Protein AF-0000000084512123 (afdb_homodimer)

Structure (mmCIF, N/CA/C/O backbone):
data_AF-0000000084512123-model_v1
#
loop_
_entity.id
_entity.type
_entity.pdbx_description
1 polymer 'adenine phosphoribosyltransferase'
#
loop_
_atom_site.group_PDB
_atom_site.id
_atom_site.type_symbol
_atom_site.label_atom_id
_atom_site.label_alt_id
_atom_site.label_comp_id
_atom_site.label_asym_id
_atom_site.label_entity_id
_atom_site.label_seq_id
_atom_site.pdbx_PDB_ins_code
_atom_site.Cartn_x
_atom_site.Cartn_y
_atom_site.Cartn_z
_atom_site.occupancy
_atom_site.B_iso_or_equiv
_atom_site.auth_seq_id
_atom_site.auth_comp_id
_atom_site.auth_asym_id
_atom_site.auth_atom_id
_atom_site.pdbx_PDB_model_num
ATOM 1 N N . MET A 1 1 ? -1.68 -8.32 -25.109 1 38.75 1 MET A N 1
ATOM 2 C CA . MET A 1 1 ? -0.465 -8.828 -24.484 1 38.75 1 MET A CA 1
ATOM 3 C C . MET A 1 1 ? -0.367 -10.336 -24.625 1 38.75 1 MET A C 1
ATOM 5 O O . MET A 1 1 ? -1.273 -11.07 -24.219 1 38.75 1 MET A O 1
ATOM 9 N N . SER A 1 2 ? 0.228 -10.828 -25.609 1 45.31 2 SER A N 1
ATOM 10 C CA . SER A 1 2 ? 0.354 -12.211 -26.062 1 45.31 2 SER A CA 1
ATOM 11 C C . SER A 1 2 ? 0.923 -13.102 -24.953 1 45.31 2 SER A C 1
ATOM 13 O O . SER A 1 2 ? 1.747 -12.648 -24.156 1 45.31 2 SER A O 1
ATOM 15 N N . TYR A 1 3 ? 0.191 -14.117 -24.391 1 54.16 3 TYR A N 1
ATOM 16 C CA . TYR A 1 3 ? 0.717 -15.289 -23.719 1 54.16 3 TYR A CA 1
ATOM 17 C C . TYR A 1 3 ? 2.174 -15.531 -24.094 1 54.16 3 TYR A C 1
ATOM 19 O O . TYR A 1 3 ? 2.893 -16.25 -23.375 1 54.16 3 TYR A O 1
ATOM 27 N N . ARG A 1 4 ? 2.641 -14.602 -24.984 1 65.62 4 ARG A N 1
ATOM 28 C CA . ARG A 1 4 ? 3.939 -14.906 -25.578 1 65.62 4 ARG A CA 1
ATOM 29 C C . ARG A 1 4 ? 5.074 -14.391 -24.688 1 65.62 4 ARG A C 1
ATOM 31 O O . ARG A 1 4 ? 6.215 -14.852 -24.812 1 65.62 4 ARG A O 1
ATOM 38 N N . ASP A 1 5 ? 4.648 -13.586 -23.594 1 87 5 ASP A N 1
ATOM 39 C CA . ASP A 1 5 ? 5.754 -12.992 -22.859 1 87 5 ASP A CA 1
ATOM 40 C C . ASP A 1 5 ? 6.09 -13.82 -21.609 1 87 5 ASP A C 1
ATOM 42 O O . ASP A 1 5 ? 7.164 -13.664 -21.031 1 87 5 ASP A O 1
ATOM 46 N N . LEU A 1 6 ? 5.191 -14.75 -21.312 1 91.56 6 LEU A N 1
ATOM 47 C CA . LEU A 1 6 ? 5.41 -15.594 -20.141 1 91.56 6 LEU A CA 1
ATOM 48 C C . LEU A 1 6 ? 5.93 -16.969 -20.547 1 91.56 6 LEU A C 1
ATOM 50 O O . LEU A 1 6 ? 5.484 -17.531 -21.562 1 91.56 6 LEU A O 1
ATOM 54 N N . ILE A 1 7 ? 6.883 -17.406 -19.797 1 91.44 7 ILE A N 1
ATOM 55 C CA . ILE A 1 7 ? 7.426 -18.75 -19.984 1 91.44 7 ILE A CA 1
ATOM 56 C C . ILE A 1 7 ? 6.91 -19.672 -18.875 1 91.44 7 ILE A C 1
ATOM 58 O O . ILE A 1 7 ? 6.883 -19.297 -17.703 1 91.44 7 ILE A O 1
ATOM 62 N N . GLU A 1 8 ? 6.508 -20.859 -19.281 1 90.94 8 GLU A N 1
ATOM 63 C CA . GLU A 1 8 ? 6.066 -21.844 -18.297 1 90.94 8 GLU A CA 1
ATOM 64 C C . GLU A 1 8 ? 7.25 -22.531 -17.641 1 90.94 8 GLU A C 1
ATOM 66 O O . GLU A 1 8 ? 8.031 -23.203 -18.312 1 90.94 8 GLU A O 1
ATOM 71 N N . MET A 1 9 ? 7.387 -22.391 -16.312 1 86.94 9 MET A N 1
ATOM 72 C CA . MET A 1 9 ? 8.477 -23 -15.547 1 86.94 9 MET A CA 1
ATOM 73 C C . MET A 1 9 ? 8.078 -24.391 -15.047 1 86.94 9 MET A C 1
ATOM 75 O O . MET A 1 9 ? 8.945 -25.203 -14.742 1 86.94 9 MET A O 1
ATOM 79 N N . GLY A 1 10 ? 6.898 -24.625 -14.906 1 86.69 10 GLY A N 1
ATOM 80 C CA . GLY A 1 10 ? 6.207 -25.828 -14.469 1 86.69 10 GLY A CA 1
ATOM 81 C C . GLY A 1 10 ? 4.699 -25.734 -14.602 1 86.69 10 GLY A C 1
ATOM 82 O O . GLY A 1 10 ? 4.172 -24.719 -15.039 1 86.69 10 GLY A O 1
ATOM 83 N N . PRO A 1 11 ? 4.07 -26.797 -14.266 1 91.31 11 PRO A N 1
ATOM 84 C CA . PRO A 1 11 ? 2.613 -26.719 -14.391 1 91.31 11 PRO A CA 1
ATOM 85 C C . PRO A 1 11 ? 2.01 -25.562 -13.609 1 91.31 11 PRO A C 1
ATOM 87 O O . PRO A 1 11 ? 2.168 -25.484 -12.383 1 91.31 11 PRO A O 1
ATOM 90 N N . HIS A 1 12 ? 1.359 -24.625 -14.312 1 94.94 12 HIS A N 1
ATOM 91 C CA . HIS A 1 12 ? 0.66 -23.484 -13.742 1 94.94 12 HIS A CA 1
ATOM 92 C C . HIS A 1 12 ? 1.631 -22.531 -13.055 1 94.94 12 HIS A C 1
ATOM 94 O O . HIS A 1 12 ? 1.237 -21.781 -12.156 1 94.94 12 HIS A O 1
ATOM 100 N N . HIS A 1 13 ? 2.9 -22.672 -13.375 1 92.81 13 HIS A N 1
ATOM 101 C CA . HIS A 1 13 ? 3.932 -21.75 -12.922 1 92.81 13 HIS A CA 1
ATOM 102 C C . HIS A 1 13 ? 4.547 -21 -14.102 1 92.81 13 HIS A C 1
ATOM 104 O O . HIS A 1 13 ? 5.23 -21.594 -14.938 1 92.81 13 HIS A O 1
ATOM 110 N N . TYR A 1 14 ? 4.324 -19.672 -14.102 1 94.06 14 TYR A N 1
ATOM 111 C CA . TYR A 1 14 ? 4.785 -18.859 -15.219 1 94.06 14 TYR A CA 1
ATOM 112 C C . TYR A 1 14 ? 5.719 -17.75 -14.734 1 94.06 14 TYR A C 1
ATOM 114 O O . TYR A 1 14 ? 5.559 -17.234 -13.625 1 94.06 14 TYR A O 1
ATOM 122 N N . MET A 1 15 ? 6.613 -17.469 -15.594 1 92.38 15 MET A N 1
ATOM 123 C CA . MET A 1 15 ? 7.547 -16.375 -15.344 1 92.38 15 MET A CA 1
ATOM 124 C C . MET A 1 15 ? 7.691 -15.484 -16.578 1 92.38 15 MET A C 1
ATOM 126 O O . MET A 1 15 ? 7.668 -15.977 -17.703 1 92.38 15 MET A O 1
ATOM 130 N N . LEU A 1 16 ? 7.82 -14.227 -16.281 1 94.12 16 LEU A N 1
ATOM 131 C CA . LEU A 1 16 ? 8.133 -13.344 -17.406 1 94.12 16 LEU A CA 1
ATOM 132 C C . LEU A 1 16 ? 9.477 -13.719 -18.031 1 94.12 16 LEU A C 1
ATOM 134 O O . LEU A 1 16 ? 10.453 -13.961 -17.312 1 94.12 16 LEU A O 1
ATOM 138 N N . SER A 1 17 ? 9.445 -13.812 -19.344 1 91 17 SER A N 1
ATOM 139 C CA . SER A 1 17 ? 10.68 -14.164 -20.047 1 91 17 SER A CA 1
ATOM 140 C C . SER A 1 17 ? 11.828 -13.25 -19.625 1 91 17 SER A C 1
ATOM 142 O O . SER A 1 17 ? 11.672 -12.023 -19.609 1 91 17 SER A O 1
ATOM 144 N N . PRO A 1 18 ? 12.93 -13.836 -19.375 1 88.25 18 PRO A N 1
ATOM 145 C CA . PRO A 1 18 ? 14.086 -13.023 -19 1 88.25 18 PRO A CA 1
ATOM 146 C C . PRO A 1 18 ? 14.547 -12.102 -20.125 1 88.25 18 PRO A C 1
ATOM 148 O O . PRO A 1 18 ? 15.297 -11.156 -19.891 1 88.25 18 PRO A O 1
ATOM 151 N N . ARG A 1 19 ? 14.094 -12.383 -21.359 1 88.75 19 ARG A N 1
ATOM 152 C CA . ARG A 1 19 ? 14.469 -11.578 -22.516 1 88.75 19 ARG A CA 1
ATOM 153 C C . ARG A 1 19 ? 13.57 -10.352 -22.641 1 88.75 19 ARG A C 1
ATOM 155 O O . ARG A 1 19 ? 13.883 -9.422 -23.391 1 88.75 19 ARG A O 1
ATOM 162 N N . HIS A 1 20 ? 12.5 -10.453 -21.953 1 92.38 20 HIS A N 1
ATOM 163 C CA . HIS A 1 20 ? 11.594 -9.312 -21.984 1 92.38 20 HIS A CA 1
ATOM 164 C C . HIS A 1 20 ? 12.234 -8.078 -21.359 1 92.38 20 HIS A C 1
ATOM 166 O O . HIS A 1 20 ? 12.836 -8.172 -20.281 1 92.38 20 HIS A O 1
ATOM 172 N N . PRO A 1 21 ? 12.07 -6.914 -21.969 1 94.19 21 PRO A N 1
ATOM 173 C CA . PRO A 1 21 ? 12.695 -5.703 -21.438 1 94.19 21 PRO A CA 1
ATOM 174 C C . PRO A 1 21 ? 12.273 -5.402 -20 1 94.19 21 PRO A C 1
ATOM 176 O O . PRO A 1 21 ? 13.086 -4.934 -19.203 1 94.19 21 PRO A O 1
ATOM 179 N N . LEU A 1 22 ? 11.078 -5.676 -19.672 1 95.88 22 LEU A N 1
ATOM 180 C CA . LEU A 1 22 ? 10.602 -5.441 -18.312 1 95.88 22 LEU A CA 1
ATOM 181 C C . LEU A 1 22 ? 11.328 -6.344 -17.328 1 95.88 22 LEU A C 1
ATOM 183 O O . LEU A 1 22 ? 11.727 -5.898 -16.25 1 95.88 22 LEU A O 1
ATOM 187 N N . SER A 1 23 ? 11.492 -7.605 -17.672 1 92.69 23 SER A N 1
ATOM 188 C CA . SER A 1 23 ? 12.219 -8.531 -16.797 1 92.69 23 SER A CA 1
ATOM 189 C C . SER A 1 23 ? 13.648 -8.055 -16.562 1 92.69 23 SER A C 1
ATOM 191 O O . SER A 1 23 ? 14.133 -8.07 -15.43 1 92.69 23 SER A O 1
ATOM 193 N N . LYS A 1 24 ? 14.242 -7.543 -17.609 1 90.12 24 LYS A N 1
ATOM 194 C CA . LYS A 1 24 ? 15.594 -7.012 -17.5 1 90.12 24 LYS A CA 1
ATOM 195 C C . LYS A 1 24 ? 15.633 -5.785 -16.578 1 90.12 24 LYS A C 1
ATOM 197 O O . LYS A 1 24 ? 16.531 -5.652 -15.742 1 90.12 24 LYS A O 1
ATOM 202 N N . GLY A 1 25 ? 14.656 -4.918 -16.812 1 93.19 25 GLY A N 1
ATOM 203 C CA . GLY A 1 25 ? 14.57 -3.732 -15.977 1 93.19 25 GLY A CA 1
ATOM 204 C C . GLY A 1 25 ? 14.375 -4.051 -14.508 1 93.19 25 GLY A C 1
ATOM 205 O O . GLY A 1 25 ? 15.008 -3.443 -13.641 1 93.19 25 GLY A O 1
ATOM 206 N N . LEU A 1 26 ? 13.539 -5.035 -14.211 1 94.06 26 LEU A N 1
ATOM 207 C CA . LEU A 1 26 ? 13.258 -5.445 -12.844 1 94.06 26 LEU A CA 1
ATOM 208 C C . LEU A 1 26 ? 14.484 -6.078 -12.195 1 94.06 26 LEU A C 1
ATOM 210 O O . LEU A 1 26 ? 14.82 -5.77 -11.055 1 94.06 26 LEU A O 1
ATOM 214 N N . THR A 1 27 ? 15.125 -6.902 -12.898 1 89.31 27 THR A N 1
ATOM 215 C CA . THR A 1 27 ? 16.312 -7.574 -12.391 1 89.31 27 THR A CA 1
ATOM 216 C C . THR A 1 27 ? 17.438 -6.566 -12.109 1 89.31 27 THR A C 1
ATOM 218 O O . THR A 1 27 ? 18.094 -6.641 -11.078 1 89.31 27 THR A O 1
ATOM 221 N N . ASN A 1 28 ? 17.562 -5.602 -13.031 1 88.62 28 ASN A N 1
ATOM 222 C CA . ASN A 1 28 ? 18.609 -4.586 -12.883 1 88.62 28 ASN A CA 1
ATOM 223 C C . ASN A 1 28 ? 18.328 -3.678 -11.688 1 88.62 28 ASN A C 1
ATOM 225 O O . ASN A 1 28 ? 19.266 -3.213 -11.031 1 88.62 28 ASN A O 1
ATOM 229 N N . ALA A 1 29 ? 17.078 -3.484 -11.422 1 90.62 29 ALA A N 1
ATOM 230 C CA . ALA A 1 29 ? 16.703 -2.555 -10.359 1 90.62 29 ALA A CA 1
ATOM 231 C C . ALA A 1 29 ? 16.641 -3.262 -9.008 1 90.62 29 ALA A C 1
ATOM 233 O O . ALA A 1 29 ? 16.562 -2.609 -7.965 1 90.62 29 ALA A O 1
ATOM 234 N N . ALA A 1 30 ? 16.75 -4.586 -8.992 1 86.75 30 ALA A N 1
ATOM 235 C CA . ALA A 1 30 ? 16.484 -5.363 -7.785 1 86.75 30 ALA A CA 1
ATOM 236 C C . ALA A 1 30 ? 17.484 -5.039 -6.684 1 86.75 30 ALA A C 1
ATOM 238 O O . ALA A 1 30 ? 18.688 -5.008 -6.926 1 86.75 30 ALA A O 1
ATOM 239 N N . GLN A 1 31 ? 16.906 -4.711 -5.543 1 79.81 31 GLN A N 1
ATOM 240 C CA . GLN A 1 31 ? 17.703 -4.477 -4.34 1 79.81 31 GLN A CA 1
ATOM 241 C C . GLN A 1 31 ? 17.281 -5.422 -3.217 1 79.81 31 GLN A C 1
ATOM 243 O O . GLN A 1 31 ? 16.141 -5.883 -3.176 1 79.81 31 GLN A O 1
ATOM 248 N N . PHE A 1 32 ? 18.281 -5.664 -2.316 1 73.5 32 PHE A N 1
ATOM 249 C CA . PHE A 1 32 ? 18.047 -6.594 -1.219 1 73.5 32 PHE A CA 1
ATOM 250 C C . PHE A 1 32 ? 18.469 -5.977 0.112 1 73.5 32 PHE A C 1
ATOM 252 O O . PHE A 1 32 ? 19.406 -5.176 0.166 1 73.5 32 PHE A O 1
ATOM 259 N N . THR A 1 33 ? 17.562 -6.207 1.041 1 64.25 33 THR A N 1
ATOM 260 C CA . THR A 1 33 ? 17.875 -5.699 2.375 1 64.25 33 THR A CA 1
ATOM 261 C C . THR A 1 33 ? 18.375 -6.824 3.275 1 64.25 33 THR A C 1
ATOM 263 O O . THR A 1 33 ? 18.016 -7.988 3.082 1 64.25 33 THR A O 1
ATOM 266 N N . CYS A 1 34 ? 19.531 -6.48 3.953 1 52.03 34 CYS A N 1
ATOM 267 C CA . CYS A 1 34 ? 20.062 -7.434 4.922 1 52.03 34 CYS A CA 1
ATOM 268 C C . CYS A 1 34 ? 19.438 -7.219 6.297 1 52.03 34 CYS A C 1
ATOM 270 O O . CYS A 1 34 ? 19.234 -6.078 6.723 1 52.03 34 CYS A O 1
ATOM 272 N N . LEU A 1 35 ? 18.703 -8.219 6.883 1 48.41 35 LEU A N 1
ATOM 273 C CA . LEU A 1 35 ? 18.25 -8.07 8.258 1 48.41 35 LEU A CA 1
ATOM 274 C C . LEU A 1 35 ? 19.422 -7.918 9.219 1 48.41 35 LEU A C 1
ATOM 276 O O . LEU A 1 35 ? 20.453 -8.57 9.047 1 48.41 35 LEU A O 1
ATOM 280 N N . THR A 1 36 ? 19.625 -6.68 9.656 1 44.28 36 THR A N 1
ATOM 281 C CA . THR A 1 36 ? 20.781 -6.316 10.477 1 44.28 36 THR A CA 1
ATOM 282 C C . THR A 1 36 ? 21.156 -7.461 11.414 1 44.28 36 THR A C 1
ATOM 284 O O . THR A 1 36 ? 22.312 -7.574 11.828 1 44.28 36 THR A O 1
ATOM 287 N N . ALA A 1 37 ? 20.188 -8.031 12.18 1 40.78 37 ALA A N 1
ATOM 288 C CA . ALA A 1 37 ? 20.719 -8.812 13.297 1 40.78 37 ALA A CA 1
ATOM 289 C C . ALA A 1 37 ? 21.594 -9.953 12.789 1 40.78 37 ALA A C 1
ATOM 291 O O . ALA A 1 37 ? 22.297 -10.594 13.578 1 40.78 37 ALA A O 1
ATOM 292 N N . ALA A 1 38 ? 21.281 -10.656 11.742 1 39.69 38 ALA A N 1
ATOM 293 C CA . ALA A 1 38 ? 22 -11.906 11.523 1 39.69 38 ALA A CA 1
ATOM 294 C C . ALA A 1 38 ? 23.328 -11.641 10.812 1 39.69 38 ALA A C 1
ATOM 296 O O . ALA A 1 38 ? 23.469 -10.656 10.086 1 39.69 38 ALA A O 1
ATOM 297 N N . GLN A 1 39 ? 24.391 -12.258 11.219 1 39.44 39 GLN A N 1
ATOM 298 C CA . GLN A 1 39 ? 25.719 -12.32 10.625 1 39.44 39 GLN A CA 1
ATOM 299 C C . GLN A 1 39 ? 25.641 -12.336 9.102 1 39.44 39 GLN A C 1
ATOM 301 O O . GLN A 1 39 ? 24.766 -12.984 8.531 1 39.44 39 GLN A O 1
ATOM 306 N N . PRO A 1 40 ? 26.438 -11.523 8.383 1 39.94 40 PRO A N 1
ATOM 307 C CA . PRO A 1 40 ? 26.5 -11.32 6.93 1 39.94 40 PRO A CA 1
ATOM 308 C C . PRO A 1 40 ? 26.266 -12.609 6.145 1 39.94 40 PRO A C 1
ATOM 310 O O . PRO A 1 40 ? 25.672 -12.578 5.066 1 39.94 40 PRO A O 1
ATOM 313 N N . LYS A 1 41 ? 26.891 -13.656 6.551 1 41.59 41 LYS A N 1
ATOM 314 C CA . LYS A 1 41 ? 26.984 -14.883 5.77 1 41.59 41 LYS A CA 1
ATOM 315 C C . LYS A 1 41 ? 25.625 -15.555 5.633 1 41.59 41 LYS A C 1
ATOM 317 O O . LYS A 1 41 ? 25.438 -16.422 4.781 1 41.59 41 LYS A O 1
ATOM 322 N N . GLN A 1 42 ? 24.703 -15.422 6.574 1 43.09 42 GLN A N 1
ATOM 323 C CA . GLN A 1 42 ? 23.5 -16.25 6.629 1 43.09 42 GLN A CA 1
ATOM 324 C C . GLN A 1 42 ? 22.25 -15.398 6.414 1 43.09 42 GLN A C 1
ATOM 326 O O . GLN A 1 42 ? 21.125 -15.891 6.547 1 43.09 42 GLN A O 1
ATOM 331 N N . ILE A 1 43 ? 22.344 -14.062 6.273 1 43.25 43 ILE A N 1
ATOM 332 C CA . ILE A 1 43 ? 21.156 -13.211 6.355 1 43.25 43 ILE A CA 1
ATOM 333 C C . ILE A 1 43 ? 20.391 -13.266 5.031 1 43.25 43 ILE A C 1
ATOM 335 O O . ILE A 1 43 ? 20.922 -12.883 3.988 1 43.25 43 ILE A O 1
ATOM 339 N N . PRO A 1 44 ? 19.406 -14.062 5 1 48.59 44 PRO A N 1
ATOM 340 C CA . PRO A 1 44 ? 18.594 -14.055 3.777 1 48.59 44 PRO A CA 1
ATOM 341 C C . PRO A 1 44 ? 18.281 -12.648 3.289 1 48.59 44 PRO A C 1
ATOM 343 O O . PRO A 1 44 ? 17.906 -11.781 4.086 1 48.59 44 PRO A O 1
ATOM 346 N N . ARG A 1 45 ? 18.922 -12.125 2.246 1 57.75 45 ARG A N 1
ATOM 347 C CA . ARG A 1 45 ? 18.594 -10.883 1.559 1 57.75 45 ARG A CA 1
ATOM 348 C C . ARG A 1 45 ? 17.156 -10.898 1.056 1 57.75 45 ARG A C 1
ATOM 350 O O . ARG A 1 45 ? 16.75 -11.828 0.349 1 57.75 45 ARG A O 1
ATOM 357 N N . LEU A 1 46 ? 16.375 -10.102 1.816 1 72.56 46 LEU A N 1
ATOM 358 C CA . LEU A 1 46 ? 14.969 -10.016 1.432 1 72.56 46 LEU A CA 1
ATOM 359 C C . LEU A 1 46 ? 14.781 -9.008 0.3 1 72.56 46 LEU A C 1
ATOM 361 O O . LEU A 1 46 ? 15.391 -7.938 0.305 1 72.56 46 LEU A O 1
ATOM 365 N N . TYR A 1 47 ? 14.211 -9.477 -0.736 1 82.38 47 TYR A N 1
ATOM 366 C CA . TYR A 1 47 ? 13.883 -8.602 -1.858 1 82.38 47 TYR A CA 1
ATOM 367 C C . TYR A 1 47 ? 13.125 -7.367 -1.387 1 82.38 47 TYR A C 1
ATOM 369 O O . TYR A 1 47 ? 12.211 -7.469 -0.562 1 82.38 47 TYR A O 1
ATOM 377 N N . ASP A 1 48 ? 13.617 -6.258 -1.869 1 86.81 48 ASP A N 1
ATOM 378 C CA . ASP A 1 48 ? 12.992 -4.977 -1.552 1 86.81 48 ASP A CA 1
ATOM 379 C C . ASP A 1 48 ? 12.188 -4.449 -2.74 1 86.81 48 ASP A C 1
ATOM 381 O O . ASP A 1 48 ? 12.75 -3.818 -3.641 1 86.81 48 ASP A O 1
ATOM 385 N N . VAL A 1 49 ? 10.93 -4.543 -2.682 1 93.06 49 VAL A N 1
ATOM 386 C CA . VAL A 1 49 ? 10.047 -4.199 -3.791 1 93.06 49 VAL A CA 1
ATOM 387 C C . VAL A 1 49 ? 10.047 -2.688 -4.008 1 93.06 49 VAL A C 1
ATOM 389 O O . VAL A 1 49 ? 9.641 -2.205 -5.062 1 93.06 49 VAL A O 1
ATOM 392 N N . SER A 1 50 ? 10.547 -1.899 -3.029 1 92.81 50 SER A N 1
ATOM 393 C CA . SER A 1 50 ? 10.594 -0.452 -3.209 1 92.81 50 SER A CA 1
ATOM 394 C C . SER A 1 50 ? 11.578 -0.061 -4.301 1 92.81 50 SER A C 1
ATOM 396 O O . SER A 1 50 ? 11.547 1.062 -4.809 1 92.81 50 SER A O 1
ATOM 398 N N . SER A 1 51 ? 12.445 -0.982 -4.68 1 92.25 51 SER A N 1
ATOM 399 C CA . SER A 1 51 ? 13.344 -0.752 -5.809 1 92.25 51 SER A CA 1
ATOM 400 C C . SER A 1 51 ? 12.562 -0.486 -7.09 1 92.25 51 SER A C 1
ATOM 402 O O . SER A 1 51 ? 13.07 0.153 -8.016 1 92.25 51 SER A O 1
ATOM 404 N N . ILE A 1 52 ? 11.367 -0.976 -7.152 1 97.06 52 ILE A N 1
ATOM 405 C CA . ILE A 1 52 ? 10.492 -0.728 -8.289 1 97.06 52 ILE A CA 1
ATOM 406 C C . ILE A 1 52 ? 9.766 0.604 -8.102 1 97.06 52 ILE A C 1
ATOM 408 O O . ILE A 1 52 ? 9.781 1.456 -8.992 1 97.06 52 ILE A O 1
ATOM 412 N N . THR A 1 53 ? 9.203 0.84 -6.902 1 97.94 53 THR A N 1
ATOM 413 C CA . THR A 1 53 ? 8.281 1.951 -6.688 1 97.94 53 THR A CA 1
ATOM 414 C C . THR A 1 53 ? 9.039 3.271 -6.582 1 97.94 53 THR A C 1
ATOM 416 O O . THR A 1 53 ? 8.461 4.344 -6.785 1 97.94 53 THR A O 1
ATOM 419 N N . MET A 1 54 ? 10.312 3.203 -6.305 1 97.19 54 MET A N 1
ATOM 420 C CA . MET A 1 54 ? 11.141 4.402 -6.215 1 97.19 54 MET A CA 1
ATOM 421 C C . MET A 1 54 ? 11.648 4.816 -7.594 1 97.19 54 MET A C 1
ATOM 423 O O . MET A 1 54 ? 12.266 5.871 -7.738 1 97.19 54 MET A O 1
ATOM 427 N N . ASN A 1 55 ? 11.375 3.98 -8.625 1 97.75 55 ASN A N 1
ATOM 428 C CA . ASN A 1 55 ? 11.656 4.254 -10.031 1 97.75 55 ASN A CA 1
ATOM 429 C C . ASN A 1 55 ? 10.375 4.418 -10.836 1 97.75 55 ASN A C 1
ATOM 431 O O . ASN A 1 55 ? 9.812 3.438 -11.328 1 97.75 55 ASN A O 1
ATOM 435 N N . PRO A 1 56 ? 9.977 5.711 -11.039 1 98.56 56 PRO A N 1
ATOM 436 C CA . PRO A 1 56 ? 8.664 5.957 -11.648 1 98.56 56 PRO A CA 1
ATOM 437 C C . PRO A 1 56 ? 8.516 5.293 -13.016 1 98.56 56 PRO A C 1
ATOM 439 O O . PRO A 1 56 ? 7.457 4.746 -13.328 1 98.56 56 PRO A O 1
ATOM 442 N N . LYS A 1 57 ? 9.531 5.312 -13.797 1 98.31 57 LYS A N 1
ATOM 443 C CA . LYS A 1 57 ? 9.461 4.703 -15.125 1 98.31 57 LYS A CA 1
ATOM 444 C C . LYS A 1 57 ? 9.234 3.195 -15.016 1 98.31 57 LYS A C 1
ATOM 446 O O . LYS A 1 57 ? 8.367 2.645 -15.695 1 98.31 57 LYS A O 1
ATOM 451 N N . LEU A 1 58 ? 10 2.516 -14.203 1 98.31 58 LEU A N 1
ATOM 452 C CA . LEU A 1 58 ? 9.852 1.079 -13.992 1 98.31 58 LEU A CA 1
ATOM 453 C C . LEU A 1 58 ? 8.5 0.751 -13.375 1 98.31 58 LEU A C 1
ATOM 455 O O . LEU A 1 58 ? 7.852 -0.223 -13.766 1 98.31 58 LEU A O 1
ATOM 459 N N . PHE A 1 59 ? 8.125 1.559 -12.406 1 98.62 59 PHE A N 1
ATOM 460 C CA . PHE A 1 59 ? 6.836 1.416 -11.734 1 98.62 59 PHE A CA 1
ATOM 461 C C . PHE A 1 59 ? 5.691 1.486 -12.734 1 98.62 59 PHE A C 1
ATOM 463 O O . PHE A 1 59 ? 4.824 0.61 -12.758 1 98.62 59 PHE A O 1
ATOM 470 N N . HIS A 1 60 ? 5.719 2.416 -13.656 1 98.62 60 HIS A N 1
ATOM 471 C CA . HIS A 1 60 ? 4.703 2.584 -14.688 1 98.62 60 HIS A CA 1
ATOM 472 C C . HIS A 1 60 ? 4.699 1.402 -15.648 1 98.62 60 HIS A C 1
ATOM 474 O O . HIS A 1 60 ? 3.639 0.873 -15.984 1 98.62 60 HIS A O 1
ATOM 480 N N . THR A 1 61 ? 5.887 1.024 -16.047 1 98.38 61 THR A N 1
ATOM 481 C CA . THR A 1 61 ? 5.996 -0.083 -16.984 1 98.38 61 THR A CA 1
ATOM 482 C C . THR A 1 61 ? 5.414 -1.361 -16.391 1 98.38 61 THR A C 1
ATOM 484 O O . THR A 1 61 ? 4.652 -2.07 -17.047 1 98.38 61 THR A O 1
ATOM 487 N N . LEU A 1 62 ? 5.711 -1.595 -15.156 1 98.19 62 LEU A N 1
ATOM 488 C CA . LEU A 1 62 ? 5.215 -2.789 -14.484 1 98.19 62 LEU A CA 1
ATOM 489 C C . LEU A 1 62 ? 3.695 -2.752 -14.359 1 98.19 62 LEU A C 1
ATOM 491 O O . LEU A 1 62 ? 3.018 -3.723 -14.695 1 98.19 62 LEU A O 1
ATOM 495 N N . MET A 1 63 ? 3.182 -1.654 -13.859 1 98.56 63 MET A N 1
ATOM 496 C CA . MET A 1 63 ? 1.744 -1.528 -13.633 1 98.56 63 MET A CA 1
ATOM 497 C C . MET A 1 63 ? 0.971 -1.722 -14.93 1 98.56 63 MET A C 1
ATOM 499 O O . MET A 1 63 ? -0.031 -2.438 -14.961 1 98.56 63 MET A O 1
ATOM 503 N N . HIS A 1 64 ? 1.445 -1.131 -15.961 1 98.19 64 HIS A N 1
ATOM 504 C CA . HIS A 1 64 ? 0.74 -1.233 -17.234 1 98.19 64 HIS A CA 1
ATOM 505 C C . HIS A 1 64 ? 0.874 -2.631 -17.828 1 98.19 64 HIS A C 1
ATOM 507 O O . HIS A 1 64 ? -0.057 -3.133 -18.453 1 98.19 64 HIS A O 1
ATOM 513 N N . PHE A 1 65 ? 2.006 -3.256 -17.625 1 97.44 65 PHE A N 1
ATOM 514 C CA . PHE A 1 65 ? 2.164 -4.633 -18.078 1 97.44 65 PHE A CA 1
ATOM 515 C C . PHE A 1 65 ? 1.139 -5.543 -17.422 1 97.44 65 PHE A C 1
ATOM 517 O O . PHE A 1 65 ? 0.433 -6.289 -18.109 1 97.44 65 PHE A O 1
ATOM 524 N N . LEU A 1 66 ? 1.044 -5.418 -16.141 1 97.94 66 LEU A N 1
ATOM 525 C CA . LEU A 1 66 ? 0.113 -6.254 -15.383 1 97.94 66 LEU A CA 1
ATOM 526 C C . LEU A 1 66 ? -1.331 -5.902 -15.727 1 97.94 66 LEU A C 1
ATOM 528 O O . LEU A 1 66 ? -2.16 -6.789 -15.938 1 97.94 66 LEU A O 1
ATOM 532 N N . ALA A 1 67 ? -1.625 -4.648 -15.758 1 98.25 67 ALA A N 1
ATOM 533 C CA . ALA A 1 67 ? -2.986 -4.223 -16.078 1 98.25 67 ALA A CA 1
ATOM 534 C C . ALA A 1 67 ? -3.432 -4.754 -17.438 1 98.25 67 ALA A C 1
ATOM 536 O O . ALA A 1 67 ? -4.547 -5.258 -17.578 1 98.25 67 ALA A O 1
ATOM 537 N N . ASN A 1 68 ? -2.57 -4.602 -18.422 1 97.06 68 ASN A N 1
ATOM 538 C CA . ASN A 1 68 ? -2.896 -5.078 -19.766 1 97.06 68 ASN A CA 1
ATOM 539 C C . ASN A 1 68 ? -3.178 -6.578 -19.781 1 97.06 68 ASN A C 1
ATOM 541 O O . ASN A 1 68 ? -4.086 -7.039 -20.469 1 97.06 68 ASN A O 1
ATOM 545 N N . ARG A 1 69 ? -2.439 -7.301 -19.016 1 95.88 69 ARG A N 1
ATOM 546 C CA . ARG A 1 69 ? -2.652 -8.742 -18.922 1 95.88 69 ARG A CA 1
ATOM 547 C C . ARG A 1 69 ? -4.055 -9.055 -18.422 1 95.88 69 ARG A C 1
ATOM 549 O O . ARG A 1 69 ? -4.77 -9.867 -19.016 1 95.88 69 ARG A O 1
ATOM 556 N N . TYR A 1 70 ? -4.449 -8.414 -17.422 1 97.75 70 TYR A N 1
ATOM 557 C CA . TYR A 1 70 ? -5.711 -8.766 -16.781 1 97.75 70 TYR A CA 1
ATOM 558 C C . TYR A 1 70 ? -6.891 -8.172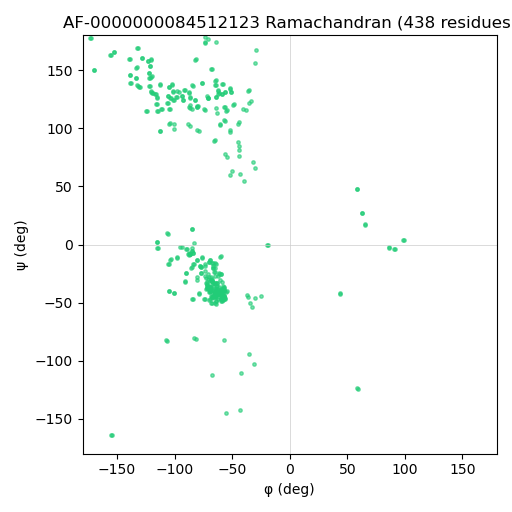 -17.547 1 97.75 70 TYR A C 1
ATOM 560 O O . TYR A 1 70 ? -7.977 -8.75 -17.562 1 97.75 70 TYR A O 1
ATOM 568 N N . LEU A 1 71 ? -6.676 -7.059 -18.172 1 97.12 71 LEU A N 1
ATOM 569 C CA . LEU A 1 71 ? -7.703 -6.504 -19.047 1 97.12 71 LEU A CA 1
ATOM 570 C C . LEU A 1 71 ? -7.965 -7.43 -20.234 1 97.12 71 LEU A C 1
ATOM 572 O O . LEU A 1 71 ? -9.109 -7.57 -20.672 1 97.12 71 LEU A O 1
ATOM 576 N N . SER A 1 72 ? -6.949 -8.055 -20.719 1 96.44 72 SER A N 1
ATOM 577 C CA . SER A 1 72 ? -7.051 -8.906 -21.891 1 96.44 72 SER A CA 1
ATOM 578 C C . SER A 1 72 ? -7.855 -10.172 -21.594 1 96.44 72 SER A C 1
ATOM 580 O O . SER A 1 72 ? -8.281 -10.867 -22.516 1 96.44 72 SER A O 1
ATOM 582 N N . MET A 1 73 ? -8.086 -10.422 -20.312 1 96.12 73 MET A N 1
ATOM 583 C CA . MET A 1 73 ? -8.844 -11.609 -19.922 1 96.12 73 MET A CA 1
ATOM 584 C C . MET A 1 73 ? -10.344 -11.375 -20.078 1 96.12 73 MET A C 1
ATOM 586 O O . MET A 1 73 ? -11.133 -12.32 -20 1 96.12 73 MET A O 1
ATOM 590 N N . GLY A 1 74 ? -10.781 -10.117 -20.266 1 96 74 GLY A N 1
ATOM 591 C CA . GLY A 1 74 ? -12.188 -9.789 -20.422 1 96 74 GLY A CA 1
ATOM 592 C C . GLY A 1 74 ? -13.031 -10.219 -19.234 1 96 74 GLY A C 1
ATOM 593 O O . GLY A 1 74 ? -12.703 -9.906 -18.078 1 96 74 GLY A O 1
ATOM 594 N N . LYS A 1 75 ? -14.023 -11 -19.5 1 96.38 75 LYS A N 1
ATOM 595 C CA . LYS A 1 75 ? -14.977 -11.398 -18.469 1 96.38 75 LYS A CA 1
ATOM 596 C C . LYS A 1 75 ? -14.367 -12.422 -17.516 1 96.38 75 LYS A C 1
ATOM 598 O O . LYS A 1 75 ? -14.891 -12.648 -16.422 1 96.38 75 LYS A O 1
ATOM 603 N N . LYS A 1 76 ? -13.328 -13.008 -17.922 1 97 76 LYS A N 1
ATOM 604 C CA . LYS A 1 76 ? -12.68 -14.023 -17.094 1 97 76 LYS A CA 1
ATOM 605 C C . LYS A 1 76 ? -11.625 -13.391 -16.188 1 97 76 LYS A C 1
ATOM 607 O O . LYS A 1 76 ? -11.039 -14.07 -15.336 1 97 76 LYS A O 1
ATOM 612 N N . GLY A 1 77 ? -11.43 -12.07 -16.375 1 98.25 77 GLY A N 1
ATOM 613 C CA . GLY A 1 77 ? -10.453 -11.352 -15.578 1 98.25 77 GLY A CA 1
ATOM 614 C C . GLY A 1 77 ? -10.914 -11.125 -14.148 1 98.25 77 GLY A C 1
ATOM 615 O O . GLY A 1 77 ? -12.039 -11.469 -13.789 1 98.25 77 GLY A O 1
ATOM 616 N N . PRO A 1 78 ? -10.039 -10.617 -13.352 1 98.88 78 PRO A N 1
ATOM 617 C CA . PRO A 1 78 ? -10.383 -10.383 -11.945 1 98.88 78 PRO A CA 1
ATOM 618 C C . PRO A 1 78 ? -11.43 -9.289 -11.766 1 98.88 78 PRO A C 1
ATOM 620 O O . PRO A 1 78 ? -11.516 -8.367 -12.578 1 98.88 78 PRO A O 1
ATOM 623 N N . THR A 1 79 ? -12.172 -9.43 -10.727 1 98.88 79 THR A N 1
ATOM 624 C CA . THR A 1 79 ? -13.117 -8.398 -10.305 1 98.88 79 THR A CA 1
ATOM 625 C C . THR A 1 79 ? -12.602 -7.652 -9.078 1 98.88 79 THR A C 1
ATOM 627 O O . THR A 1 79 ? -13.125 -6.598 -8.719 1 98.88 79 THR A O 1
ATOM 630 N N . HIS A 1 80 ? -11.602 -8.25 -8.375 1 98.88 80 HIS A N 1
ATOM 631 C CA . HIS A 1 80 ? -10.961 -7.68 -7.195 1 98.88 80 HIS A CA 1
ATOM 632 C C . HIS A 1 80 ? -9.453 -7.906 -7.23 1 98.88 80 HIS A C 1
ATOM 634 O O . HIS A 1 80 ? -8.984 -8.93 -7.727 1 98.88 80 HIS A O 1
ATOM 640 N N . VAL A 1 81 ? -8.766 -6.965 -6.727 1 98.94 81 VAL A N 1
ATOM 641 C CA . VAL A 1 81 ? -7.332 -7.141 -6.5 1 98.94 81 VAL A CA 1
ATOM 642 C C . VAL A 1 81 ? -7.051 -7.207 -5 1 98.94 81 VAL A C 1
ATOM 644 O O . VAL A 1 81 ? -7.355 -6.266 -4.266 1 98.94 81 VAL A O 1
ATOM 647 N N . LEU A 1 82 ? -6.543 -8.344 -4.555 1 98.81 82 LEU A N 1
ATOM 648 C CA . LEU A 1 82 ? -6.121 -8.516 -3.168 1 98.81 82 LEU A CA 1
ATOM 649 C C . LEU A 1 82 ? -4.617 -8.312 -3.023 1 98.81 82 LEU A C 1
ATOM 651 O O . LEU A 1 82 ? -3.84 -8.781 -3.857 1 98.81 82 LEU A O 1
ATOM 655 N N . GLY A 1 83 ? -4.266 -7.512 -2.035 1 98.62 83 GLY A N 1
ATOM 656 C CA . GLY A 1 83 ? -2.859 -7.289 -1.748 1 98.62 83 GLY A CA 1
ATOM 657 C C . GLY A 1 83 ? -2.445 -7.781 -0.375 1 98.62 83 GLY A C 1
ATOM 658 O O . GLY A 1 83 ? -3.057 -7.422 0.632 1 98.62 83 GLY A O 1
ATOM 659 N N . ILE A 1 84 ? -1.379 -8.555 -0.279 1 96.12 84 ILE A N 1
ATOM 660 C CA . ILE A 1 84 ? -0.893 -9.062 1 1 96.12 84 ILE A CA 1
ATOM 661 C C . ILE A 1 84 ? -0.07 -7.984 1.703 1 96.12 84 ILE A C 1
ATOM 663 O O . ILE A 1 84 ? 0.936 -7.516 1.167 1 96.12 84 ILE A O 1
ATOM 667 N N . GLU A 1 85 ? -0.506 -7.551 2.854 1 93.69 85 GLU A N 1
ATOM 668 C CA . GLU A 1 85 ? 0.207 -6.551 3.641 1 93.69 85 GLU A CA 1
ATOM 669 C C . GLU A 1 85 ? 1.569 -7.07 4.09 1 93.69 85 GLU A C 1
ATOM 671 O O . GLU A 1 85 ? 1.706 -8.242 4.449 1 93.69 85 GLU A O 1
ATOM 676 N N . THR A 1 86 ? 2.492 -6.203 4.062 1 90.31 86 THR A N 1
ATOM 677 C CA . THR A 1 86 ? 2.453 -4.777 3.77 1 90.31 86 THR A CA 1
ATOM 678 C C . THR A 1 86 ? 2.912 -4.508 2.338 1 90.31 86 THR A C 1
ATOM 680 O O . THR A 1 86 ? 2.217 -3.834 1.575 1 90.31 86 THR A O 1
ATOM 683 N N . ARG A 1 87 ? 3.986 -5.188 1.854 1 95 87 ARG A N 1
ATOM 684 C CA . ARG A 1 87 ? 4.707 -4.793 0.648 1 95 87 ARG A CA 1
ATOM 685 C C . ARG A 1 87 ? 3.939 -5.199 -0.606 1 95 87 ARG A C 1
ATOM 687 O O . ARG A 1 87 ? 4.074 -4.562 -1.655 1 95 87 ARG A O 1
ATOM 694 N N . GLY A 1 88 ? 3.111 -6.191 -0.49 1 97.19 88 GLY A N 1
ATOM 695 C CA . GLY A 1 88 ? 2.242 -6.535 -1.604 1 97.19 88 GLY A CA 1
ATOM 696 C C . GLY A 1 88 ? 1.295 -5.418 -1.992 1 97.19 88 GLY A C 1
ATOM 697 O O . GLY A 1 88 ? 0.88 -5.32 -3.148 1 97.19 88 GLY A O 1
ATOM 698 N N . CYS A 1 89 ? 1.033 -4.582 -1.03 1 98.06 89 CYS A N 1
ATOM 699 C CA . CYS A 1 89 ? 0.048 -3.525 -1.237 1 98.06 89 CYS A CA 1
ATOM 700 C C . CYS A 1 89 ? 0.64 -2.379 -2.049 1 98.06 89 CYS A C 1
ATOM 702 O O . CYS A 1 89 ? -0.096 -1.589 -2.643 1 98.06 89 CYS A O 1
ATOM 704 N N . PHE A 1 90 ? 2.004 -2.326 -2.105 1 98.25 90 PHE A N 1
ATOM 705 C CA . PHE A 1 90 ? 2.658 -1.285 -2.889 1 98.25 90 PHE A CA 1
ATOM 706 C C . PHE A 1 90 ? 2.363 -1.46 -4.375 1 98.25 90 PHE A C 1
ATOM 708 O O . PHE A 1 90 ? 2.418 -0.496 -5.141 1 98.25 90 PHE A O 1
ATOM 715 N N . ILE A 1 91 ? 2.049 -2.705 -4.691 1 98.75 91 ILE A N 1
ATOM 716 C CA . ILE A 1 91 ? 1.794 -3.068 -6.082 1 98.75 91 ILE A CA 1
ATOM 717 C C . ILE A 1 91 ? 0.293 -3.242 -6.305 1 98.75 91 ILE A C 1
ATOM 719 O O . ILE A 1 91 ? -0.258 -2.742 -7.285 1 98.75 91 ILE A O 1
ATOM 723 N N . ALA A 1 92 ? -0.358 -3.822 -5.391 1 98.88 92 ALA A N 1
ATOM 724 C CA . ALA A 1 92 ? -1.753 -4.223 -5.547 1 98.88 92 ALA A CA 1
ATOM 725 C C . ALA A 1 92 ? -2.672 -3.006 -5.602 1 98.88 92 ALA A C 1
ATOM 727 O O . ALA A 1 92 ? -3.605 -2.961 -6.41 1 98.88 92 ALA A O 1
ATOM 728 N N . ALA A 1 93 ? -2.408 -2.025 -4.785 1 98.81 93 ALA A N 1
ATOM 729 C CA . ALA A 1 93 ? -3.297 -0.867 -4.715 1 98.81 93 ALA A CA 1
ATOM 730 C C . ALA A 1 93 ? -3.24 -0.053 -6.004 1 98.81 93 ALA A C 1
ATOM 732 O O . ALA A 1 93 ? -4.273 0.225 -6.617 1 98.81 93 ALA A O 1
ATOM 733 N N . PRO A 1 94 ? -2.061 0.297 -6.492 1 98.88 94 PRO A N 1
ATOM 734 C CA . PRO A 1 94 ? -2.021 1.009 -7.77 1 98.88 94 PRO A CA 1
ATOM 735 C C . PRO A 1 94 ? -2.562 0.173 -8.93 1 98.88 94 PRO A C 1
ATOM 737 O O . PRO A 1 94 ? -3.146 0.718 -9.867 1 98.88 94 PRO A O 1
ATOM 740 N N . LEU A 1 95 ? -2.344 -1.151 -8.852 1 98.88 95 LEU A N 1
ATOM 741 C CA . LEU A 1 95 ? -2.875 -2.016 -9.898 1 98.88 95 LEU A CA 1
ATOM 742 C C . LEU A 1 95 ? -4.398 -2.002 -9.898 1 98.88 95 LEU A C 1
ATOM 744 O O . LEU A 1 95 ? -5.027 -1.903 -10.953 1 98.88 95 LEU A O 1
ATOM 748 N N . ALA A 1 96 ? -4.965 -2.098 -8.734 1 98.94 96 ALA A N 1
ATOM 749 C CA . ALA A 1 96 ? -6.418 -2.025 -8.609 1 98.94 96 ALA A CA 1
ATOM 750 C C . ALA A 1 96 ? -6.949 -0.693 -9.133 1 98.94 96 ALA A C 1
ATOM 752 O O . ALA A 1 96 ? -7.961 -0.654 -9.836 1 98.94 96 ALA A O 1
ATOM 753 N N . PHE A 1 97 ? -6.23 0.357 -8.773 1 98.75 97 PHE A N 1
ATOM 754 C CA . PHE A 1 97 ? -6.578 1.69 -9.25 1 98.75 97 PHE A CA 1
ATOM 755 C C . PHE A 1 97 ? -6.559 1.742 -10.773 1 98.75 97 PHE A C 1
ATOM 757 O O . PHE A 1 97 ? -7.504 2.23 -11.398 1 98.75 97 PHE A O 1
ATOM 764 N N . LEU A 1 98 ? -5.539 1.212 -11.312 1 98.56 98 LEU A N 1
ATOM 765 C CA . LEU A 1 98 ? -5.355 1.236 -12.758 1 98.56 98 LEU A CA 1
ATOM 766 C C . LEU A 1 98 ? -6.414 0.395 -13.453 1 98.56 98 LEU A C 1
ATOM 768 O O . LEU A 1 98 ? -6.879 0.749 -14.539 1 98.56 98 LEU A O 1
ATOM 772 N N . LEU A 1 99 ? -6.863 -0.691 -12.844 1 98.69 99 LEU A N 1
ATOM 773 C CA . LEU A 1 99 ? -7.836 -1.616 -13.414 1 98.69 99 LEU A CA 1
ATOM 774 C C . LEU A 1 99 ? -9.258 -1.164 -13.117 1 98.69 99 LEU A C 1
ATOM 776 O O . LEU A 1 99 ? -10.227 -1.743 -13.625 1 98.69 99 LEU A O 1
ATOM 780 N N . ASP A 1 100 ? -9.359 -0.161 -12.297 1 98.44 100 ASP A N 1
ATOM 781 C CA . ASP A 1 100 ? -10.664 0.294 -11.836 1 98.44 100 ASP A CA 1
ATOM 782 C C . ASP A 1 100 ? -11.422 -0.831 -11.133 1 98.44 100 ASP A C 1
ATOM 784 O O . ASP A 1 100 ? -12.578 -1.109 -11.461 1 98.44 100 ASP A O 1
ATOM 788 N N . LEU A 1 101 ? -10.766 -1.505 -10.25 1 98.88 101 LEU A N 1
ATOM 789 C CA . LEU A 1 101 ? -11.305 -2.596 -9.445 1 98.88 101 LEU A CA 1
ATOM 790 C C . LEU A 1 101 ? -11.148 -2.303 -7.957 1 98.88 101 LEU A C 1
ATOM 792 O O . LEU A 1 101 ? -10.281 -1.524 -7.562 1 98.88 101 LEU A O 1
ATOM 796 N N . PRO A 1 102 ? -11.977 -2.953 -7.094 1 98.81 102 PRO A N 1
ATOM 797 C CA . PRO A 1 102 ? -11.758 -2.85 -5.648 1 98.81 102 PRO A CA 1
ATOM 798 C C . PRO A 1 102 ? -10.398 -3.404 -5.215 1 98.81 102 PRO A C 1
ATOM 800 O O . PRO A 1 102 ? -9.992 -4.477 -5.672 1 98.81 102 PRO A O 1
ATOM 803 N N . PHE A 1 103 ? -9.75 -2.604 -4.469 1 98.88 103 PHE A N 1
ATOM 804 C CA . PHE A 1 103 ? -8.562 -3.086 -3.771 1 98.88 103 PHE A CA 1
ATOM 805 C C . PHE A 1 103 ? -8.914 -3.555 -2.365 1 98.88 103 PHE A C 1
ATOM 807 O O . PHE A 1 103 ? -9.453 -2.787 -1.566 1 98.88 103 PHE A O 1
ATOM 814 N N . VAL A 1 104 ? -8.5 -4.797 -2.035 1 97.56 104 VAL A N 1
ATOM 815 C CA . VAL A 1 104 ? -8.773 -5.406 -0.739 1 97.56 104 VAL A CA 1
ATOM 816 C C . VAL A 1 104 ? -7.469 -5.848 -0.085 1 97.56 104 VAL A C 1
ATOM 818 O O . VAL A 1 104 ? -6.824 -6.793 -0.546 1 97.56 104 VAL A O 1
ATOM 821 N N . PRO A 1 105 ? -7.117 -5.223 1.035 1 96.12 105 PRO A N 1
ATOM 822 C CA . PRO A 1 105 ? -5.906 -5.668 1.725 1 96.12 105 PRO A CA 1
ATOM 823 C C . PRO A 1 105 ? -6.105 -6.969 2.496 1 96.12 105 PRO A C 1
ATOM 825 O O . PRO A 1 105 ? -7.176 -7.188 3.074 1 96.12 105 PRO A O 1
ATOM 828 N N . MET A 1 106 ? -5.078 -7.824 2.396 1 95.19 106 MET A N 1
ATOM 829 C CA . MET A 1 106 ? -5.016 -9.031 3.209 1 95.19 106 MET A CA 1
ATOM 830 C C . MET A 1 106 ? -4.02 -8.875 4.352 1 95.19 106 MET A C 1
ATOM 832 O O . MET A 1 106 ? -2.859 -8.523 4.121 1 95.19 106 MET A O 1
ATOM 836 N N . ARG A 1 107 ? -4.527 -9.133 5.551 1 88.5 107 ARG A N 1
ATOM 837 C CA . ARG A 1 107 ? -3.693 -8.836 6.711 1 88.5 107 ARG A CA 1
ATOM 838 C C . ARG A 1 107 ? -3.479 -10.086 7.562 1 88.5 107 ARG A C 1
ATOM 840 O O . ARG A 1 107 ? -4.387 -10.906 7.707 1 88.5 107 ARG A O 1
ATOM 847 N N . ARG A 1 108 ? -2.223 -10.094 8.078 1 79.81 108 ARG A N 1
ATOM 848 C CA . ARG A 1 108 ? -1.962 -11.148 9.047 1 79.81 108 ARG A CA 1
ATOM 849 C C . ARG A 1 108 ? -2.629 -10.844 10.383 1 79.81 108 ARG A C 1
ATOM 851 O O . ARG A 1 108 ? -2.623 -9.703 10.836 1 79.81 108 ARG A O 1
ATOM 858 N N . GLU A 1 109 ? -3.543 -11.609 10.852 1 58.34 109 GLU A N 1
ATOM 859 C CA . GLU A 1 109 ? -4.211 -11.406 12.133 1 58.34 109 GLU A CA 1
ATOM 860 C C . GLU A 1 109 ? -3.225 -11.531 13.289 1 58.34 109 GLU A C 1
ATOM 862 O O . GLU A 1 109 ? -2.277 -12.312 13.227 1 58.34 109 GLU A O 1
ATOM 867 N N . ASP A 1 110 ? -2.996 -10.469 14.086 1 46.5 110 ASP A N 1
ATOM 868 C CA . ASP A 1 110 ? -2.273 -10.633 15.344 1 46.5 110 ASP A CA 1
ATOM 869 C C . ASP A 1 110 ? -2.947 -11.672 16.234 1 46.5 110 ASP A C 1
ATOM 871 O O . ASP A 1 110 ? -4.117 -11.523 16.594 1 46.5 110 ASP A O 1
ATOM 875 N N . ILE A 1 111 ? -2.873 -12.984 16.109 1 37.12 111 ILE A N 1
ATOM 876 C CA . ILE A 1 111 ? -3.334 -13.875 17.172 1 37.12 111 ILE A CA 1
ATOM 877 C C . ILE A 1 111 ? -2.699 -13.469 18.5 1 37.12 111 ILE A C 1
ATOM 879 O O . ILE A 1 111 ? -1.499 -13.664 18.703 1 37.12 111 ILE A O 1
ATOM 883 N N . SER A 1 112 ? -2.824 -12.391 19.047 1 36.41 112 SER A N 1
ATOM 884 C CA . SER A 1 112 ? -2.396 -12.359 20.438 1 36.41 112 SER A CA 1
ATOM 885 C C . SER A 1 112 ? -2.709 -13.672 21.156 1 36.41 112 SER A C 1
ATOM 887 O O . SER A 1 112 ? -1.825 -14.281 21.75 1 36.41 112 SER A O 1
ATOM 889 N N . GLU A 1 113 ? -4.062 -13.766 21.953 1 31.64 113 GLU A N 1
ATOM 890 C CA . GLU A 1 113 ? -4.371 -14.719 23.016 1 31.64 113 GLU A CA 1
ATOM 891 C C . GLU A 1 113 ? -4.602 -16.125 22.453 1 31.64 113 GLU A C 1
ATOM 893 O O . GLU A 1 113 ? -5.051 -17.016 23.172 1 31.64 113 GLU A O 1
ATOM 898 N N . ILE A 1 114 ? -4.926 -16.391 21.344 1 30.14 114 ILE A N 1
ATOM 899 C CA . ILE A 1 114 ? -5.148 -17.828 21.312 1 30.14 114 ILE A CA 1
ATOM 900 C C . ILE A 1 114 ? -3.828 -18.562 21.547 1 30.14 114 ILE A C 1
ATOM 902 O O . ILE A 1 114 ? -2.867 -18.359 20.797 1 30.14 114 ILE A O 1
ATOM 906 N N . GLU A 1 115 ? -3.633 -18.766 22.781 1 30.83 115 GLU A N 1
ATOM 907 C CA . GLU A 1 115 ? -2.781 -19.891 23.141 1 30.83 115 GLU A CA 1
ATOM 908 C C . GLU A 1 115 ? -2.904 -21.031 22.125 1 30.83 115 GLU A C 1
ATOM 910 O O . GLU A 1 115 ? -3.973 -21.625 21.969 1 30.83 115 GLU A O 1
ATOM 915 N N . PHE A 1 116 ? -2.395 -20.828 20.969 1 29.89 116 PHE A N 1
ATOM 916 C CA . PHE A 1 116 ? -2.383 -22.047 20.172 1 29.89 116 PHE A CA 1
ATOM 917 C C . PHE A 1 116 ? -1.912 -23.234 21 1 29.89 116 PHE A C 1
ATOM 919 O O . PHE A 1 116 ? -0.892 -23.156 21.688 1 29.89 116 PHE A O 1
ATOM 926 N N . VAL A 1 117 ? -2.846 -23.734 21.641 1 28.38 117 VAL A N 1
ATOM 927 C CA . VAL A 1 117 ? -2.5 -25.062 22.094 1 28.38 117 VAL A CA 1
ATOM 928 C C . VAL A 1 117 ? -1.826 -25.844 20.969 1 28.38 117 VAL A C 1
ATOM 930 O O . VAL A 1 117 ? -2.418 -26.047 19.906 1 28.38 117 VAL A O 1
ATOM 933 N N . SER A 1 118 ? -0.506 -25.594 20.797 1 30.98 118 SER A N 1
ATOM 934 C CA . SER A 1 118 ? 0.331 -26.516 20.031 1 30.98 118 SER A CA 1
ATOM 935 C C . SER A 1 118 ? -0.032 -27.969 20.312 1 30.98 118 SER A C 1
ATOM 937 O O . SER A 1 118 ? 0.193 -28.453 21.422 1 30.98 118 SER A O 1
ATOM 939 N N . ASP A 1 119 ? -1.176 -28.359 20.172 1 29.09 119 ASP A N 1
ATOM 940 C CA . ASP A 1 119 ? -0.999 -29.812 20.281 1 29.09 119 ASP A CA 1
ATOM 941 C C . ASP A 1 119 ? 0.219 -30.281 19.5 1 29.09 119 ASP A C 1
ATOM 943 O O . ASP A 1 119 ? 0.905 -29.469 18.859 1 29.09 119 ASP A O 1
ATOM 947 N N . GLY A 1 120 ? 0.146 -31.5 18.828 1 29.39 120 GLY A N 1
ATOM 948 C CA . GLY A 1 120 ? 1.247 -32.344 18.375 1 29.39 120 GLY A CA 1
ATOM 949 C C . GLY A 1 120 ? 2.227 -31.594 17.484 1 29.39 120 GLY A C 1
ATOM 950 O O . GLY A 1 120 ? 2.104 -30.391 17.281 1 29.39 120 GLY A O 1
ATOM 951 N N . GLU A 1 121 ? 2.871 -32.375 16.359 1 31.59 121 GLU A N 1
ATOM 952 C CA . GLU A 1 121 ? 4.195 -32.438 15.742 1 31.59 121 GLU A CA 1
ATOM 953 C C . GLU A 1 121 ? 4.539 -31.156 15.008 1 31.59 121 GLU A C 1
ATOM 955 O O . GLU A 1 121 ? 5.355 -30.375 15.484 1 31.59 121 GLU A O 1
ATOM 960 N N . ASP A 1 122 ? 4.66 -31.109 13.484 1 33.22 122 ASP A N 1
ATOM 961 C CA . ASP A 1 122 ? 5.668 -30.625 12.555 1 33.22 122 ASP A CA 1
ATOM 962 C C . ASP A 1 122 ? 5.512 -29.109 12.328 1 33.22 122 ASP A C 1
ATOM 964 O O . ASP A 1 122 ? 6.5 -28.391 12.227 1 33.22 122 ASP A O 1
ATOM 968 N N . LYS A 1 123 ? 4.504 -28.594 11.391 1 35.38 123 LYS A N 1
ATOM 969 C CA . LYS A 1 123 ? 4.66 -27.328 10.688 1 35.38 123 LYS A CA 1
ATOM 970 C C . LYS A 1 123 ? 4.145 -26.156 11.531 1 35.38 123 LYS A C 1
ATOM 972 O O . LYS A 1 123 ? 3.045 -26.234 12.086 1 35.38 123 LYS A O 1
ATOM 977 N N . PRO A 1 124 ? 4.941 -25.359 12.172 1 39.97 124 PRO A N 1
ATOM 978 C CA . PRO A 1 124 ? 4.418 -24.172 12.844 1 39.97 124 PRO A CA 1
ATOM 979 C C . PRO A 1 124 ? 3.309 -23.484 12.055 1 39.97 124 PRO A C 1
ATOM 981 O O . PRO A 1 124 ? 3.402 -23.375 10.828 1 39.97 124 PRO A O 1
ATOM 984 N N . PRO A 1 125 ? 2.088 -23.391 12.492 1 41.31 125 PRO A N 1
ATOM 985 C CA . PRO A 1 125 ? 0.947 -22.812 11.773 1 41.31 125 PRO A CA 1
ATOM 986 C C . PRO A 1 125 ? 1.231 -21.406 11.242 1 41.31 125 PRO A C 1
ATOM 988 O O . PRO A 1 125 ? 1.853 -20.594 11.93 1 41.31 125 PRO A O 1
ATOM 991 N N . SER A 1 126 ? 1.572 -21.203 10 1 51.28 126 SER A N 1
ATOM 992 C CA . SER A 1 126 ? 1.597 -19.891 9.367 1 51.28 126 SER A CA 1
ATOM 993 C C . SER A 1 126 ? 0.494 -19 9.914 1 51.28 126 SER A C 1
ATOM 995 O O . SER A 1 126 ? -0.607 -19.469 10.211 1 51.28 126 SER A O 1
ATOM 997 N N . ARG A 1 127 ? 0.741 -17.906 10.422 1 60.53 127 ARG A N 1
ATOM 998 C CA . ARG A 1 127 ? -0.212 -16.938 10.938 1 60.53 127 ARG A CA 1
ATOM 999 C C . ARG A 1 127 ? -1.328 -16.672 9.93 1 60.53 127 ARG A C 1
ATOM 1001 O O . ARG A 1 127 ? -1.065 -16.453 8.75 1 60.53 127 ARG A O 1
ATOM 1008 N N . PRO A 1 128 ? -2.48 -16.938 10.328 1 76.81 128 PRO A N 1
ATOM 1009 C CA . PRO A 1 128 ? -3.613 -16.812 9.406 1 76.81 128 PRO A CA 1
ATOM 1010 C C . PRO A 1 128 ? -3.725 -15.422 8.797 1 76.81 128 PRO A C 1
ATOM 1012 O O . PRO A 1 128 ? -3.389 -14.422 9.445 1 76.81 128 PRO A O 1
ATOM 1015 N N . ILE A 1 129 ? -3.869 -15.375 7.504 1 87.25 129 ILE A N 1
ATOM 1016 C CA . ILE A 1 129 ? -4.168 -14.172 6.73 1 87.25 129 ILE A CA 1
ATOM 1017 C C . ILE A 1 129 ? -5.676 -14.023 6.566 1 87.25 129 ILE A C 1
ATOM 1019 O O . ILE A 1 129 ? -6.383 -15.008 6.344 1 87.25 129 ILE A O 1
ATOM 1023 N N . GLY A 1 130 ? -6.105 -12.781 6.84 1 89.62 130 GLY A N 1
ATOM 1024 C CA . GLY A 1 130 ? -7.531 -12.516 6.715 1 89.62 130 GLY A CA 1
ATOM 1025 C C . GLY A 1 130 ? -7.84 -11.305 5.852 1 89.62 130 GLY A C 1
ATOM 1026 O O . GLY A 1 130 ? -6.938 -10.547 5.492 1 89.62 130 GLY A O 1
ATOM 1027 N N . VAL A 1 131 ? -9.109 -11.273 5.371 1 89.62 131 VAL A N 1
ATOM 1028 C CA . VAL A 1 131 ? -9.656 -10.102 4.699 1 89.62 131 VAL A CA 1
ATOM 1029 C C . VAL A 1 131 ? -10.883 -9.594 5.457 1 89.62 131 VAL A C 1
ATOM 1031 O O . VAL A 1 131 ? -11.453 -10.312 6.277 1 89.62 131 VAL A O 1
ATOM 1034 N N . LYS A 1 132 ? -11.148 -8.352 5.191 1 86.19 132 LYS A N 1
ATOM 1035 C CA . LYS A 1 132 ? -12.359 -7.793 5.785 1 86.19 132 LYS A CA 1
ATOM 1036 C C . LYS A 1 132 ? -13.594 -8.586 5.375 1 86.19 132 LYS A C 1
ATOM 1038 O O . LYS A 1 132 ? -13.75 -8.938 4.203 1 86.19 132 LYS A O 1
ATOM 1043 N N . GLU A 1 133 ? -14.438 -8.797 6.34 1 83.38 133 GLU A N 1
ATOM 1044 C CA . GLU A 1 133 ? -15.672 -9.523 6.07 1 83.38 133 GLU A CA 1
ATOM 1045 C C . GLU A 1 133 ? -16.516 -8.82 5.008 1 83.38 133 GLU A C 1
ATOM 1047 O O . GLU A 1 133 ? -16.688 -7.598 5.055 1 83.38 133 GLU A O 1
ATOM 1052 N N . GLY A 1 134 ? -16.938 -9.555 4.004 1 89 134 GLY A N 1
ATOM 1053 C CA . GLY A 1 134 ? -17.812 -9.016 2.982 1 89 134 GLY A CA 1
ATOM 1054 C C . GLY A 1 134 ? -17.078 -8.336 1.848 1 89 134 GLY A C 1
ATOM 1055 O O . GLY A 1 134 ? -17.703 -7.91 0.867 1 89 134 GLY A O 1
ATOM 1056 N N . SER A 1 135 ? -15.828 -8.273 1.964 1 93.38 135 SER A N 1
ATOM 1057 C CA . SER A 1 135 ? -15.047 -7.609 0.922 1 93.38 135 SER A CA 1
ATOM 1058 C C . SER A 1 135 ? -14.992 -8.453 -0.347 1 93.38 135 SER A C 1
ATOM 1060 O O . SER A 1 135 ? -14.836 -7.922 -1.447 1 93.38 135 SER A O 1
ATOM 1062 N N . ILE A 1 136 ? -15.086 -9.805 -0.224 1 96.19 136 ILE A N 1
ATOM 1063 C CA . ILE A 1 136 ? -15.188 -10.727 -1.35 1 96.19 136 ILE A CA 1
ATOM 1064 C C . ILE A 1 136 ? -16.203 -11.828 -1.028 1 96.19 136 ILE A C 1
ATOM 1066 O O . ILE A 1 136 ? -16.547 -12.031 0.136 1 96.19 136 ILE A O 1
ATOM 1070 N N . ASP A 1 137 ? -16.672 -12.438 -2.121 1 96.56 137 ASP A N 1
ATOM 1071 C CA . ASP A 1 137 ? -17.672 -13.484 -1.971 1 96.56 137 ASP A CA 1
ATOM 1072 C C . ASP A 1 137 ? -17.641 -14.453 -3.15 1 96.56 137 ASP A C 1
ATOM 1074 O O . ASP A 1 137 ? -16.656 -14.5 -3.891 1 96.56 137 ASP A O 1
ATOM 1078 N N . LYS A 1 138 ? -18.688 -15.234 -3.287 1 97.5 138 LYS A N 1
ATOM 1079 C CA . LYS A 1 138 ? -18.75 -16.297 -4.281 1 97.5 138 LYS A CA 1
ATOM 1080 C C . LYS A 1 138 ? -18.734 -15.734 -5.699 1 97.5 138 LYS A C 1
ATOM 1082 O O . LYS A 1 138 ? -18.438 -16.453 -6.656 1 97.5 138 LYS A O 1
ATOM 1087 N N . ASN A 1 139 ? -19.078 -14.453 -5.816 1 98.19 139 ASN A N 1
ATOM 1088 C CA . ASN A 1 139 ? -19.109 -13.836 -7.137 1 98.19 139 ASN A CA 1
ATOM 1089 C C . ASN A 1 139 ? -17.781 -13.141 -7.461 1 98.19 139 ASN A C 1
ATOM 1091 O O . ASN A 1 139 ? -17.609 -12.625 -8.562 1 98.19 139 ASN A O 1
ATOM 1095 N N . SER A 1 140 ? -16.906 -13.172 -6.535 1 98.62 140 SER A N 1
ATOM 1096 C CA . SER A 1 140 ? -15.641 -12.469 -6.695 1 98.62 140 SER A CA 1
ATOM 1097 C C . SER A 1 140 ? -14.609 -13.336 -7.402 1 98.62 140 SER A C 1
ATOM 1099 O O . SER A 1 140 ? -14.383 -14.484 -7.016 1 98.62 140 SER A O 1
ATOM 1101 N N . ARG A 1 141 ? -14.055 -12.836 -8.43 1 98.88 141 ARG A N 1
ATOM 1102 C CA . ARG A 1 141 ? -12.82 -13.344 -9.023 1 98.88 141 ARG A CA 1
ATOM 1103 C C . ARG A 1 141 ? -11.625 -12.484 -8.617 1 98.88 141 ARG A C 1
ATOM 1105 O O . ARG A 1 141 ? -11.578 -11.289 -8.906 1 98.88 141 ARG A O 1
ATOM 1112 N N . VAL A 1 142 ? -10.602 -13.18 -8.016 1 98.88 142 VAL A N 1
ATOM 1113 C CA . VAL A 1 142 ? -9.633 -12.344 -7.32 1 98.88 142 VAL A CA 1
ATOM 1114 C C . VAL A 1 142 ? -8.242 -12.57 -7.898 1 98.88 142 VAL A C 1
ATOM 1116 O O . VAL A 1 142 ? -7.891 -13.695 -8.266 1 98.88 142 VAL A O 1
ATOM 1119 N N . LEU A 1 143 ? -7.531 -11.508 -8.102 1 98.94 143 LEU A N 1
ATOM 1120 C CA . LEU A 1 143 ? -6.082 -11.5 -8.266 1 98.94 143 LEU A CA 1
ATOM 1121 C C . LEU A 1 143 ? -5.383 -11.258 -6.93 1 98.94 143 LEU A C 1
ATOM 1123 O O . LEU A 1 143 ? -5.688 -10.289 -6.234 1 98.94 143 LEU A O 1
ATOM 1127 N N . ILE A 1 144 ? -4.465 -12.188 -6.527 1 98.81 144 ILE A N 1
ATOM 1128 C CA . ILE A 1 144 ? -3.723 -12.008 -5.285 1 98.81 144 ILE A CA 1
ATOM 1129 C C . ILE A 1 144 ? -2.287 -11.594 -5.598 1 98.81 144 ILE A C 1
ATOM 1131 O O . ILE A 1 144 ? -1.597 -12.25 -6.375 1 98.81 144 ILE A O 1
ATOM 1135 N N . VAL A 1 145 ? -1.868 -10.469 -4.949 1 98.81 145 VAL A N 1
ATOM 1136 C CA . VAL A 1 145 ? -0.588 -9.859 -5.281 1 98.81 145 VAL A CA 1
ATOM 1137 C C . VAL A 1 145 ? 0.306 -9.82 -4.043 1 98.81 145 VAL A C 1
ATOM 1139 O O . VAL A 1 145 ? -0.141 -9.438 -2.959 1 98.81 145 VAL A O 1
ATOM 1142 N N . ASP A 1 146 ? 1.54 -10.242 -4.152 1 97 146 ASP A N 1
ATOM 1143 C CA . ASP A 1 146 ? 2.584 -10.078 -3.146 1 97 146 ASP A CA 1
ATOM 1144 C C . ASP A 1 146 ? 3.873 -9.555 -3.775 1 97 146 ASP A C 1
ATOM 1146 O O . ASP A 1 146 ? 3.977 -9.453 -5 1 97 146 ASP A O 1
ATOM 1150 N N . ASP A 1 147 ? 4.809 -9.156 -2.934 1 94.56 147 ASP A N 1
ATOM 1151 C CA . ASP A 1 147 ? 6.059 -8.609 -3.459 1 94.56 147 ASP A CA 1
ATOM 1152 C C . ASP A 1 147 ? 6.988 -9.727 -3.93 1 94.56 147 ASP A C 1
ATOM 1154 O O . ASP A 1 147 ? 7.59 -9.633 -5 1 94.56 147 ASP A O 1
ATOM 1158 N N . TYR A 1 148 ? 7.055 -10.812 -3.129 1 91.25 148 TYR A N 1
ATOM 1159 C CA . TYR A 1 148 ? 7.875 -11.938 -3.561 1 91.25 148 TYR A CA 1
ATOM 1160 C C . TYR A 1 148 ? 7.402 -13.234 -2.906 1 91.25 148 TYR A C 1
ATOM 1162 O O . TYR A 1 148 ? 6.637 -13.203 -1.941 1 91.25 148 TYR A O 1
ATOM 1170 N N . ILE A 1 149 ? 7.82 -14.328 -3.463 1 91.31 149 ILE A N 1
ATOM 1171 C CA . ILE A 1 149 ? 7.562 -15.656 -2.92 1 91.31 149 ILE A CA 1
ATOM 1172 C C . ILE A 1 149 ? 8.883 -16.312 -2.514 1 91.31 149 ILE A C 1
ATOM 1174 O O . ILE A 1 149 ? 9.789 -16.453 -3.334 1 91.31 149 ILE A O 1
ATOM 1178 N N . SER A 1 150 ? 8.953 -16.641 -1.256 1 88.06 150 SER A N 1
ATOM 1179 C CA . SER A 1 150 ? 10.102 -17.406 -0.763 1 88.06 150 SER A CA 1
ATOM 1180 C C . SER A 1 150 ? 9.719 -18.859 -0.472 1 88.06 150 SER A C 1
ATOM 1182 O O . SER A 1 150 ? 9.789 -19.703 -1.356 1 88.06 150 SER A O 1
ATOM 1184 N N . THR A 1 151 ? 9.156 -19.141 0.712 1 84.94 151 THR A N 1
ATOM 1185 C CA . THR A 1 151 ? 8.734 -20.484 1.057 1 84.94 151 THR A CA 1
ATOM 1186 C C . THR A 1 151 ? 7.328 -20.766 0.531 1 84.94 151 THR A C 1
ATOM 1188 O O . THR A 1 151 ? 6.906 -21.922 0.45 1 84.94 151 THR A O 1
ATOM 1191 N N . GLY A 1 152 ? 6.656 -19.719 0.266 1 90.56 152 GLY A N 1
ATOM 1192 C CA . GLY A 1 152 ? 5.316 -19.859 -0.282 1 90.56 152 GLY A CA 1
ATOM 1193 C C . GLY A 1 152 ? 4.238 -19.906 0.784 1 90.56 152 GLY A C 1
ATOM 1194 O O . GLY A 1 152 ? 3.045 -19.891 0.469 1 90.56 152 GLY A O 1
ATOM 1195 N N . ASN A 1 153 ? 4.574 -19.891 2.014 1 89.44 153 ASN A N 1
ATOM 1196 C CA . ASN A 1 153 ? 3.635 -20.047 3.117 1 89.44 153 ASN A CA 1
ATOM 1197 C C . ASN A 1 153 ? 2.65 -18.891 3.188 1 89.44 153 ASN A C 1
ATOM 1199 O O . ASN A 1 153 ? 1.454 -19.094 3.398 1 89.44 153 ASN A O 1
ATOM 1203 N N . THR A 1 154 ? 3.178 -17.688 3.014 1 90.5 154 THR A N 1
ATOM 1204 C CA . THR A 1 154 ? 2.312 -16.516 3.066 1 90.5 154 THR A CA 1
ATOM 1205 C C . THR A 1 154 ? 1.268 -16.562 1.956 1 90.5 154 THR A C 1
ATOM 1207 O O . THR A 1 154 ? 0.075 -16.391 2.211 1 90.5 154 THR A O 1
ATOM 1210 N N . MET A 1 155 ? 1.675 -16.875 0.797 1 94.62 155 MET A N 1
ATOM 1211 C CA . MET A 1 155 ? 0.766 -16.922 -0.344 1 94.62 155 MET A CA 1
ATOM 1212 C C . MET A 1 155 ? -0.248 -18.047 -0.173 1 94.62 155 MET A C 1
ATOM 1214 O O . MET A 1 155 ? -1.432 -17.875 -0.468 1 94.62 155 MET A O 1
ATOM 1218 N N . ASP A 1 156 ? 0.281 -19.125 0.301 1 93.56 156 ASP A N 1
ATOM 1219 C CA . ASP A 1 156 ? -0.602 -20.266 0.557 1 93.56 156 ASP A CA 1
ATOM 1220 C C . ASP A 1 156 ? -1.732 -19.875 1.506 1 93.56 156 ASP A C 1
ATOM 1222 O O . ASP A 1 156 ? -2.9 -20.156 1.239 1 93.56 156 ASP A O 1
ATOM 1226 N N . SER A 1 157 ? -1.419 -19.219 2.551 1 92.19 157 SER A N 1
ATOM 1227 C CA . SER A 1 157 ? -2.396 -18.766 3.533 1 92.19 157 SER A CA 1
ATOM 1228 C C . SER A 1 157 ? -3.363 -17.75 2.922 1 92.19 157 SER A C 1
ATOM 1230 O O . SER A 1 157 ? -4.562 -17.781 3.215 1 92.19 157 SER A O 1
ATOM 1232 N N . ALA A 1 158 ? -2.85 -16.891 2.104 1 94.75 158 ALA A N 1
ATOM 1233 C CA . ALA A 1 158 ? -3.68 -15.898 1.433 1 94.75 158 ALA A CA 1
ATOM 1234 C C . ALA A 1 158 ? -4.691 -16.562 0.502 1 94.75 158 ALA A C 1
ATOM 1236 O O . ALA A 1 158 ? -5.863 -16.188 0.477 1 94.75 158 ALA A O 1
ATOM 1237 N N . MET A 1 159 ? -4.23 -17.531 -0.205 1 96.56 159 MET A N 1
ATOM 1238 C CA . MET A 1 159 ? -5.098 -18.266 -1.12 1 96.56 159 MET A CA 1
ATOM 1239 C C . MET A 1 159 ? -6.184 -19.016 -0.356 1 96.56 159 MET A C 1
ATOM 1241 O O . MET A 1 159 ? -7.348 -19.016 -0.763 1 96.56 159 MET A O 1
ATOM 1245 N N . ASP A 1 160 ? -5.742 -19.594 0.738 1 93.88 160 ASP A N 1
ATOM 1246 C CA . ASP A 1 160 ? -6.711 -20.266 1.589 1 93.88 160 ASP A CA 1
ATOM 1247 C C . ASP A 1 160 ? -7.809 -19.312 2.053 1 93.88 160 ASP A C 1
ATOM 1249 O O . ASP A 1 160 ? -8.992 -19.656 2.021 1 93.88 160 ASP A O 1
ATOM 1253 N N . CYS A 1 161 ? -7.41 -18.172 2.455 1 92.75 161 CYS A N 1
ATOM 1254 C CA . CYS A 1 161 ? -8.344 -17.141 2.904 1 92.75 161 CYS A CA 1
ATOM 1255 C C . CYS A 1 161 ? -9.352 -16.812 1.813 1 92.75 161 CYS A C 1
ATOM 1257 O O . CYS A 1 161 ? -10.555 -16.734 2.078 1 92.75 161 CYS A O 1
ATOM 1259 N N . ALA A 1 162 ? -8.914 -16.656 0.588 1 95.56 162 ALA A N 1
ATOM 1260 C CA . ALA A 1 162 ? -9.781 -16.312 -0.536 1 95.56 162 ALA A CA 1
ATOM 1261 C C . ALA A 1 162 ? -10.789 -17.438 -0.808 1 95.56 162 ALA A C 1
ATOM 1263 O O . ALA A 1 162 ? -11.977 -17.172 -1.014 1 95.56 162 ALA A O 1
ATOM 1264 N N . VAL A 1 163 ? -10.305 -18.656 -0.722 1 95.25 163 VAL A N 1
ATOM 1265 C CA . VAL A 1 163 ? -11.156 -19.812 -0.998 1 95.25 163 VAL A CA 1
ATOM 1266 C C . VAL A 1 163 ? -12.203 -19.953 0.107 1 95.25 163 VAL A C 1
ATOM 1268 O O . VAL A 1 163 ? -13.375 -20.203 -0.171 1 95.25 163 VAL A O 1
ATOM 1271 N N . ILE A 1 164 ? -11.766 -19.719 1.315 1 93 164 ILE A N 1
ATOM 1272 C CA . ILE A 1 164 ? -12.672 -19.812 2.457 1 93 164 ILE A CA 1
ATOM 1273 C C . ILE A 1 164 ? -13.75 -18.734 2.35 1 93 164 ILE A C 1
ATOM 1275 O O . ILE A 1 164 ? -14.906 -18.984 2.695 1 93 164 ILE A O 1
ATOM 1279 N N . ALA A 1 165 ? -13.414 -17.609 1.81 1 92.75 165 ALA A N 1
ATOM 1280 C CA . ALA A 1 165 ? -14.359 -16.516 1.63 1 92.75 165 ALA A CA 1
ATOM 1281 C C . ALA A 1 165 ? -15.305 -16.781 0.46 1 92.75 165 ALA A C 1
ATOM 1283 O O . ALA A 1 165 ? -16.266 -16.047 0.233 1 92.75 165 ALA A O 1
ATOM 1284 N N . GLY A 1 166 ? -15.008 -17.797 -0.353 1 95.88 166 GLY A N 1
ATOM 1285 C CA . GLY A 1 166 ? -15.875 -18.234 -1.436 1 95.88 166 GLY A CA 1
ATOM 1286 C C . GLY A 1 166 ? -15.453 -17.703 -2.791 1 95.88 166 GLY A C 1
ATOM 1287 O O . GLY A 1 166 ? -16.125 -17.953 -3.799 1 95.88 166 GLY A O 1
ATOM 1288 N N . ALA A 1 167 ? -14.359 -17.016 -2.838 1 98.06 167 ALA A N 1
ATOM 1289 C CA . ALA A 1 167 ? -13.938 -16.359 -4.074 1 98.06 167 ALA A CA 1
ATOM 1290 C C . ALA A 1 167 ? -13.227 -17.344 -4.996 1 98.06 167 ALA A C 1
ATOM 1292 O O . ALA A 1 167 ? -12.75 -18.391 -4.551 1 98.06 167 ALA A O 1
ATOM 1293 N N . THR A 1 168 ? -13.195 -17 -6.266 1 98.38 168 THR A N 1
ATOM 1294 C CA . THR A 1 168 ? -12.406 -17.719 -7.266 1 98.38 168 THR A CA 1
ATOM 1295 C C . THR A 1 168 ? -11.078 -17 -7.523 1 98.38 168 THR A C 1
ATOM 1297 O O . THR A 1 168 ? -11.055 -15.805 -7.809 1 98.38 168 THR A O 1
ATOM 1300 N N . ILE A 1 169 ? -10.031 -17.75 -7.402 1 98.62 169 ILE A N 1
ATOM 1301 C CA . ILE A 1 169 ? -8.719 -17.172 -7.656 1 98.62 169 ILE A CA 1
ATOM 1302 C C . ILE A 1 169 ? -8.406 -17.219 -9.148 1 98.62 169 ILE A C 1
ATOM 1304 O O . ILE A 1 169 ? -8.305 -18.312 -9.727 1 98.62 169 ILE A O 1
ATOM 1308 N N . VAL A 1 170 ? -8.266 -16.047 -9.758 1 98.62 170 VAL A N 1
ATOM 1309 C CA . VAL A 1 170 ? -7.898 -15.961 -11.164 1 98.62 170 VAL A CA 1
ATOM 1310 C C . VAL A 1 170 ? -6.418 -16.297 -11.336 1 98.62 170 VAL A C 1
ATOM 1312 O O . VAL A 1 170 ? -6.043 -17.047 -12.242 1 98.62 170 VAL A O 1
ATOM 1315 N N . GLU A 1 171 ? -5.637 -15.688 -10.477 1 98.12 171 GLU A N 1
ATOM 1316 C CA . GLU A 1 171 ? -4.18 -15.797 -10.547 1 98.12 171 GLU A CA 1
ATOM 1317 C C . GLU A 1 171 ? -3.527 -15.195 -9.305 1 98.12 171 GLU A C 1
ATOM 1319 O O . GLU A 1 171 ? -4.117 -14.352 -8.633 1 98.12 171 GLU A O 1
ATOM 1324 N N . VAL A 1 172 ? -2.363 -15.766 -8.977 1 98.31 172 VAL A N 1
ATOM 1325 C CA . VAL A 1 172 ? -1.53 -15.086 -7.992 1 98.31 172 VAL A CA 1
ATOM 1326 C C . VAL A 1 172 ? -0.253 -14.578 -8.656 1 98.31 172 VAL A C 1
ATOM 1328 O O . VAL A 1 172 ? 0.317 -15.258 -9.516 1 98.31 172 VAL A O 1
ATOM 1331 N N . VAL A 1 173 ? 0.119 -13.344 -8.289 1 98.12 173 VAL A N 1
ATOM 1332 C CA . VAL A 1 173 ? 1.285 -12.742 -8.938 1 98.12 173 VAL A CA 1
ATOM 1333 C C . VAL A 1 173 ? 2.217 -12.156 -7.875 1 98.12 173 VAL A C 1
ATOM 1335 O O . VAL A 1 173 ? 1.757 -11.57 -6.891 1 98.12 173 VAL A O 1
ATOM 1338 N N . ALA A 1 174 ? 3.477 -12.375 -8.023 1 96.75 174 ALA A N 1
ATOM 1339 C CA . ALA A 1 174 ? 4.547 -11.758 -7.242 1 96.75 174 ALA A CA 1
ATOM 1340 C C . ALA A 1 174 ? 5.66 -11.242 -8.148 1 96.75 174 ALA A C 1
ATOM 1342 O O . ALA A 1 174 ? 5.84 -11.727 -9.266 1 96.75 174 ALA A O 1
ATOM 1343 N N . MET A 1 175 ? 6.359 -10.203 -7.656 1 95.25 175 MET A N 1
ATOM 1344 C CA . MET A 1 175 ? 7.418 -9.625 -8.477 1 95.25 175 MET A CA 1
ATOM 1345 C C . MET A 1 175 ? 8.586 -10.594 -8.609 1 95.25 175 MET A C 1
ATOM 1347 O O . MET A 1 175 ? 9.156 -10.742 -9.695 1 95.25 175 MET A O 1
ATOM 1351 N N . CYS A 1 176 ? 8.812 -11.281 -7.539 1 90.69 176 CYS A N 1
ATOM 1352 C CA . CYS A 1 176 ? 10.039 -12.07 -7.512 1 90.69 176 CYS A CA 1
ATOM 1353 C C . CYS A 1 176 ? 9.789 -13.445 -6.891 1 90.69 176 CYS A C 1
ATOM 1355 O O . CYS A 1 176 ? 9.047 -13.555 -5.91 1 90.69 176 CYS A O 1
ATOM 1357 N N . ASP A 1 177 ? 10.398 -14.438 -7.496 1 86.5 177 ASP A N 1
ATOM 1358 C CA . ASP A 1 177 ? 10.539 -15.766 -6.906 1 86.5 177 ASP A CA 1
ATOM 1359 C C . ASP A 1 177 ? 11.969 -15.984 -6.402 1 86.5 177 ASP A C 1
ATOM 1361 O O . ASP A 1 177 ? 12.914 -15.992 -7.188 1 86.5 177 ASP A O 1
ATOM 1365 N N . THR A 1 178 ? 12.164 -16.172 -5.137 1 76.12 178 THR A N 1
ATOM 1366 C CA . THR A 1 178 ? 13.523 -16.344 -4.637 1 76.12 178 THR A CA 1
ATOM 1367 C C . THR A 1 178 ? 13.961 -17.797 -4.754 1 76.12 178 THR A C 1
ATOM 1369 O O . THR A 1 178 ? 15.102 -18.141 -4.434 1 76.12 178 THR A O 1
ATOM 1372 N N . SER A 1 179 ? 13.273 -18.672 -5.496 1 64.44 179 SER A N 1
ATOM 1373 C CA . SER A 1 179 ? 13.508 -20.047 -5.922 1 64.44 179 SER A CA 1
ATOM 1374 C C . SER A 1 179 ? 14.039 -20.906 -4.773 1 64.44 179 SER A C 1
ATOM 1376 O O . SER A 1 179 ? 13.656 -22.062 -4.629 1 64.44 179 SER A O 1
ATOM 1378 N N . ALA A 1 180 ? 14.953 -20.312 -4.008 1 64.62 180 ALA A N 1
ATOM 1379 C CA . ALA A 1 180 ? 15.602 -21.078 -2.943 1 64.62 180 ALA A CA 1
ATOM 1380 C C . ALA A 1 180 ? 14.586 -21.578 -1.924 1 64.62 180 ALA A C 1
ATOM 1382 O O . ALA A 1 180 ? 14.828 -22.562 -1.225 1 64.62 180 ALA A O 1
ATOM 1383 N N . GLY A 1 181 ? 13.469 -21.109 -2.033 1 66.12 181 GLY A N 1
ATOM 1384 C CA . GLY A 1 181 ? 12.5 -21.453 -1.002 1 66.12 181 GLY A CA 1
ATOM 1385 C C . GLY A 1 181 ? 11.5 -22.5 -1.445 1 66.12 181 GLY A C 1
ATOM 1386 O O . GLY A 1 181 ? 10.766 -23.047 -0.624 1 66.12 181 GLY A O 1
ATOM 1387 N N . GLY A 1 182 ? 11.5 -22.734 -2.76 1 80.5 182 GLY A N 1
ATOM 1388 C CA . GLY A 1 182 ? 10.539 -23.688 -3.293 1 80.5 182 GLY A CA 1
ATOM 1389 C C . GLY A 1 182 ? 9.102 -23.266 -3.092 1 80.5 182 GLY A C 1
ATOM 1390 O O . GLY A 1 182 ? 8.219 -24.109 -2.922 1 80.5 182 GLY A O 1
ATOM 1391 N N . GLY A 1 183 ? 8.883 -22.047 -3.004 1 88.44 183 GLY A N 1
ATOM 1392 C CA . GLY A 1 183 ? 7.594 -21.516 -2.586 1 88.44 183 GLY A CA 1
ATOM 1393 C C . GLY A 1 183 ? 6.469 -21.859 -3.539 1 88.44 183 GLY A C 1
ATOM 1394 O O . GLY A 1 183 ? 5.375 -22.234 -3.109 1 88.44 183 GLY A O 1
ATOM 1395 N N . VAL A 1 184 ? 6.703 -21.859 -4.828 1 90.69 184 VAL A N 1
ATOM 1396 C CA . VAL A 1 184 ? 5.664 -22.125 -5.816 1 90.69 184 VAL A CA 1
ATOM 1397 C C . VAL A 1 184 ? 5.273 -23.594 -5.773 1 90.69 184 VAL A C 1
ATOM 1399 O O . VAL A 1 184 ? 4.094 -23.938 -5.871 1 90.69 184 VAL A O 1
ATOM 1402 N N . GLU A 1 185 ? 6.254 -24.438 -5.586 1 91.12 185 GLU A N 1
ATOM 1403 C CA . GLU A 1 185 ? 5.98 -25.859 -5.457 1 91.12 185 GLU A CA 1
ATOM 1404 C C . GLU A 1 185 ? 5.125 -26.156 -4.23 1 91.12 185 GLU A C 1
ATOM 1406 O O . GLU A 1 185 ? 4.207 -26.984 -4.289 1 91.12 185 GLU A O 1
ATOM 1411 N N . LEU A 1 186 ? 5.477 -25.516 -3.227 1 90.75 186 LEU A N 1
ATOM 1412 C CA . LEU A 1 186 ? 4.715 -25.688 -1.994 1 90.75 186 LEU A CA 1
ATOM 1413 C C . LEU A 1 186 ? 3.258 -25.297 -2.193 1 90.75 186 LEU A C 1
ATOM 1415 O O . LEU A 1 186 ? 2.352 -26 -1.736 1 90.75 186 LEU A O 1
ATOM 1419 N N . ILE A 1 187 ? 3.025 -24.219 -2.852 1 93.5 187 ILE A N 1
ATOM 1420 C CA . ILE A 1 187 ? 1.68 -23.719 -3.117 1 93.5 187 ILE A CA 1
ATOM 1421 C C . ILE A 1 187 ? 0.891 -24.766 -3.906 1 93.5 187 ILE A C 1
ATOM 1423 O O . ILE A 1 187 ? -0.251 -25.078 -3.562 1 93.5 187 ILE A O 1
ATOM 1427 N N . HIS A 1 188 ? 1.531 -25.406 -4.852 1 94.31 188 HIS A N 1
ATOM 1428 C CA . HIS A 1 188 ? 0.846 -26.312 -5.766 1 94.31 188 HIS A CA 1
ATOM 1429 C C . HIS A 1 188 ? 0.694 -27.703 -5.152 1 94.31 188 HIS A C 1
ATOM 1431 O O . HIS A 1 188 ? 0.033 -28.562 -5.727 1 94.31 188 HIS A O 1
ATOM 1437 N N . LYS A 1 189 ? 1.322 -27.922 -4 1 91.69 189 LYS A N 1
ATOM 1438 C CA . LYS A 1 189 ? 1.13 -29.188 -3.301 1 91.69 189 LYS A CA 1
ATOM 1439 C C . LYS A 1 189 ? -0.297 -29.312 -2.773 1 91.69 189 LYS A C 1
ATOM 1441 O O . LYS A 1 189 ? -0.815 -30.422 -2.627 1 91.69 189 LYS A O 1
ATOM 1446 N N . GLU A 1 190 ? -0.784 -28.156 -2.473 1 88.94 190 GLU A N 1
ATOM 1447 C CA . GLU A 1 190 ? -2.18 -28.156 -2.047 1 88.94 190 GLU A CA 1
ATOM 1448 C C . GLU A 1 190 ? -3.113 -28.453 -3.219 1 88.94 190 GLU A C 1
ATOM 1450 O O . GLU A 1 190 ? -3.1 -27.734 -4.223 1 88.94 190 GLU A O 1
ATOM 1455 N N . LYS A 1 191 ? -3.969 -29.438 -3.072 1 85.5 191 LYS A N 1
ATOM 1456 C CA . LYS A 1 191 ? -4.844 -29.875 -4.152 1 85.5 191 LYS A CA 1
ATOM 1457 C C . LYS A 1 191 ? -5.715 -28.734 -4.664 1 85.5 191 LYS A C 1
ATOM 1459 O O . LYS A 1 191 ? -5.949 -28.609 -5.867 1 85.5 191 LYS A O 1
ATOM 1464 N N . THR A 1 192 ? -6.117 -27.953 -3.799 1 91.38 192 THR A N 1
ATOM 1465 C CA . THR A 1 192 ? -7.012 -26.844 -4.137 1 91.38 192 THR A CA 1
ATOM 1466 C C . THR A 1 192 ? -6.301 -25.828 -5.02 1 91.38 192 THR A C 1
ATOM 1468 O O . THR A 1 192 ? -6.949 -25.078 -5.758 1 91.38 192 THR A O 1
ATOM 1471 N N . PHE A 1 193 ? -4.945 -25.844 -4.996 1 96.06 193 PHE A N 1
ATOM 1472 C CA . PHE A 1 193 ? -4.219 -24.766 -5.656 1 96.06 193 PHE A CA 1
ATOM 1473 C C . PHE A 1 193 ? -3.406 -25.312 -6.832 1 96.06 193 PHE A C 1
ATOM 1475 O O . PHE A 1 193 ? -2.742 -24.531 -7.531 1 96.06 193 PHE A O 1
ATOM 1482 N N . THR A 1 194 ? -3.494 -26.594 -7.098 1 94.69 194 THR A N 1
ATOM 1483 C CA . THR A 1 194 ? -2.656 -27.266 -8.086 1 94.69 194 THR A CA 1
ATOM 1484 C C . THR A 1 194 ? -2.848 -26.641 -9.469 1 94.69 194 THR A C 1
ATOM 1486 O O . THR A 1 194 ? -1.899 -26.547 -10.25 1 94.69 194 THR A O 1
ATOM 1489 N N . ASN A 1 195 ? -4.043 -26.156 -9.75 1 95.94 195 ASN A N 1
ATOM 1490 C CA . ASN A 1 195 ? -4.344 -25.656 -11.086 1 95.94 195 ASN A CA 1
ATOM 1491 C C . ASN A 1 195 ? -4.406 -24.141 -11.125 1 95.94 195 ASN A C 1
ATOM 1493 O O . ASN A 1 195 ? -4.875 -23.547 -12.102 1 95.94 195 ASN A O 1
ATOM 1497 N N . ILE A 1 196 ? -4.02 -23.484 -10.086 1 97.56 196 ILE A N 1
ATOM 1498 C CA . ILE A 1 196 ? -4.008 -22.031 -10.047 1 97.56 196 ILE A CA 1
ATOM 1499 C C . ILE A 1 196 ? -2.682 -21.516 -10.602 1 97.56 196 ILE A C 1
ATOM 1501 O O . ILE A 1 196 ? -1.611 -21.969 -10.195 1 97.56 196 ILE A O 1
ATOM 1505 N N . ASN A 1 197 ? -2.793 -20.562 -11.516 1 97.19 197 ASN A N 1
ATOM 1506 C CA . ASN A 1 197 ? -1.588 -19.984 -12.109 1 97.19 197 ASN A CA 1
ATOM 1507 C C . ASN A 1 197 ? -0.843 -19.109 -11.109 1 97.19 197 ASN A C 1
ATOM 1509 O O . ASN A 1 197 ? -1.438 -18.219 -10.492 1 97.19 197 ASN A O 1
ATOM 1513 N N . VAL A 1 198 ? 0.404 -19.422 -10.945 1 97.12 198 VAL A N 1
ATOM 1514 C CA . VAL A 1 198 ? 1.34 -18.578 -10.211 1 97.12 198 VAL A CA 1
ATOM 1515 C C . VAL A 1 198 ? 2.285 -17.875 -11.188 1 97.12 198 VAL A C 1
ATOM 1517 O O . VAL A 1 198 ? 2.984 -18.547 -11.961 1 97.12 198 VAL A O 1
ATOM 1520 N N . VAL A 1 199 ? 2.283 -16.531 -11.141 1 96.5 199 VAL A N 1
ATOM 1521 C CA . VAL A 1 199 ? 3.121 -15.742 -12.039 1 96.5 199 VAL A CA 1
ATOM 1522 C C . VAL A 1 199 ? 4.168 -14.977 -11.234 1 96.5 199 VAL A C 1
ATOM 1524 O O . VAL A 1 199 ? 3.84 -14.312 -10.25 1 96.5 199 VAL A O 1
ATOM 1527 N N . THR A 1 200 ? 5.371 -15.125 -11.57 1 94.19 200 THR A N 1
ATOM 1528 C CA . THR A 1 200 ? 6.461 -14.305 -11.055 1 94.19 200 THR A CA 1
ATOM 1529 C C . THR A 1 200 ? 7.164 -13.562 -12.188 1 94.19 200 THR A C 1
ATOM 1531 O O . THR A 1 200 ? 7.27 -14.078 -13.305 1 94.19 200 THR A O 1
ATOM 1534 N N . LEU A 1 201 ? 7.605 -12.391 -11.969 1 94.19 201 LEU A N 1
ATOM 1535 C CA . LEU A 1 201 ? 8.117 -11.555 -13.055 1 94.19 201 LEU A CA 1
ATOM 1536 C C . LEU A 1 201 ? 9.617 -11.758 -13.234 1 94.19 201 LEU A C 1
ATOM 1538 O O . LEU A 1 201 ? 10.141 -11.594 -14.336 1 94.19 201 LEU A O 1
ATOM 1542 N N . PHE A 1 202 ? 10.32 -12.039 -12.172 1 88.56 202 PHE A N 1
ATOM 1543 C CA . PHE A 1 202 ? 11.719 -12.43 -12.297 1 88.56 202 PHE A CA 1
ATOM 1544 C C . PHE A 1 202 ? 12.133 -13.328 -11.133 1 88.56 202 PHE A C 1
ATOM 1546 O O . PHE A 1 202 ? 11.352 -13.547 -10.203 1 88.56 202 PHE A O 1
ATOM 1553 N N . ARG A 1 203 ? 13.234 -13.977 -11.234 1 82.75 203 ARG A N 1
ATOM 1554 C CA . ARG A 1 203 ? 13.734 -14.906 -10.227 1 82.75 203 ARG A CA 1
ATOM 1555 C C . ARG A 1 203 ? 15.078 -14.453 -9.68 1 82.75 203 ARG A C 1
ATOM 1557 O O . ARG A 1 203 ? 15.906 -13.914 -10.414 1 82.75 203 ARG A O 1
ATOM 1564 N N . LEU A 1 204 ? 15.07 -14.453 -8.367 1 70.94 204 LEU A N 1
ATOM 1565 C CA . LEU A 1 204 ? 16.375 -14.227 -7.734 1 70.94 204 LEU A CA 1
ATOM 1566 C C . LEU A 1 204 ? 16.984 -15.547 -7.273 1 70.94 204 LEU A C 1
ATOM 1568 O O . LEU A 1 204 ? 16.297 -16.375 -6.668 1 70.94 204 LEU A O 1
ATOM 1572 N N . ARG A 1 205 ? 17.859 -16.016 -7.906 1 55.16 205 ARG A N 1
ATOM 1573 C CA . ARG A 1 205 ? 18.547 -17.219 -7.461 1 55.16 205 ARG A CA 1
ATOM 1574 C C . ARG A 1 205 ? 19.484 -16.906 -6.289 1 55.16 205 ARG A C 1
ATOM 1576 O O . ARG A 1 205 ? 19.812 -15.75 -6.039 1 55.16 205 ARG A O 1
ATOM 1583 N N . ASN A 1 206 ? 20.25 -17.828 -5.621 1 47.56 206 ASN A N 1
ATOM 1584 C CA . ASN A 1 206 ? 21.141 -17.75 -4.465 1 47.56 206 ASN A CA 1
ATOM 1585 C C . ASN A 1 206 ? 21.797 -16.375 -4.355 1 47.56 206 ASN A C 1
ATOM 1587 O O . ASN A 1 206 ? 21.766 -15.586 -5.305 1 47.56 206 ASN A O 1
ATOM 1591 N N . ALA A 1 207 ? 22.234 -15.969 -3.113 1 42.5 207 ALA A N 1
ATOM 1592 C CA . ALA A 1 207 ? 23.047 -14.805 -2.754 1 42.5 207 ALA A CA 1
ATOM 1593 C C . ALA A 1 207 ? 23.906 -14.352 -3.924 1 42.5 207 ALA A C 1
ATOM 1595 O O . ALA A 1 207 ? 24.172 -13.156 -4.086 1 42.5 207 ALA A O 1
ATOM 1596 N N . LEU A 1 208 ? 24.469 -15.25 -4.547 1 40.19 208 LEU A N 1
ATOM 1597 C CA . LEU A 1 208 ? 25.484 -15.062 -5.578 1 40.19 208 LEU A CA 1
ATOM 1598 C C . LEU A 1 208 ? 24.875 -14.453 -6.84 1 40.19 208 LEU A C 1
ATOM 1600 O O . LEU A 1 208 ? 25.594 -13.898 -7.676 1 40.19 208 LEU A O 1
ATOM 1604 N N . ASP A 1 209 ? 23.734 -14.719 -7.105 1 43.41 209 ASP A N 1
ATOM 1605 C CA . ASP A 1 209 ? 23.188 -14.188 -8.344 1 43.41 209 ASP A CA 1
ATOM 1606 C C . ASP A 1 209 ? 23.016 -12.672 -8.273 1 43.41 209 ASP A C 1
ATOM 1608 O O . ASP A 1 209 ? 23.078 -11.984 -9.297 1 43.41 209 ASP A O 1
ATOM 1612 N N . VAL A 1 210 ? 22.672 -12.102 -7.195 1 40.34 210 VAL A N 1
ATOM 1613 C CA . VAL A 1 210 ? 22.781 -10.656 -7.059 1 40.34 210 VAL A CA 1
ATOM 1614 C C . VAL A 1 210 ? 24.219 -10.211 -7.32 1 40.34 210 VAL A C 1
ATOM 1616 O O . VAL A 1 210 ? 24.453 -9.172 -7.949 1 40.34 210 VAL A O 1
ATOM 1619 N N . LEU A 1 211 ? 25.172 -10.938 -6.855 1 36 211 LEU A N 1
ATOM 1620 C CA . LEU A 1 211 ? 26.578 -10.672 -7.137 1 36 211 LEU A CA 1
ATOM 1621 C C . LEU A 1 211 ? 26.906 -10.953 -8.602 1 36 211 LEU A C 1
ATOM 1623 O O . LEU A 1 211 ? 27.719 -10.258 -9.211 1 36 211 LEU A O 1
ATOM 1627 N N . GLU A 1 212 ? 26.531 -12.039 -9.219 1 35.59 212 GLU A N 1
ATOM 1628 C CA . GLU A 1 212 ? 26.828 -12.367 -10.609 1 35.59 212 GLU A CA 1
ATOM 1629 C C . GLU A 1 212 ? 26.016 -11.5 -11.562 1 35.59 212 GLU A C 1
ATOM 1631 O O . GLU A 1 212 ? 26.484 -11.172 -12.656 1 35.59 212 GLU A O 1
ATOM 1636 N N . TYR A 1 213 ? 24.844 -11.203 -11.289 1 35.75 213 TYR A N 1
ATOM 1637 C CA . TYR A 1 213 ? 24.125 -10.312 -12.195 1 35.75 213 TYR A CA 1
ATOM 1638 C C . TYR A 1 213 ? 24.875 -8.984 -12.352 1 35.75 213 TYR A C 1
ATOM 1640 O O . TYR A 1 213 ? 24.953 -8.438 -13.453 1 35.75 213 TYR A O 1
ATOM 1648 N N . LYS A 1 214 ? 25.422 -8.438 -11.375 1 34.31 214 LYS A N 1
ATOM 1649 C CA . LYS A 1 214 ? 26.297 -7.297 -11.617 1 34.31 214 LYS A CA 1
ATOM 1650 C C . LYS A 1 214 ? 27.5 -7.699 -12.461 1 34.31 214 LYS A C 1
ATOM 1652 O O . LYS A 1 214 ? 28.031 -6.891 -13.227 1 34.31 214 LYS A O 1
ATOM 1657 N N . ARG A 1 215 ? 28.016 -8.82 -12.32 1 32.84 215 ARG A N 1
ATOM 1658 C CA . ARG A 1 215 ? 29.141 -9.188 -13.172 1 32.84 215 ARG A CA 1
ATOM 1659 C C . ARG A 1 215 ? 28.703 -9.312 -14.633 1 32.84 215 ARG A C 1
ATOM 1661 O O . ARG A 1 215 ? 29.469 -8.977 -15.547 1 32.84 215 ARG A O 1
ATOM 1668 N N . LEU A 1 216 ? 27.547 -9.836 -14.961 1 32.06 216 LEU A N 1
ATOM 1669 C CA . LEU A 1 216 ? 27.203 -9.945 -16.375 1 32.06 216 LEU A CA 1
ATOM 1670 C C . LEU A 1 216 ? 26.938 -8.57 -16.969 1 32.06 216 LEU A C 1
ATOM 1672 O O . LEU A 1 216 ? 27.172 -8.352 -18.156 1 32.06 216 LEU A O 1
ATOM 1676 N N . LEU A 1 217 ? 26.344 -7.707 -16.219 1 32.28 217 LEU A N 1
ATOM 1677 C CA . LEU A 1 217 ? 26.25 -6.402 -16.859 1 32.28 217 LEU A CA 1
ATOM 1678 C C . LEU A 1 217 ? 27.641 -5.801 -17.062 1 32.28 217 LEU A C 1
ATOM 1680 O O . LEU A 1 217 ? 27.812 -4.926 -17.922 1 32.28 217 LEU A O 1
ATOM 1684 N N . LYS A 1 218 ? 28.625 -6.141 -16.266 1 30.81 218 LYS A N 1
ATOM 1685 C CA . LYS A 1 218 ? 29.938 -5.605 -16.594 1 30.81 218 LYS A CA 1
ATOM 1686 C C . LYS A 1 218 ? 30.516 -6.281 -17.828 1 30.81 218 LYS A C 1
ATOM 1688 O O . LYS A 1 218 ? 31.391 -5.727 -18.484 1 30.81 218 LYS A O 1
ATOM 1693 N N . SER A 1 219 ? 30.219 -7.496 -18 1 31.3 219 SER A N 1
ATOM 1694 C CA . SER A 1 219 ? 30.938 -8.062 -19.141 1 31.3 219 SER A CA 1
ATOM 1695 C C . SER A 1 219 ? 30.422 -7.484 -20.469 1 31.3 219 SER A C 1
ATOM 1697 O O . SER A 1 219 ? 31.031 -7.676 -21.516 1 31.3 219 SER A O 1
ATOM 1699 N N . ASN A 1 220 ? 29.172 -7.082 -20.484 1 27.92 220 ASN A N 1
ATOM 1700 C CA . ASN A 1 220 ? 28.891 -6.566 -21.812 1 27.92 220 ASN A CA 1
ATOM 1701 C C . ASN A 1 220 ? 29.297 -5.105 -21.953 1 27.92 220 ASN A C 1
ATOM 1703 O O . ASN A 1 220 ? 29 -4.461 -22.953 1 27.92 220 ASN A O 1
ATOM 1707 N N . TYR A 1 221 ? 29.797 -4.453 -20.844 1 23.2 221 TYR A N 1
ATOM 1708 C CA . TYR A 1 221 ? 30.672 -3.383 -21.297 1 23.2 221 TYR A CA 1
ATOM 1709 C C . TYR A 1 221 ? 32.125 -3.865 -21.406 1 23.2 221 TYR A C 1
ATOM 1711 O O . TYR A 1 221 ? 32.562 -4.723 -20.625 1 23.2 221 TYR A O 1
ATOM 1719 N N . MET B 1 1 ? -7.312 23.312 -9.453 1 38.09 1 MET B N 1
ATOM 1720 C CA . MET B 1 1 ? -8.008 23.016 -8.203 1 38.09 1 MET B CA 1
ATOM 1721 C C . MET B 1 1 ? -7.852 24.156 -7.211 1 38.09 1 MET B C 1
ATOM 1723 O O . MET B 1 1 ? -6.734 24.547 -6.875 1 38.09 1 MET B O 1
ATOM 1727 N N . SER B 1 2 ? -8.711 25.078 -7.176 1 45.38 2 SER B N 1
ATOM 1728 C CA . SER B 1 2 ? -8.742 26.312 -6.41 1 45.38 2 SER B CA 1
ATOM 1729 C C . SER B 1 2 ? -8.578 26.047 -4.918 1 45.38 2 SER B C 1
ATOM 1731 O O . SER B 1 2 ? -9.016 25.016 -4.418 1 45.38 2 SER B O 1
ATOM 1733 N N . TYR B 1 3 ? -7.496 26.5 -4.211 1 53.94 3 TYR B N 1
ATOM 1734 C CA . TYR B 1 3 ? -7.418 26.719 -2.771 1 53.94 3 TYR B CA 1
ATOM 1735 C C . TYR B 1 3 ? -8.805 26.859 -2.166 1 53.94 3 TYR B C 1
ATOM 1737 O O . TYR B 1 3 ? -8.984 26.719 -0.955 1 53.94 3 TYR B O 1
ATOM 1745 N N . ARG B 1 4 ? -9.797 26.766 -3.104 1 65.25 4 ARG B N 1
ATOM 1746 C CA . ARG B 1 4 ? -11.133 27.141 -2.656 1 65.25 4 ARG B CA 1
ATOM 1747 C C . ARG B 1 4 ? -11.852 25.953 -2.021 1 65.25 4 ARG B C 1
ATOM 1749 O O . ARG B 1 4 ? -12.828 26.141 -1.282 1 65.25 4 ARG B O 1
ATOM 1756 N N . ASP B 1 5 ? -11.164 24.719 -2.154 1 86.88 5 ASP B N 1
ATOM 1757 C CA . ASP B 1 5 ? -11.938 23.578 -1.668 1 86.88 5 ASP B CA 1
ATOM 1758 C C . ASP B 1 5 ? -11.531 23.203 -0.24 1 86.88 5 ASP B C 1
ATOM 1760 O O . ASP B 1 5 ? -12.266 22.484 0.45 1 86.88 5 ASP B O 1
ATOM 1764 N N . LEU B 1 6 ? -10.438 23.812 0.196 1 91.31 6 LEU B N 1
ATOM 1765 C CA . LEU B 1 6 ? -9.969 23.531 1.547 1 91.31 6 LEU B CA 1
ATOM 1766 C C . LEU B 1 6 ? -10.336 24.656 2.502 1 91.31 6 LEU B C 1
ATOM 1768 O O . LEU B 1 6 ? -10.266 25.828 2.137 1 91.31 6 LEU B O 1
ATOM 1772 N N . ILE B 1 7 ? -10.766 24.25 3.66 1 91.12 7 ILE B N 1
ATOM 1773 C CA . ILE B 1 7 ? -11.07 25.203 4.73 1 91.12 7 ILE B CA 1
ATOM 1774 C C . ILE B 1 7 ? -9.961 25.156 5.781 1 91.12 7 ILE B C 1
ATOM 1776 O O . ILE B 1 7 ? -9.508 24.078 6.172 1 91.12 7 ILE B O 1
ATOM 1780 N N . GLU B 1 8 ? -9.547 26.344 6.207 1 90.56 8 GLU B N 1
ATOM 1781 C CA . GLU B 1 8 ? -8.539 26.406 7.262 1 90.56 8 GLU B CA 1
ATOM 1782 C C . GLU B 1 8 ? -9.172 26.203 8.633 1 90.56 8 GLU B C 1
ATOM 1784 O O . GLU B 1 8 ? -10.016 26.984 9.062 1 90.56 8 GLU B O 1
ATOM 1789 N N . MET B 1 9 ? -8.758 25.141 9.352 1 86.75 9 MET B N 1
ATOM 1790 C CA . MET B 1 9 ? -9.266 24.812 10.672 1 86.75 9 MET B CA 1
ATOM 1791 C C . MET B 1 9 ? -8.438 25.484 11.766 1 86.75 9 MET B C 1
ATOM 1793 O O . MET B 1 9 ? -8.906 25.672 12.883 1 86.75 9 MET B O 1
ATOM 1797 N N . GLY B 1 10 ? -7.289 25.781 11.516 1 86.44 10 GLY B N 1
ATOM 1798 C CA . GLY B 1 10 ? -6.258 26.438 12.312 1 86.44 10 GLY B CA 1
ATOM 1799 C C . GLY B 1 10 ? -5.004 26.75 11.516 1 86.44 10 GLY B C 1
ATOM 1800 O O . GLY B 1 10 ? -4.926 26.453 10.32 1 86.44 10 GLY B O 1
ATOM 1801 N N . PRO B 1 11 ? -4.094 27.359 12.164 1 91.19 11 PRO B N 1
ATOM 1802 C CA . PRO B 1 11 ? -2.881 27.688 11.406 1 91.19 11 PRO B CA 1
ATOM 1803 C C . PRO B 1 11 ? -2.229 26.453 10.781 1 91.19 11 PRO B C 1
ATOM 1805 O O . PRO B 1 11 ? -1.845 25.531 11.5 1 91.19 11 PRO B O 1
ATOM 1808 N N . HIS B 1 12 ? -2.145 26.438 9.438 1 94.88 12 HIS B N 1
ATOM 1809 C CA . HIS B 1 12 ? -1.503 25.391 8.656 1 94.88 12 HIS B CA 1
ATOM 1810 C C . HIS B 1 12 ? -2.238 24.062 8.797 1 94.88 12 HIS B C 1
ATOM 1812 O O . HIS B 1 12 ? -1.647 23 8.617 1 94.88 12 HIS B O 1
ATOM 1818 N N . HIS B 1 13 ? -3.473 24.141 9.273 1 92.62 13 HIS B N 1
ATOM 1819 C CA . HIS B 1 13 ? -4.367 22.984 9.32 1 92.62 13 HIS B CA 1
ATOM 1820 C C . HIS B 1 13 ? -5.559 23.172 8.391 1 92.62 13 HIS B C 1
ATOM 1822 O O . HIS B 1 13 ? -6.41 24.031 8.633 1 92.62 13 HIS B O 1
ATOM 1828 N N . TYR B 1 14 ? -5.609 22.312 7.375 1 93.88 14 TYR B N 1
ATOM 1829 C CA . TYR B 1 14 ? -6.656 22.438 6.367 1 93.88 14 TYR B CA 1
ATOM 1830 C C . TYR B 1 14 ? -7.48 21.172 6.266 1 93.88 14 TYR B C 1
ATOM 1832 O O . TYR B 1 14 ? -6.961 20.062 6.457 1 93.88 14 TYR B O 1
ATOM 1840 N N . MET B 1 15 ? -8.695 21.406 5.965 1 92.19 15 MET B N 1
ATOM 1841 C CA . MET B 1 15 ? -9.625 20.297 5.742 1 92.19 15 MET B CA 1
ATOM 1842 C C . MET B 1 15 ? -10.453 20.516 4.484 1 92.19 15 MET B C 1
ATOM 1844 O O . MET B 1 15 ? -10.82 21.656 4.172 1 92.19 15 MET B O 1
ATOM 1848 N N . LEU B 1 16 ? -10.68 19.422 3.84 1 94.06 16 LEU B N 1
ATOM 1849 C CA . LEU B 1 16 ? -11.609 19.547 2.721 1 94.06 16 LEU B CA 1
ATOM 1850 C C . LEU B 1 16 ? -12.984 19.984 3.201 1 94.06 16 LEU B C 1
ATOM 1852 O O . LEU B 1 16 ? -13.5 19.453 4.195 1 94.06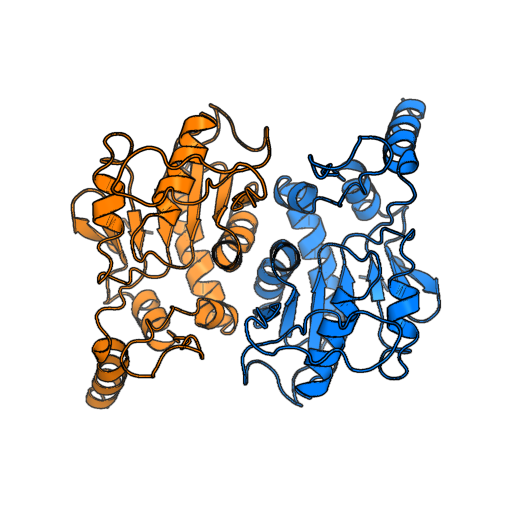 16 LEU B O 1
ATOM 1856 N N . SER B 1 17 ? -13.523 20.984 2.496 1 90.81 17 SER B N 1
ATOM 1857 C CA . SER B 1 17 ? -14.844 21.469 2.871 1 90.81 17 SER B CA 1
ATOM 1858 C C . SER B 1 17 ? -15.852 20.328 2.961 1 90.81 17 SER B C 1
ATOM 1860 O O . SER B 1 17 ? -15.938 19.5 2.055 1 90.81 17 SER B O 1
ATOM 1862 N N . PRO B 1 18 ? -16.594 20.328 4.004 1 87.94 18 PRO B N 1
ATOM 1863 C CA . PRO B 1 18 ? -17.609 19.281 4.141 1 87.94 18 PRO B CA 1
ATOM 1864 C C . PRO B 1 18 ? -18.672 19.359 3.055 1 87.94 18 PRO B C 1
ATOM 1866 O O . PRO B 1 18 ? -19.422 18.391 2.852 1 87.94 18 PRO B O 1
ATOM 1869 N N . ARG B 1 19 ? -18.766 20.5 2.367 1 88.5 19 ARG B N 1
ATOM 1870 C CA . ARG B 1 19 ? -19.75 20.688 1.307 1 88.5 19 ARG B CA 1
ATOM 1871 C C . ARG B 1 19 ? -19.234 20.109 -0.013 1 88.5 19 ARG B C 1
ATOM 1873 O O . ARG B 1 19 ? -20.016 19.922 -0.954 1 88.5 19 ARG B O 1
ATOM 1880 N N . HIS B 1 20 ? -17.984 19.906 -0.017 1 92.25 20 HIS B N 1
ATOM 1881 C CA . HIS B 1 20 ? -17.422 19.312 -1.229 1 92.25 20 HIS B CA 1
ATOM 1882 C C . HIS B 1 20 ? -17.953 17.906 -1.457 1 92.25 20 HIS B C 1
ATOM 1884 O O . HIS B 1 20 ? -18 17.094 -0.525 1 92.25 20 HIS B O 1
ATOM 1890 N N . PRO B 1 21 ? -18.297 17.562 -2.682 1 94.06 21 PRO B N 1
ATOM 1891 C CA . PRO B 1 21 ? -18.844 16.234 -2.965 1 94.06 21 PRO B CA 1
ATOM 1892 C C . PRO B 1 21 ? -17.906 15.102 -2.539 1 94.06 21 PRO B C 1
ATOM 1894 O O . PRO B 1 21 ? -18.375 14.062 -2.061 1 94.06 21 PRO B O 1
ATOM 1897 N N . LEU B 1 22 ? -16.672 15.297 -2.695 1 95.75 22 LEU B N 1
ATOM 1898 C CA . LEU B 1 22 ? -15.711 14.273 -2.289 1 95.75 22 LEU B CA 1
ATOM 1899 C C . LEU B 1 22 ? -15.75 14.062 -0.78 1 95.75 22 LEU B C 1
ATOM 1901 O O . LEU B 1 22 ? -15.711 12.93 -0.308 1 95.75 22 LEU B O 1
ATOM 1905 N N . SER B 1 23 ? -15.789 15.141 -0.02 1 92.5 23 SER B N 1
ATOM 1906 C CA . SER B 1 23 ? -15.875 15.023 1.432 1 92.5 23 SER B CA 1
ATOM 1907 C C . SER B 1 23 ? -17.125 14.258 1.851 1 92.5 23 SER B C 1
ATOM 1909 O O . SER B 1 23 ? -17.062 13.383 2.719 1 92.5 23 SER B O 1
ATOM 1911 N N . LYS B 1 24 ? -18.203 14.516 1.169 1 89.94 24 LYS B N 1
ATOM 1912 C CA . LYS B 1 24 ? -19.438 13.805 1.443 1 89.94 24 LYS B CA 1
ATOM 1913 C C . LYS B 1 24 ? -19.312 12.32 1.118 1 89.94 24 LYS B C 1
ATOM 1915 O O . LYS B 1 24 ? -19.766 11.469 1.891 1 89.94 24 LYS B O 1
ATOM 1920 N N . GLY B 1 25 ? -18.734 12.07 -0.042 1 93.06 25 GLY B N 1
ATOM 1921 C CA . GLY B 1 25 ? -18.516 10.688 -0.432 1 93.06 25 GLY B CA 1
ATOM 1922 C C . GLY B 1 25 ? -17.641 9.922 0.544 1 93.06 25 GLY B C 1
ATOM 1923 O O . GLY B 1 25 ? -17.938 8.773 0.883 1 93.06 25 GLY B O 1
ATOM 1924 N N . LEU B 1 26 ? -16.609 10.555 1.038 1 93.94 26 LEU B N 1
ATOM 1925 C CA . LEU B 1 26 ? -15.68 9.93 1.981 1 93.94 26 LEU B CA 1
ATOM 1926 C C . LEU B 1 26 ? -16.359 9.68 3.322 1 93.94 26 LEU B C 1
ATOM 1928 O O . LEU B 1 26 ? -16.203 8.602 3.904 1 93.94 26 LEU B O 1
ATOM 1932 N N . THR B 1 27 ? -17.062 10.617 3.773 1 89.12 27 THR B N 1
ATOM 1933 C CA . THR B 1 27 ? -17.766 10.492 5.047 1 89.12 27 THR B CA 1
ATOM 1934 C C . THR B 1 27 ? -18.812 9.391 4.984 1 89.12 27 THR B C 1
ATOM 1936 O O . THR B 1 27 ? -18.938 8.586 5.914 1 89.12 27 THR B O 1
ATOM 1939 N N . ASN B 1 28 ? -19.516 9.336 3.852 1 88.31 28 ASN B N 1
ATOM 1940 C CA . ASN B 1 28 ? -20.562 8.328 3.674 1 88.31 28 ASN B CA 1
ATOM 1941 C C . ASN B 1 28 ? -19.969 6.922 3.598 1 88.31 28 ASN B C 1
ATOM 1943 O O . ASN B 1 28 ? -20.609 5.961 4.051 1 88.31 28 ASN B O 1
ATOM 1947 N N . ALA B 1 29 ? -18.797 6.852 3.072 1 90.25 29 ALA B N 1
ATOM 1948 C CA . ALA B 1 29 ? -18.188 5.543 2.861 1 90.25 29 ALA B CA 1
ATOM 1949 C C . ALA B 1 29 ? -17.422 5.094 4.102 1 90.25 29 ALA B C 1
ATOM 1951 O O . ALA B 1 29 ? -17.031 3.928 4.207 1 90.25 29 ALA B O 1
ATOM 1952 N N . ALA B 1 30 ? -17.25 5.98 5.086 1 86.56 30 ALA B N 1
ATOM 1953 C CA . ALA B 1 30 ? -16.344 5.723 6.199 1 86.56 30 ALA B CA 1
ATOM 1954 C C . ALA B 1 30 ? -16.812 4.535 7.031 1 86.56 30 ALA B C 1
ATOM 1956 O O . ALA B 1 30 ? -17.984 4.449 7.391 1 86.56 30 ALA B O 1
ATOM 1957 N N . GLN B 1 31 ? -15.883 3.613 7.203 1 79.38 31 GLN B N 1
ATOM 1958 C CA . GLN B 1 31 ? -16.109 2.459 8.07 1 79.38 31 GLN B CA 1
ATOM 1959 C C . GLN B 1 31 ? -15.07 2.398 9.188 1 79.38 31 GLN B C 1
ATOM 1961 O O . GLN B 1 31 ? -13.961 2.908 9.047 1 79.38 31 GLN B O 1
ATOM 1966 N N . PHE B 1 32 ? -15.523 1.741 10.297 1 72.75 32 PHE B N 1
ATOM 1967 C CA . PHE B 1 32 ? -14.664 1.655 11.477 1 72.75 32 PHE B CA 1
ATOM 1968 C C . PHE B 1 32 ? -14.578 0.219 11.977 1 72.75 32 PHE B C 1
ATOM 1970 O O . PHE B 1 32 ? -15.539 -0.547 11.852 1 72.75 32 PHE B O 1
ATOM 1977 N N . THR B 1 33 ? -13.328 -0.106 12.273 1 63.84 33 THR B N 1
ATOM 1978 C CA . THR B 1 33 ? -13.125 -1.445 12.812 1 63.84 33 THR B CA 1
ATOM 1979 C C . THR B 1 33 ? -12.953 -1.395 14.328 1 63.84 33 THR B C 1
ATOM 1981 O O . THR B 1 33 ? -12.492 -0.388 14.875 1 63.84 33 THR B O 1
ATOM 1984 N N . CYS B 1 34 ? -13.766 -2.324 14.977 1 51.56 34 CYS B N 1
ATOM 1985 C CA . CYS B 1 34 ? -13.625 -2.441 16.422 1 51.56 34 CYS B CA 1
ATOM 1986 C C . CYS B 1 34 ? -12.516 -3.426 16.781 1 51.56 34 CYS B C 1
ATOM 1988 O O . CYS B 1 34 ? -12.375 -4.473 16.141 1 51.56 34 CYS B O 1
ATOM 1990 N N . LEU B 1 35 ? -11.43 -3.016 17.516 1 47.91 35 LEU B N 1
ATOM 1991 C CA . LEU B 1 35 ? -10.453 -3.98 18 1 47.91 35 LEU B CA 1
ATOM 1992 C C . LEU B 1 35 ? -11.102 -5 18.922 1 47.91 35 LEU B C 1
ATOM 1994 O O . LEU B 1 35 ? -11.961 -4.648 19.734 1 47.91 35 LEU B O 1
ATOM 1998 N N . THR B 1 36 ? -11.336 -6.176 18.406 1 43.75 36 THR B N 1
ATOM 1999 C CA . THR B 1 36 ? -12.047 -7.238 19.094 1 43.75 36 THR B CA 1
ATOM 2000 C C . THR B 1 36 ? -11.773 -7.188 20.594 1 43.75 36 THR B C 1
ATOM 2002 O O . THR B 1 36 ? -12.617 -7.578 21.406 1 43.75 36 THR B O 1
ATOM 2005 N N . ALA B 1 37 ? -10.461 -7.191 21.016 1 40.59 37 ALA B N 1
ATOM 2006 C CA . ALA B 1 37 ? -10.32 -7.57 22.406 1 40.59 37 ALA B CA 1
ATOM 2007 C C . ALA B 1 37 ? -11.07 -6.602 23.328 1 40.59 37 ALA B C 1
ATOM 2009 O O . ALA B 1 37 ? -11.227 -6.863 24.516 1 40.59 37 ALA B O 1
ATOM 2010 N N . ALA B 1 38 ? -11.102 -5.32 23.109 1 39.34 38 ALA B N 1
ATOM 2011 C CA . ALA B 1 38 ? -11.586 -4.457 24.188 1 39.34 38 ALA B CA 1
ATOM 2012 C C . ALA B 1 38 ? -13.109 -4.363 24.156 1 39.34 38 ALA B C 1
ATOM 2014 O O . ALA B 1 38 ? -13.734 -4.512 23.109 1 39.34 38 ALA B O 1
ATOM 2015 N N . GLN B 1 39 ? -13.734 -4.43 25.266 1 39.72 39 GLN B N 1
ATOM 2016 C CA . GLN B 1 39 ? -15.156 -4.223 25.531 1 39.72 39 GLN B CA 1
ATOM 2017 C C . GLN B 1 39 ? -15.727 -3.119 24.641 1 39.72 39 GLN B C 1
ATOM 2019 O O . GLN B 1 39 ? -15.078 -2.098 24.422 1 39.72 39 GLN B O 1
ATOM 2024 N N . PRO B 1 40 ? -16.891 -3.338 23.984 1 39.94 40 PRO B N 1
ATOM 2025 C CA . PRO B 1 40 ? -17.594 -2.473 23.031 1 39.94 40 PRO B CA 1
ATOM 2026 C C . PRO B 1 40 ? -17.5 -0.993 23.391 1 39.94 40 PRO B C 1
ATOM 2028 O O . PRO B 1 40 ? -17.422 -0.141 22.5 1 39.94 40 PRO B O 1
ATOM 2031 N N . LYS B 1 41 ? -17.672 -0.693 24.609 1 42 41 LYS B N 1
ATOM 2032 C CA . LYS B 1 41 ? -17.859 0.679 25.062 1 42 41 LYS B CA 1
ATOM 2033 C C . LYS B 1 41 ? -16.594 1.496 24.906 1 42 41 LYS B C 1
ATOM 2035 O O . LYS B 1 41 ? -16.625 2.727 24.969 1 42 41 LYS B O 1
ATOM 2040 N N . GLN B 1 42 ? -15.43 0.905 24.953 1 43.06 42 GLN B N 1
ATOM 2041 C CA . GLN B 1 42 ? -14.18 1.655 25.062 1 43.06 42 GLN B CA 1
ATOM 2042 C C . GLN B 1 42 ? -13.328 1.484 23.812 1 43.06 42 GLN B C 1
ATOM 2044 O O . GLN B 1 42 ? -12.188 1.941 23.766 1 43.06 42 GLN B O 1
ATOM 2049 N N . ILE B 1 43 ? -13.742 0.664 22.812 1 42.97 43 ILE B N 1
ATOM 2050 C CA . ILE B 1 43 ? -12.82 0.275 21.734 1 42.97 43 ILE B CA 1
ATOM 2051 C C . ILE B 1 43 ? -12.734 1.394 20.703 1 42.97 43 ILE B C 1
ATOM 2053 O O . ILE B 1 43 ? -13.734 1.754 20.078 1 42.97 43 ILE B O 1
ATOM 2057 N N . PRO B 1 44 ? -11.727 2.166 20.828 1 48.53 44 PRO B N 1
ATOM 2058 C CA . PRO B 1 44 ? -11.562 3.174 19.781 1 48.53 44 PRO B CA 1
ATOM 2059 C C . PRO B 1 44 ? -11.773 2.604 18.391 1 48.53 44 PRO B C 1
ATOM 2061 O O . PRO B 1 44 ? -11.266 1.522 18.062 1 48.53 44 PRO B O 1
ATOM 2064 N N . ARG B 1 45 ? -12.883 2.848 17.703 1 57.66 45 ARG B N 1
ATOM 2065 C CA . ARG B 1 45 ? -13.125 2.527 16.297 1 57.66 45 ARG B CA 1
ATOM 2066 C C . ARG B 1 45 ? -12.07 3.172 15.398 1 57.66 45 ARG B C 1
ATOM 2068 O O . ARG B 1 45 ? -11.852 4.383 15.461 1 57.66 45 ARG B O 1
ATOM 2075 N N . LEU B 1 46 ? -11.203 2.238 14.922 1 71.69 46 LEU B N 1
ATOM 2076 C CA . LEU B 1 46 ? -10.148 2.717 14.031 1 71.69 46 LEU B CA 1
ATOM 2077 C C . LEU B 1 46 ? -10.664 2.865 12.609 1 71.69 46 LEU B C 1
ATOM 2079 O O . LEU B 1 46 ? -11.422 2.02 12.125 1 71.69 46 LEU B O 1
ATOM 2083 N N . TYR B 1 47 ? -10.508 4.023 12.109 1 81.62 47 TYR B N 1
ATOM 2084 C CA . TYR B 1 47 ? -10.867 4.281 10.719 1 81.62 47 TYR B CA 1
ATOM 2085 C C . TYR B 1 47 ? -10.234 3.25 9.789 1 81.62 47 TYR B C 1
ATOM 2087 O O . TYR B 1 47 ? -9.055 2.918 9.938 1 81.62 47 TYR B O 1
ATOM 2095 N N . ASP B 1 48 ? -11.086 2.734 8.953 1 86.31 48 ASP B N 1
ATOM 2096 C CA . ASP B 1 48 ? -10.648 1.754 7.965 1 86.31 48 ASP B CA 1
ATOM 2097 C C . ASP B 1 48 ? -10.555 2.379 6.574 1 86.31 48 ASP B C 1
ATOM 2099 O O . ASP B 1 48 ? -11.562 2.471 5.863 1 86.31 48 ASP B O 1
ATOM 2103 N N . VAL B 1 49 ? -9.398 2.656 6.121 1 92.88 49 VAL B N 1
ATOM 2104 C CA . VAL B 1 49 ? -9.172 3.369 4.871 1 92.88 49 VAL B CA 1
ATOM 2105 C C . VAL B 1 49 ? -9.555 2.48 3.689 1 92.88 49 VAL B C 1
ATOM 2107 O O . VAL B 1 49 ? -9.742 2.971 2.574 1 92.88 49 VAL B O 1
ATOM 2110 N N . SER B 1 50 ? -9.719 1.151 3.908 1 92.75 50 SER B N 1
ATOM 2111 C CA . SER B 1 50 ? -10.117 0.274 2.811 1 92.75 50 SER B CA 1
ATOM 2112 C C . SER B 1 50 ? -11.531 0.577 2.344 1 92.75 50 SER B C 1
ATOM 2114 O O . SER B 1 50 ? -11.938 0.169 1.252 1 92.75 50 SER B O 1
ATOM 2116 N N . SER B 1 51 ? -12.281 1.308 3.15 1 92.12 51 SER B N 1
ATOM 2117 C CA . SER B 1 51 ? -13.602 1.767 2.736 1 92.12 51 SER B CA 1
ATOM 2118 C C . SER B 1 51 ? -13.516 2.633 1.483 1 92.12 51 SER B C 1
ATOM 2120 O O . SER B 1 51 ? -14.484 2.738 0.729 1 92.12 51 SER B O 1
ATOM 2122 N N . ILE B 1 52 ? -12.398 3.246 1.282 1 97 52 ILE B N 1
ATOM 2123 C CA . ILE B 1 52 ? -12.172 4.047 0.084 1 97 52 ILE B CA 1
ATOM 2124 C C . ILE B 1 52 ? -11.711 3.143 -1.059 1 97 52 ILE B C 1
ATOM 2126 O O . ILE B 1 52 ? -12.273 3.182 -2.154 1 97 52 ILE B O 1
ATOM 2130 N N . THR B 1 53 ? -10.734 2.248 -0.793 1 97.94 53 THR B N 1
ATOM 2131 C CA . THR B 1 53 ? -10.055 1.516 -1.852 1 97.94 53 THR B CA 1
ATOM 2132 C C . THR B 1 53 ? -10.93 0.386 -2.385 1 97.94 53 THR B C 1
ATOM 2134 O O . THR B 1 53 ? -10.719 -0.098 -3.498 1 97.94 53 THR B O 1
ATOM 2137 N N . MET B 1 54 ? -11.914 -0.014 -1.621 1 97.19 54 MET B N 1
ATOM 2138 C CA . MET B 1 54 ? -12.836 -1.062 -2.049 1 97.19 54 MET B CA 1
ATOM 2139 C C . MET B 1 54 ? -13.961 -0.485 -2.9 1 97.19 54 MET B C 1
ATOM 2141 O O . MET B 1 54 ? -14.773 -1.229 -3.455 1 97.19 54 MET B O 1
ATOM 2145 N N . ASN B 1 55 ? -14.016 0.861 -3.023 1 97.69 55 ASN B N 1
ATOM 2146 C CA . ASN B 1 55 ? -14.922 1.602 -3.893 1 97.69 55 ASN B CA 1
ATOM 2147 C C . ASN B 1 55 ? -14.164 2.301 -5.023 1 97.69 55 ASN B C 1
ATOM 2149 O O . ASN B 1 55 ? -13.688 3.424 -4.855 1 97.69 55 ASN B O 1
ATOM 2153 N N . PRO B 1 56 ? -14.156 1.627 -6.219 1 98.56 56 PRO B N 1
ATOM 2154 C CA . PRO B 1 56 ? -13.312 2.139 -7.305 1 98.56 56 PRO B CA 1
ATOM 2155 C C . PRO B 1 56 ? -13.641 3.58 -7.68 1 98.56 56 PRO B C 1
ATOM 2157 O O . PRO B 1 56 ? -12.742 4.379 -7.93 1 98.56 56 PRO B O 1
ATOM 2160 N N . LYS B 1 57 ? -14.875 3.918 -7.695 1 98.31 57 LYS B N 1
ATOM 2161 C CA . LYS B 1 57 ? -15.266 5.281 -8.055 1 98.31 57 LYS B CA 1
ATOM 2162 C C . LYS B 1 57 ? -14.734 6.289 -7.035 1 98.31 57 LYS B C 1
ATOM 2164 O O . LYS B 1 57 ? -14.148 7.309 -7.41 1 98.31 57 LYS B O 1
ATOM 2169 N N . LEU B 1 58 ? -14.922 6.039 -5.766 1 98.31 58 LEU B N 1
ATOM 2170 C CA . LEU B 1 58 ? -14.43 6.91 -4.703 1 98.31 58 LEU B CA 1
ATOM 2171 C C . LEU B 1 58 ? -12.906 6.961 -4.707 1 98.31 58 LEU B C 1
ATOM 2173 O O . LEU B 1 58 ? -12.32 8.031 -4.523 1 98.31 58 LEU B O 1
ATOM 2177 N N . PHE B 1 59 ? -12.312 5.797 -4.887 1 98.62 59 PHE B N 1
ATOM 2178 C CA . PHE B 1 59 ? -10.859 5.672 -4.961 1 98.62 59 PHE B CA 1
ATOM 2179 C C . PHE B 1 59 ? -10.297 6.547 -6.074 1 98.62 59 PHE B C 1
ATOM 2181 O O . PHE B 1 59 ? -9.375 7.332 -5.844 1 98.62 59 PHE B O 1
ATOM 2188 N N . HIS B 1 60 ? -10.891 6.539 -7.234 1 98.62 60 HIS B N 1
ATOM 2189 C CA . HIS B 1 60 ? -10.469 7.344 -8.375 1 98.62 60 HIS B CA 1
ATOM 2190 C C . HIS B 1 60 ? -10.656 8.836 -8.102 1 98.62 60 HIS B C 1
ATOM 2192 O O . HIS B 1 60 ? -9.766 9.641 -8.383 1 98.62 60 HIS B O 1
ATOM 2198 N N . THR B 1 61 ? -11.797 9.141 -7.539 1 98.31 61 THR B N 1
ATOM 2199 C CA . THR B 1 61 ? -12.086 10.547 -7.254 1 98.31 61 THR B CA 1
ATOM 2200 C C . THR B 1 61 ? -11.07 11.117 -6.27 1 98.31 61 THR B C 1
ATOM 2202 O O . THR B 1 61 ? -10.547 12.219 -6.48 1 98.31 61 THR B O 1
ATOM 2205 N N . LEU B 1 62 ? -10.766 10.359 -5.281 1 98.19 62 LEU B N 1
ATOM 2206 C CA . LEU B 1 62 ? -9.805 10.797 -4.277 1 98.19 62 LEU B CA 1
ATOM 2207 C C . LEU B 1 62 ? -8.422 10.984 -4.887 1 98.19 62 LEU B C 1
ATOM 2209 O O . LEU B 1 62 ? -7.785 12.023 -4.695 1 98.19 62 LEU B O 1
ATOM 2213 N N . MET B 1 63 ? -7.961 9.969 -5.59 1 98.5 63 MET B N 1
ATOM 2214 C CA . MET B 1 63 ? -6.621 10.008 -6.172 1 98.5 63 MET B CA 1
ATOM 2215 C C . MET B 1 63 ? -6.465 11.195 -7.109 1 98.5 63 MET B C 1
ATOM 2217 O O . MET B 1 63 ? -5.457 11.906 -7.055 1 98.5 63 MET B O 1
ATOM 2221 N N . HIS B 1 64 ? -7.434 11.422 -7.898 1 98.12 64 HIS B N 1
ATOM 2222 C CA . HIS B 1 64 ? -7.34 12.523 -8.852 1 98.12 64 HIS B CA 1
ATOM 2223 C C . HIS B 1 64 ? -7.449 13.875 -8.156 1 98.12 64 HIS B C 1
ATOM 2225 O O . HIS B 1 64 ? -6.812 14.844 -8.57 1 98.12 64 HIS B O 1
ATOM 2231 N N . PHE B 1 65 ? -8.25 13.945 -7.137 1 97.38 65 PHE B N 1
ATOM 2232 C CA . PHE B 1 65 ? -8.32 15.18 -6.363 1 97.38 65 PHE B CA 1
ATOM 2233 C C . PHE B 1 65 ? -6.957 15.547 -5.789 1 97.38 65 PHE B C 1
ATOM 2235 O O . PHE B 1 65 ? -6.488 16.672 -5.965 1 97.38 65 PHE B O 1
ATOM 2242 N N . LEU B 1 66 ? -6.34 14.57 -5.18 1 97.88 66 LEU B N 1
ATOM 2243 C CA . LEU B 1 66 ? -5.035 14.805 -4.57 1 97.88 66 LEU B CA 1
ATOM 2244 C C . LEU B 1 66 ? -3.979 15.078 -5.637 1 97.88 66 LEU B C 1
ATOM 2246 O O . LEU B 1 66 ? -3.17 16 -5.496 1 97.88 66 LEU B O 1
ATOM 2250 N N . ALA B 1 67 ? -3.977 14.297 -6.66 1 98.19 67 ALA B N 1
ATOM 2251 C CA . ALA B 1 67 ? -2.996 14.484 -7.723 1 98.19 67 ALA B CA 1
ATOM 2252 C C . ALA B 1 67 ? -3.088 15.891 -8.312 1 98.19 67 ALA B C 1
ATOM 2254 O O . ALA B 1 67 ? -2.068 16.547 -8.531 1 98.19 67 ALA B O 1
ATOM 2255 N N . ASN B 1 68 ? -4.297 16.312 -8.617 1 97 68 ASN B N 1
ATOM 2256 C CA . ASN B 1 68 ? -4.5 17.641 -9.188 1 97 68 ASN B CA 1
ATOM 2257 C C . ASN B 1 68 ? -3.965 18.734 -8.266 1 97 68 ASN B C 1
ATOM 2259 O O . ASN B 1 68 ? -3.375 19.703 -8.727 1 97 68 ASN B O 1
ATOM 2263 N N . ARG B 1 69 ? -4.152 18.562 -7.012 1 95.81 69 ARG B N 1
ATOM 2264 C CA . ARG B 1 69 ? -3.646 19.516 -6.043 1 95.81 69 ARG B CA 1
ATOM 2265 C C . ARG B 1 69 ? -2.131 19.656 -6.137 1 95.81 69 ARG B C 1
ATOM 2267 O O . ARG B 1 69 ? -1.599 20.766 -6.215 1 95.81 69 ARG B O 1
ATOM 2274 N N . TYR B 1 70 ? -1.476 18.578 -6.188 1 97.69 70 TYR B N 1
ATOM 2275 C CA . TYR B 1 70 ? -0.019 18.625 -6.125 1 97.69 70 TYR B CA 1
ATOM 2276 C C . TYR B 1 70 ? 0.578 18.969 -7.48 1 97.69 70 TYR B C 1
ATOM 2278 O O . TYR B 1 70 ? 1.633 19.609 -7.559 1 97.69 70 TYR B O 1
ATOM 2286 N N . LEU B 1 71 ? -0.104 18.625 -8.523 1 97.12 71 LEU B N 1
ATOM 2287 C CA . LEU B 1 71 ? 0.32 19.047 -9.852 1 97.12 71 LEU B CA 1
ATOM 2288 C C . LEU B 1 71 ? 0.216 20.562 -9.992 1 97.12 71 LEU B C 1
ATOM 2290 O O . LEU B 1 71 ? 1.061 21.188 -10.641 1 97.12 71 LEU B O 1
ATOM 2294 N N . SER B 1 72 ? -0.766 21.125 -9.391 1 96.38 72 SER B N 1
ATOM 2295 C CA . SER B 1 72 ? -1.025 22.562 -9.508 1 96.38 72 SER B CA 1
ATOM 2296 C C . SER B 1 72 ? 0.055 23.375 -8.805 1 96.38 72 SER B C 1
ATOM 2298 O O . SER B 1 72 ? 0.17 24.578 -9.023 1 96.38 72 SER B O 1
ATOM 2300 N N . MET B 1 73 ? 0.866 22.703 -8 1 96.06 73 MET B N 1
ATOM 2301 C CA . MET B 1 73 ? 1.928 23.391 -7.273 1 96.06 73 MET B CA 1
ATOM 2302 C C . MET B 1 73 ? 3.141 23.625 -8.172 1 96.06 73 MET B C 1
ATOM 2304 O O . MET B 1 73 ? 4.055 24.359 -7.809 1 96.06 73 MET B O 1
ATOM 2308 N N . GLY B 1 74 ? 3.197 22.953 -9.352 1 95.94 74 GLY B N 1
ATOM 2309 C CA . GLY B 1 74 ? 4.312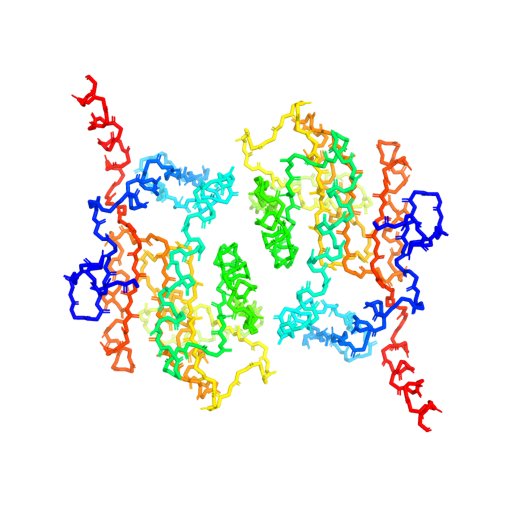 23.109 -10.273 1 95.94 74 GLY B CA 1
ATOM 2310 C C . GLY B 1 74 ? 5.648 22.734 -9.656 1 95.94 74 GLY B C 1
ATOM 2311 O O . GLY B 1 74 ? 5.797 21.656 -9.086 1 95.94 74 GLY B O 1
ATOM 2312 N N . LYS B 1 75 ? 6.551 23.656 -9.695 1 96.38 75 LYS B N 1
ATOM 2313 C CA . LYS B 1 75 ? 7.914 23.406 -9.242 1 96.38 75 LYS B CA 1
ATOM 2314 C C . LYS B 1 75 ? 7.984 23.328 -7.719 1 96.38 75 LYS B C 1
ATOM 2316 O O . LYS B 1 75 ? 8.961 22.828 -7.164 1 96.38 75 LYS B O 1
ATOM 2321 N N . LYS B 1 76 ? 7.008 23.828 -7.086 1 97 76 LYS B N 1
ATOM 2322 C CA . LYS B 1 76 ? 6.988 23.812 -5.625 1 97 76 LYS B CA 1
ATOM 2323 C C . LYS B 1 76 ? 6.336 22.547 -5.09 1 97 76 LYS B C 1
ATOM 2325 O O . LYS B 1 76 ? 6.309 22.312 -3.881 1 97 76 LYS B O 1
ATOM 2330 N N . GLY B 1 77 ? 5.828 21.734 -6.043 1 98.25 77 GLY B N 1
ATOM 2331 C CA . GLY B 1 77 ? 5.176 20.484 -5.66 1 98.25 77 GLY B CA 1
ATOM 2332 C C . GLY B 1 77 ? 6.156 19.422 -5.203 1 98.25 77 GLY B C 1
ATOM 2333 O O . GLY B 1 77 ? 7.371 19.625 -5.242 1 98.25 77 GLY B O 1
ATOM 2334 N N . PRO B 1 78 ? 5.629 18.328 -4.742 1 98.88 78 PRO B N 1
ATOM 2335 C CA . PRO B 1 78 ? 6.492 17.25 -4.254 1 98.88 78 PRO B CA 1
ATOM 2336 C C . PRO B 1 78 ? 7.289 16.578 -5.367 1 98.88 78 PRO B C 1
ATOM 2338 O O . PRO B 1 78 ? 6.84 16.547 -6.516 1 98.88 78 PRO B O 1
ATOM 2341 N N . THR B 1 79 ? 8.422 16.094 -4.996 1 98.88 79 THR B N 1
ATOM 2342 C CA . THR B 1 79 ? 9.242 15.273 -5.887 1 98.88 79 THR B CA 1
ATOM 2343 C C . THR B 1 79 ? 9.172 13.805 -5.488 1 98.88 79 THR B C 1
ATOM 2345 O O . THR B 1 79 ? 9.586 12.93 -6.25 1 98.88 79 THR B O 1
ATOM 2348 N N . HIS B 1 80 ? 8.703 13.531 -4.25 1 98.88 80 HIS B N 1
ATOM 2349 C CA . HIS B 1 80 ? 8.531 12.188 -3.703 1 98.88 80 HIS B CA 1
ATOM 2350 C C . HIS B 1 80 ? 7.23 12.078 -2.914 1 98.88 80 HIS B C 1
ATOM 2352 O O . HIS B 1 80 ? 6.801 13.039 -2.279 1 98.88 80 HIS B O 1
ATOM 2358 N N . VAL B 1 81 ? 6.664 10.938 -2.982 1 98.94 81 VAL B N 1
ATOM 2359 C CA . VAL B 1 81 ? 5.535 10.625 -2.111 1 98.94 81 VAL B CA 1
ATOM 2360 C C . VAL B 1 81 ? 5.945 9.562 -1.093 1 98.94 81 VAL B C 1
ATOM 2362 O O . VAL B 1 81 ? 6.344 8.461 -1.466 1 98.94 81 VAL B O 1
ATOM 2365 N N . LEU B 1 82 ? 5.918 9.945 0.181 1 98.81 82 LEU B N 1
ATOM 2366 C CA . LEU B 1 82 ? 6.18 9.016 1.275 1 98.81 82 LEU B CA 1
ATOM 2367 C C . LEU B 1 82 ? 4.875 8.477 1.857 1 98.81 82 LEU B C 1
ATOM 2369 O O . LEU B 1 82 ? 3.92 9.234 2.051 1 98.81 82 LEU B O 1
ATOM 2373 N N . GLY B 1 83 ? 4.84 7.16 2.006 1 98.62 83 GLY B N 1
ATOM 2374 C CA . GLY B 1 83 ? 3.68 6.535 2.619 1 98.62 83 GLY B CA 1
ATOM 2375 C C . GLY B 1 83 ? 4 5.836 3.928 1 98.62 83 GLY B C 1
ATOM 2376 O O . GLY B 1 83 ? 4.906 5 3.984 1 98.62 83 GLY B O 1
ATOM 2377 N N . ILE B 1 84 ? 3.258 6.102 4.984 1 96.19 84 ILE B N 1
ATOM 2378 C CA . ILE B 1 84 ? 3.475 5.461 6.277 1 96.19 84 ILE B CA 1
ATOM 2379 C C . ILE B 1 84 ? 2.846 4.07 6.277 1 96.19 84 ILE B C 1
ATOM 2381 O O . ILE B 1 84 ? 1.637 3.93 6.078 1 96.19 84 ILE B O 1
ATOM 2385 N N . GLU B 1 85 ? 3.637 3.055 6.453 1 93.62 85 GLU B N 1
ATOM 2386 C CA . GLU B 1 85 ? 3.156 1.676 6.504 1 93.62 85 GLU B CA 1
ATOM 2387 C C . GLU B 1 85 ? 2.254 1.451 7.715 1 93.62 85 GLU B C 1
ATOM 2389 O O . GLU B 1 85 ? 2.516 1.979 8.797 1 93.62 85 GLU B O 1
ATOM 2394 N N . THR B 1 86 ? 1.246 0.699 7.484 1 90.19 86 THR B N 1
ATOM 2395 C CA . THR B 1 86 ? 0.884 -0.061 6.293 1 90.19 86 THR B CA 1
ATOM 2396 C C . THR B 1 86 ? -0.185 0.672 5.488 1 90.19 86 THR B C 1
ATOM 2398 O O . THR B 1 86 ? -0.031 0.874 4.281 1 90.19 86 THR B O 1
ATOM 2401 N N . ARG B 1 87 ? -1.202 1.26 6.156 1 94.81 87 ARG B N 1
ATOM 2402 C CA . ARG B 1 87 ? -2.436 1.691 5.504 1 94.81 87 ARG B CA 1
ATOM 2403 C C . ARG B 1 87 ? -2.225 2.996 4.742 1 94.81 87 ARG B C 1
ATOM 2405 O O . ARG B 1 87 ? -2.916 3.264 3.756 1 94.81 87 ARG B O 1
ATOM 2412 N N . GLY B 1 88 ? -1.253 3.758 5.148 1 97.19 88 GLY B N 1
ATOM 2413 C CA . GLY B 1 88 ? -0.903 4.941 4.383 1 97.19 88 GLY B CA 1
ATOM 2414 C C . GLY B 1 88 ? -0.453 4.629 2.969 1 97.19 88 GLY B C 1
ATOM 2415 O O . GLY B 1 88 ? -0.607 5.453 2.064 1 97.19 88 GLY B O 1
ATOM 2416 N N . CYS B 1 89 ? 0.035 3.432 2.818 1 98.06 89 CYS B N 1
ATOM 2417 C CA . CYS B 1 89 ? 0.61 3.039 1.535 1 98.06 89 CYS B CA 1
ATOM 2418 C C . CYS B 1 89 ? -0.483 2.705 0.527 1 98.06 89 CYS B C 1
ATOM 2420 O O . CYS B 1 89 ? -0.241 2.711 -0.681 1 98.06 89 CYS B O 1
ATOM 2422 N N . PHE B 1 90 ? -1.713 2.439 1.049 1 98.25 90 PHE B N 1
ATOM 2423 C CA . PHE B 1 90 ? -2.83 2.146 0.159 1 98.25 90 PHE B CA 1
ATOM 2424 C C . PHE B 1 90 ? -3.18 3.363 -0.689 1 98.25 90 PHE B C 1
ATOM 2426 O O . PHE B 1 90 ? -3.75 3.229 -1.773 1 98.25 90 PHE B O 1
ATOM 2433 N N . ILE B 1 91 ? -2.801 4.504 -0.133 1 98.69 91 ILE B N 1
ATOM 2434 C CA . ILE B 1 91 ? -3.109 5.773 -0.777 1 98.69 91 ILE B CA 1
ATOM 2435 C C . ILE B 1 91 ? -1.849 6.34 -1.43 1 98.69 91 ILE B C 1
ATOM 2437 O O . ILE B 1 91 ? -1.886 6.793 -2.576 1 98.69 91 ILE B O 1
ATOM 2441 N N . ALA B 1 92 ? -0.767 6.219 -0.792 1 98.88 92 ALA B N 1
ATOM 2442 C CA . ALA B 1 92 ? 0.472 6.875 -1.2 1 98.88 92 ALA B CA 1
ATOM 2443 C C . ALA B 1 92 ? 1.024 6.258 -2.482 1 98.88 92 ALA B C 1
ATOM 2445 O O . ALA B 1 92 ? 1.488 6.973 -3.373 1 98.88 92 ALA B O 1
ATOM 2446 N N . ALA B 1 93 ? 0.957 4.961 -2.59 1 98.81 93 ALA B N 1
ATOM 2447 C CA . ALA B 1 93 ? 1.546 4.285 -3.744 1 98.81 93 ALA B CA 1
ATOM 2448 C C . ALA B 1 93 ? 0.783 4.621 -5.023 1 98.81 93 ALA B C 1
ATOM 2450 O O . ALA B 1 93 ? 1.376 5.059 -6.012 1 98.81 93 ALA B O 1
ATOM 2451 N N . PRO B 1 94 ? -0.532 4.488 -5.035 1 98.88 94 PRO B N 1
ATOM 2452 C CA . PRO B 1 94 ? -1.259 4.887 -6.242 1 98.88 94 PRO B CA 1
ATOM 2453 C C . PRO B 1 94 ? -1.125 6.375 -6.547 1 98.88 94 PRO B C 1
ATOM 2455 O O . PRO B 1 94 ? -1.125 6.773 -7.715 1 98.88 94 PRO B O 1
ATOM 2458 N N . LEU B 1 95 ? -1.03 7.195 -5.48 1 98.88 95 LEU B N 1
ATOM 2459 C CA . LEU B 1 95 ? -0.85 8.625 -5.703 1 98.88 95 LEU B CA 1
ATOM 2460 C C . LEU B 1 95 ? 0.493 8.906 -6.367 1 98.88 95 LEU B C 1
ATOM 2462 O O . LEU B 1 95 ? 0.571 9.703 -7.309 1 98.88 95 LEU B O 1
ATOM 2466 N N . ALA B 1 96 ? 1.516 8.266 -5.887 1 98.94 96 ALA B N 1
ATOM 2467 C CA . ALA B 1 96 ? 2.836 8.406 -6.496 1 98.94 96 ALA B CA 1
ATOM 2468 C C . ALA B 1 96 ? 2.818 7.961 -7.953 1 98.94 96 ALA B C 1
ATOM 2470 O O . ALA B 1 96 ? 3.396 8.625 -8.82 1 98.94 96 ALA B O 1
ATOM 2471 N N . PHE B 1 97 ? 2.141 6.855 -8.18 1 98.75 97 PHE B N 1
ATOM 2472 C CA . PHE B 1 97 ? 1.982 6.336 -9.531 1 98.75 97 PHE B CA 1
ATOM 2473 C C . PHE B 1 97 ? 1.296 7.363 -10.43 1 98.75 97 PHE B C 1
ATOM 2475 O O . PHE B 1 97 ? 1.768 7.648 -11.531 1 98.75 97 PHE B O 1
ATOM 2482 N N . LEU B 1 98 ? 0.272 7.906 -9.914 1 98.56 98 LEU B N 1
ATOM 2483 C CA . LEU B 1 98 ? -0.523 8.867 -10.68 1 98.56 98 LEU B CA 1
ATOM 2484 C C . LEU B 1 98 ? 0.271 10.141 -10.945 1 98.56 98 LEU B C 1
ATOM 2486 O O . LEU B 1 98 ? 0.14 10.742 -12.008 1 98.56 98 LEU B O 1
ATOM 2490 N N . LEU B 1 99 ? 1.142 10.547 -10.031 1 98.69 99 LEU B N 1
ATOM 2491 C CA . LEU B 1 99 ? 1.928 11.773 -10.133 1 98.69 99 LEU B CA 1
ATOM 2492 C C . LEU B 1 99 ? 3.227 11.523 -10.891 1 98.69 99 LEU B C 1
ATOM 2494 O O . LEU B 1 99 ? 3.965 12.469 -11.188 1 98.69 99 LEU B O 1
ATOM 2498 N N . ASP B 1 100 ? 3.471 10.289 -11.172 1 98.44 100 ASP B N 1
ATOM 2499 C CA . ASP B 1 100 ? 4.738 9.906 -11.797 1 98.44 100 ASP B CA 1
ATOM 2500 C C . ASP B 1 100 ? 5.922 10.328 -10.93 1 98.44 100 ASP B C 1
ATOM 2502 O O . ASP B 1 100 ? 6.852 10.977 -11.422 1 98.44 100 ASP B O 1
ATOM 2506 N N . LEU B 1 101 ? 5.859 10.039 -9.672 1 98.88 101 LEU B N 1
ATOM 2507 C CA . LEU B 1 101 ? 6.891 10.336 -8.68 1 98.88 101 LEU B CA 1
ATOM 2508 C C . LEU B 1 101 ? 7.34 9.062 -7.973 1 98.88 101 LEU B C 1
ATOM 2510 O O . LEU B 1 101 ? 6.594 8.078 -7.914 1 98.88 101 LEU B O 1
ATOM 2514 N N . PRO B 1 102 ? 8.57 9.062 -7.375 1 98.81 102 PRO B N 1
ATOM 2515 C CA . PRO B 1 102 ? 8.984 7.938 -6.535 1 98.81 102 PRO B CA 1
ATOM 2516 C C . PRO B 1 102 ? 8.086 7.75 -5.312 1 98.81 102 PRO B C 1
ATOM 2518 O O . PRO B 1 102 ? 7.734 8.727 -4.645 1 98.81 102 PRO B O 1
ATOM 2521 N N . PHE B 1 103 ? 7.668 6.547 -5.164 1 98.88 103 PHE B N 1
ATOM 2522 C CA . PHE B 1 103 ? 7.016 6.164 -3.918 1 98.88 103 PHE B CA 1
ATOM 2523 C C . PHE B 1 103 ? 8.023 5.57 -2.939 1 98.88 103 PHE B C 1
ATOM 2525 O O . PHE B 1 103 ? 8.703 4.59 -3.258 1 98.88 103 PHE B O 1
ATOM 2532 N N . VAL B 1 104 ? 8.047 6.117 -1.709 1 97.62 104 VAL B N 1
ATOM 2533 C CA . VAL B 1 104 ? 8.969 5.684 -0.666 1 97.62 104 VAL B CA 1
ATOM 2534 C C . VAL B 1 104 ? 8.18 5.277 0.58 1 97.62 104 VAL B C 1
ATOM 2536 O O . VAL B 1 104 ? 7.598 6.121 1.26 1 97.62 104 VAL B O 1
ATOM 2539 N N . PRO B 1 105 ? 8.242 3.99 0.925 1 96.25 105 PRO B N 1
ATOM 2540 C CA . PRO B 1 105 ? 7.555 3.578 2.152 1 96.25 105 PRO B CA 1
ATOM 2541 C C . PRO B 1 105 ? 8.312 3.973 3.414 1 96.25 105 PRO B C 1
ATOM 2543 O O . PRO B 1 105 ? 9.547 3.93 3.436 1 96.25 105 PRO B O 1
ATOM 2546 N N . MET B 1 106 ? 7.531 4.438 4.398 1 95.31 106 MET B N 1
ATOM 2547 C CA . MET B 1 106 ? 8.062 4.688 5.734 1 95.31 106 MET B CA 1
ATOM 2548 C C . MET B 1 106 ? 7.648 3.584 6.699 1 95.31 106 MET B C 1
ATOM 2550 O O . MET B 1 106 ? 6.461 3.281 6.832 1 95.31 106 MET B O 1
ATOM 2554 N N . ARG B 1 107 ? 8.656 3.01 7.336 1 88.75 107 ARG B N 1
ATOM 2555 C CA . ARG B 1 107 ? 8.367 1.832 8.148 1 88.75 107 ARG B CA 1
ATOM 2556 C C . ARG B 1 107 ? 8.781 2.053 9.602 1 88.75 107 ARG B C 1
ATOM 2558 O O . ARG B 1 107 ? 9.797 2.699 9.867 1 88.75 107 ARG B O 1
ATOM 2565 N N . ARG B 1 108 ? 7.887 1.459 10.43 1 79.88 108 ARG B N 1
ATOM 2566 C CA . ARG B 1 108 ? 8.273 1.462 11.836 1 79.88 108 ARG B CA 1
ATOM 2567 C C . ARG B 1 108 ? 9.391 0.453 12.102 1 79.88 108 ARG B C 1
ATOM 2569 O O . ARG B 1 108 ? 9.367 -0.658 11.562 1 79.88 108 ARG B O 1
ATOM 2576 N N . GLU B 1 109 ? 10.531 0.828 12.492 1 58.72 109 GLU B N 1
ATOM 2577 C CA . GLU B 1 109 ? 11.641 -0.069 12.805 1 58.72 109 GLU B CA 1
ATOM 2578 C C . GLU B 1 109 ? 11.305 -0.978 13.984 1 58.72 109 GLU B C 1
ATOM 2580 O O . GLU B 1 109 ? 10.594 -0.571 14.906 1 58.72 109 GLU B O 1
ATOM 2585 N N . ASP B 1 110 ? 11.18 -2.307 13.758 1 47.06 110 ASP B N 1
ATOM 2586 C CA . ASP B 1 110 ? 11.102 -3.219 14.898 1 47.06 110 ASP B CA 1
ATOM 2587 C C . ASP B 1 110 ? 12.289 -3.029 15.836 1 47.06 110 ASP B C 1
ATOM 2589 O O . ASP B 1 110 ? 13.438 -3.219 15.438 1 47.06 110 ASP B O 1
ATOM 2593 N N . ILE B 1 111 ? 12.461 -2.031 16.672 1 36.62 111 ILE B N 1
ATOM 2594 C CA . ILE B 1 111 ? 13.477 -2.119 17.719 1 36.62 111 ILE B CA 1
ATOM 2595 C C . ILE B 1 111 ? 13.32 -3.436 18.484 1 36.62 111 ILE B C 1
ATOM 2597 O O . ILE B 1 111 ? 12.344 -3.633 19.203 1 36.62 111 ILE B O 1
ATOM 2601 N N . SER B 1 112 ? 13.453 -4.547 17.984 1 36.09 112 SER B N 1
ATOM 2602 C CA . SER B 1 112 ? 13.602 -5.629 18.938 1 36.09 112 SER B CA 1
ATOM 2603 C C . SER B 1 112 ? 14.305 -5.152 20.203 1 36.09 112 SER B C 1
ATOM 2605 O O . SER B 1 112 ? 13.781 -5.301 21.312 1 36.09 112 SER B O 1
ATOM 2607 N N . GLU B 1 113 ? 15.812 -5.539 20.359 1 31.36 113 GLU B N 1
ATOM 2608 C CA . GLU B 1 113 ? 16.609 -5.609 21.594 1 31.36 113 GLU B CA 1
ATOM 2609 C C . GLU B 1 113 ? 16.875 -4.219 22.156 1 31.36 113 GLU B C 1
ATOM 2611 O O . GLU B 1 113 ? 17.672 -4.062 23.078 1 31.36 113 GLU B O 1
ATOM 2616 N N . ILE B 1 114 ? 16.891 -3.219 21.516 1 29.92 114 ILE B N 1
ATOM 2617 C CA . ILE B 1 114 ? 17.391 -2.18 22.406 1 29.92 114 ILE B CA 1
ATOM 2618 C C . ILE B 1 114 ? 16.391 -1.966 23.547 1 29.92 114 ILE B C 1
ATOM 2620 O O . ILE B 1 114 ? 15.219 -1.661 23.312 1 29.92 114 ILE B O 1
ATOM 2624 N N . GLU B 1 115 ? 16.656 -2.725 24.516 1 31 115 GLU B N 1
ATOM 2625 C CA . GLU B 1 115 ? 16.234 -2.311 25.844 1 31 115 GLU B CA 1
ATOM 2626 C C . GLU B 1 115 ? 16.219 -0.79 25.969 1 31 115 GLU B C 1
ATOM 2628 O O . GLU B 1 115 ? 17.266 -0.148 25.938 1 31 115 GLU B O 1
ATOM 2633 N N . PHE B 1 116 ? 15.383 -0.146 25.266 1 29.77 116 PHE B N 1
ATOM 2634 C CA . PHE B 1 116 ? 15.383 1.267 25.625 1 29.77 116 PHE B CA 1
ATOM 2635 C C . PHE B 1 116 ? 15.375 1.438 27.141 1 29.77 116 PHE B C 1
ATOM 2637 O O . PHE B 1 116 ? 14.594 0.792 27.844 1 29.77 116 PHE B O 1
ATOM 2644 N N . VAL B 1 117 ? 16.516 1.446 27.578 1 28.3 117 VAL B N 1
ATOM 2645 C CA . VAL B 1 117 ? 16.594 1.978 28.922 1 28.3 117 VAL B CA 1
ATOM 2646 C C . VAL B 1 117 ? 15.75 3.238 29.047 1 28.3 117 VAL B C 1
ATOM 2648 O O . VAL B 1 117 ? 15.984 4.223 28.328 1 28.3 117 VAL B O 1
ATOM 2651 N N . SER B 1 118 ? 14.422 3.041 29.125 1 31.14 118 SER B N 1
ATOM 2652 C CA . SER B 1 118 ? 13.586 4.152 29.562 1 31.14 118 SER B CA 1
ATOM 2653 C C . SER B 1 118 ? 14.203 4.871 30.75 1 31.14 118 SER B C 1
ATOM 2655 O O . SER B 1 118 ? 14.344 4.293 31.828 1 31.14 118 SER B O 1
ATOM 2657 N N . ASP B 1 119 ? 15.281 5.375 30.609 1 29.58 119 ASP B N 1
ATOM 2658 C CA . ASP B 1 119 ? 15.43 6.152 31.828 1 29.58 119 ASP B CA 1
ATOM 2659 C C . ASP B 1 119 ? 14.133 6.871 32.188 1 29.58 119 ASP B C 1
ATOM 2661 O O . ASP B 1 119 ? 13.648 6.77 33.312 1 29.58 119 ASP B O 1
ATOM 2665 N N . GLY B 1 120 ? 14.125 8.289 32.062 1 29.73 120 GLY B N 1
ATOM 2666 C CA . GLY B 1 120 ? 13.156 9.109 32.75 1 29.73 120 GLY B CA 1
ATOM 2667 C C . GLY B 1 120 ? 11.727 8.859 32.312 1 29.73 120 GLY B C 1
ATOM 2668 O O . GLY B 1 120 ? 11.492 8.156 31.344 1 29.73 120 GLY B O 1
ATOM 2669 N N . GLU B 1 121 ? 10.555 9.539 33.031 1 32.22 121 GLU B N 1
ATOM 2670 C CA . GLU B 1 121 ? 9.133 9.391 33.344 1 32.22 121 GLU B CA 1
ATOM 2671 C C . GLU B 1 121 ? 8.297 9.234 32.094 1 32.22 121 GLU B C 1
ATOM 2673 O O . GLU B 1 121 ? 7.434 8.359 32 1 32.22 121 GLU B O 1
ATOM 2678 N N . ASP B 1 122 ? 7.867 10.391 31.281 1 33.47 122 ASP B N 1
ATOM 2679 C CA . ASP B 1 122 ? 6.52 10.688 30.797 1 33.47 122 ASP B CA 1
ATOM 2680 C C . ASP B 1 122 ? 6.215 9.891 29.531 1 33.47 122 ASP B C 1
ATOM 2682 O O . ASP B 1 122 ? 5.074 9.477 29.312 1 33.47 122 ASP B O 1
ATOM 2686 N N . LYS B 1 123 ? 6.703 10.352 28.203 1 35.72 123 LYS B N 1
ATOM 2687 C CA . LYS B 1 123 ? 6.059 9.953 26.953 1 35.72 123 LYS B CA 1
ATOM 2688 C C . LYS B 1 123 ? 6.645 8.648 26.422 1 35.72 123 LYS B C 1
ATOM 2690 O O . LYS B 1 123 ? 7.867 8.492 26.359 1 35.72 123 LYS B O 1
ATOM 2695 N N . PRO B 1 124 ? 6.035 7.516 26.516 1 40.31 124 PRO B N 1
ATOM 2696 C CA . PRO B 1 124 ? 6.566 6.32 25.859 1 40.31 124 PRO B CA 1
ATOM 2697 C C . PRO B 1 124 ? 7.117 6.605 24.469 1 40.31 124 PRO B C 1
ATOM 2699 O O . PRO B 1 124 ? 6.535 7.395 23.719 1 40.31 124 PRO B O 1
ATOM 2702 N N . PRO B 1 125 ? 8.375 6.453 24.141 1 41.06 125 PRO B N 1
ATOM 2703 C CA . PRO B 1 125 ? 9.016 6.77 22.875 1 41.06 125 PRO B CA 1
ATOM 2704 C C . PRO B 1 125 ? 8.281 6.152 21.672 1 41.06 125 PRO B C 1
ATOM 2706 O O . PRO B 1 125 ? 7.875 4.992 21.734 1 41.06 125 PRO B O 1
ATOM 2709 N N . SER B 1 126 ? 7.434 6.855 20.984 1 51.12 126 SER B N 1
ATOM 2710 C CA . SER B 1 126 ? 6.914 6.418 19.703 1 51.12 126 SER B CA 1
ATOM 2711 C C . SER B 1 126 ? 7.977 5.668 18.906 1 51.12 126 SER B C 1
ATOM 2713 O O . SER B 1 126 ? 9.156 6.027 18.938 1 51.12 126 SER B O 1
ATOM 2715 N N . ARG B 1 127 ? 7.789 4.52 18.531 1 59.78 127 ARG B N 1
ATOM 2716 C CA . ARG B 1 127 ? 8.695 3.709 17.719 1 59.78 127 ARG B CA 1
ATOM 2717 C C . ARG B 1 127 ? 9.18 4.477 16.5 1 59.78 127 ARG B C 1
ATOM 2719 O O . ARG B 1 127 ? 8.383 5.098 15.797 1 59.78 127 ARG B O 1
ATOM 2726 N N . PRO B 1 128 ? 10.438 4.629 16.406 1 76.31 128 PRO B N 1
ATOM 2727 C CA . PRO B 1 128 ? 11 5.426 15.305 1 76.31 128 PRO B CA 1
ATOM 2728 C C . PRO B 1 128 ? 10.57 4.918 13.93 1 76.31 128 PRO B C 1
ATOM 2730 O O . PRO B 1 128 ? 10.375 3.715 13.75 1 76.31 128 PRO B O 1
ATOM 2733 N N . ILE B 1 129 ? 10.117 5.828 13.109 1 87.25 129 ILE B N 1
ATOM 2734 C CA . ILE B 1 129 ? 9.812 5.598 11.703 1 87.25 129 ILE B CA 1
ATOM 2735 C C . ILE B 1 129 ? 11.047 5.898 10.852 1 87.25 129 ILE B C 1
ATOM 2737 O O . ILE B 1 129 ? 11.766 6.867 11.109 1 87.25 129 ILE B O 1
ATOM 2741 N N . GLY B 1 130 ? 11.305 4.938 9.953 1 89.81 130 GLY B N 1
ATOM 2742 C CA . GLY B 1 130 ? 12.453 5.113 9.078 1 89.81 130 GLY B CA 1
ATOM 2743 C C . GLY B 1 130 ? 12.117 4.945 7.605 1 89.81 130 GLY B C 1
ATOM 2744 O O . GLY B 1 130 ? 11.023 4.5 7.262 1 89.81 130 GLY B O 1
ATOM 2745 N N . VAL B 1 131 ? 13.031 5.5 6.766 1 89.69 131 VAL B N 1
ATOM 2746 C CA . VAL B 1 131 ? 13 5.27 5.324 1 89.69 131 VAL B CA 1
ATOM 2747 C C . VAL B 1 131 ? 14.305 4.625 4.875 1 89.69 131 VAL B C 1
ATOM 2749 O O . VAL B 1 131 ? 15.305 4.66 5.602 1 89.69 131 VAL B O 1
ATOM 2752 N N . LYS B 1 132 ? 14.195 4.023 3.732 1 86.44 132 LYS B N 1
ATOM 2753 C CA . LYS B 1 132 ? 15.414 3.455 3.16 1 86.44 132 LYS B CA 1
ATOM 2754 C C . LYS B 1 132 ? 16.469 4.531 2.951 1 86.44 132 LYS B C 1
ATOM 2756 O O . LYS B 1 132 ? 16.172 5.621 2.461 1 86.44 132 LYS B O 1
ATOM 2761 N N . GLU B 1 133 ? 17.672 4.164 3.285 1 83.94 133 GLU B N 1
ATOM 2762 C CA . GLU B 1 133 ? 18.781 5.09 3.105 1 83.94 133 GLU B CA 1
ATOM 2763 C C . GLU B 1 133 ? 18.922 5.508 1.645 1 83.94 133 GLU B C 1
ATOM 2765 O O . GLU B 1 133 ? 18.859 4.668 0.744 1 83.94 133 GLU B O 1
ATOM 2770 N N . GLY B 1 134 ? 19 6.793 1.41 1 89.31 134 GLY B N 1
ATOM 2771 C CA . GLY B 1 134 ? 19.234 7.312 0.073 1 89.31 134 GLY B CA 1
ATOM 2772 C C . GLY B 1 134 ? 17.969 7.492 -0.735 1 89.31 134 GLY B C 1
ATOM 2773 O O . GLY B 1 134 ? 18 8.008 -1.855 1 89.31 134 GLY B O 1
ATOM 2774 N N . SER B 1 135 ? 16.891 7.133 -0.167 1 93.44 135 SER B N 1
ATOM 2775 C CA . SER B 1 135 ? 15.633 7.258 -0.892 1 93.44 135 SER B CA 1
ATOM 2776 C C . SER B 1 135 ? 15.195 8.711 -0.997 1 93.44 135 SER B C 1
ATOM 2778 O O . SER B 1 135 ? 14.477 9.086 -1.929 1 93.44 135 SER B O 1
ATOM 2780 N N . ILE B 1 136 ? 15.602 9.578 -0.022 1 96.19 136 ILE B N 1
ATOM 2781 C CA . ILE B 1 136 ? 15.383 11.016 -0.059 1 96.19 136 ILE B CA 1
ATOM 2782 C C . ILE B 1 136 ? 16.625 11.742 0.456 1 96.19 136 ILE B C 1
ATOM 2784 O O . ILE B 1 136 ? 17.469 11.133 1.108 1 96.19 136 ILE B O 1
ATOM 2788 N N . ASP B 1 137 ? 16.672 13.016 0.052 1 96.69 137 ASP B N 1
ATOM 2789 C CA . ASP B 1 137 ? 17.828 13.828 0.441 1 96.69 137 ASP B CA 1
ATOM 2790 C C . ASP B 1 137 ? 17.469 15.312 0.466 1 96.69 137 ASP B C 1
ATOM 2792 O O . ASP B 1 137 ? 16.297 15.672 0.503 1 96.69 137 ASP B O 1
ATOM 2796 N N . LYS B 1 138 ? 18.5 16.141 0.48 1 97.5 138 LYS B N 1
ATOM 2797 C CA . LYS B 1 138 ? 18.328 17.578 0.642 1 97.5 138 LYS B CA 1
ATOM 2798 C C . LYS B 1 138 ? 17.609 18.188 -0.556 1 97.5 138 LYS B C 1
ATOM 2800 O O . LYS B 1 138 ? 17.078 19.297 -0.472 1 97.5 138 LYS B O 1
ATOM 2805 N N . ASN B 1 139 ? 17.594 17.453 -1.667 1 98.19 139 ASN B N 1
ATOM 2806 C CA . ASN B 1 139 ? 16.938 17.969 -2.865 1 98.19 139 ASN B CA 1
ATOM 2807 C C . ASN B 1 139 ? 15.492 17.453 -2.967 1 98.19 139 ASN B C 1
ATOM 2809 O O . ASN B 1 139 ? 14.758 17.844 -3.881 1 98.19 139 ASN B O 1
ATOM 2813 N N . SER B 1 140 ? 15.125 16.656 -2.047 1 98.62 140 SER B N 1
ATOM 2814 C CA . SER B 1 140 ? 13.805 16.047 -2.084 1 98.62 140 SER B CA 1
ATOM 2815 C C . SER B 1 140 ? 12.758 16.938 -1.432 1 98.62 140 SER B C 1
ATOM 2817 O O . SER B 1 140 ? 12.953 17.422 -0.314 1 98.62 140 SER B O 1
ATOM 2819 N N . ARG B 1 141 ? 11.727 17.203 -2.127 1 98.88 141 ARG B N 1
ATOM 2820 C CA . ARG B 1 141 ? 10.484 17.734 -1.577 1 98.88 141 ARG B CA 1
ATOM 2821 C C . ARG B 1 141 ? 9.445 16.625 -1.426 1 98.88 141 ARG B C 1
ATOM 2823 O O . ARG B 1 141 ? 9.047 16 -2.41 1 98.88 141 ARG B O 1
ATOM 2830 N N . VAL B 1 142 ? 8.93 16.484 -0.159 1 98.88 142 VAL B N 1
ATOM 2831 C CA . VAL B 1 142 ? 8.219 15.234 0.068 1 98.88 142 VAL B CA 1
ATOM 2832 C C . VAL B 1 142 ? 6.785 15.523 0.507 1 98.88 142 VAL B C 1
ATOM 2834 O O . VAL B 1 142 ? 6.535 16.484 1.238 1 98.88 142 VAL B O 1
ATOM 2837 N N . LEU B 1 143 ? 5.867 14.797 -0.045 1 98.94 143 LEU B N 1
ATOM 2838 C CA . LEU B 1 143 ? 4.516 14.625 0.48 1 98.94 143 LEU B CA 1
ATOM 2839 C C . LEU B 1 143 ? 4.434 13.391 1.373 1 98.94 143 LEU B C 1
ATOM 2841 O O . LEU B 1 143 ? 4.816 12.297 0.96 1 98.94 143 LEU B O 1
ATOM 2845 N N . ILE B 1 144 ? 3.975 13.562 2.643 1 98.81 144 ILE B N 1
ATOM 2846 C CA . ILE B 1 144 ? 3.822 12.43 3.547 1 98.81 144 ILE B CA 1
ATOM 2847 C C . ILE B 1 144 ? 2.342 12.086 3.695 1 98.81 144 ILE B C 1
ATOM 2849 O O . ILE B 1 144 ? 1.523 12.953 4.012 1 98.81 144 ILE B O 1
ATOM 2853 N N . VAL B 1 145 ? 2.039 10.781 3.457 1 98.81 145 VAL B N 1
ATOM 2854 C CA . VAL B 1 145 ? 0.648 10.344 3.391 1 98.81 145 VAL B CA 1
ATOM 2855 C C . VAL B 1 145 ? 0.388 9.281 4.453 1 98.81 145 VAL B C 1
ATOM 2857 O O . VAL B 1 145 ? 1.175 8.344 4.609 1 98.81 145 VAL B O 1
ATOM 2860 N N . ASP B 1 146 ? -0.668 9.414 5.219 1 96.88 146 ASP B N 1
ATOM 2861 C CA . ASP B 1 146 ? -1.186 8.391 6.125 1 96.88 146 ASP B CA 1
ATOM 2862 C C . ASP B 1 146 ? -2.693 8.219 5.957 1 96.88 146 ASP B C 1
ATOM 2864 O O . ASP B 1 146 ? -3.334 8.984 5.234 1 96.88 146 ASP B O 1
ATOM 2868 N N . ASP B 1 147 ? -3.227 7.18 6.562 1 94.25 147 ASP B N 1
ATOM 2869 C CA . ASP B 1 147 ? -4.66 6.93 6.422 1 94.25 147 ASP B CA 1
ATOM 2870 C C . ASP B 1 147 ? -5.465 7.848 7.34 1 94.25 147 ASP B C 1
ATOM 2872 O O . ASP B 1 147 ? -6.473 8.422 6.918 1 94.25 147 ASP B O 1
ATOM 2876 N N . TYR B 1 148 ? -4.977 8.008 8.586 1 90.88 148 TYR B N 1
ATOM 2877 C CA . TYR B 1 148 ? -5.668 8.93 9.484 1 90.88 148 TYR B CA 1
ATOM 2878 C C . TYR B 1 148 ? -4.723 9.453 10.562 1 90.88 148 TYR B C 1
ATOM 2880 O O . TYR B 1 148 ? -3.635 8.906 10.758 1 90.88 148 TYR B O 1
ATOM 2888 N N . ILE B 1 149 ? -5.121 10.508 11.195 1 91 149 ILE B N 1
ATOM 2889 C CA . ILE B 1 149 ? -4.406 11.094 12.32 1 91 149 ILE B CA 1
ATOM 2890 C C . ILE B 1 149 ? -5.266 11.008 13.578 1 91 149 ILE B C 1
ATOM 2892 O O . ILE B 1 149 ? -6.398 11.5 13.602 1 91 149 ILE B O 1
ATOM 2896 N N . SER B 1 150 ? -4.727 10.344 14.57 1 87.62 150 SER B N 1
ATOM 2897 C CA . SER B 1 150 ? -5.379 10.305 15.875 1 87.62 150 SER B CA 1
ATOM 2898 C C . SER B 1 150 ? -4.633 11.164 16.891 1 87.62 150 SER B C 1
ATOM 2900 O O . SER B 1 150 ? -4.906 12.359 17.016 1 87.62 150 SER B O 1
ATOM 2902 N N . THR B 1 151 ? -3.57 10.641 17.5 1 84.5 151 THR B N 1
ATOM 2903 C CA . THR B 1 151 ? -2.785 11.406 18.469 1 84.5 151 THR B CA 1
ATOM 2904 C C . THR B 1 151 ? -1.718 12.234 17.75 1 84.5 151 THR B C 1
ATOM 2906 O O . THR B 1 151 ? -1.159 13.164 18.328 1 84.5 151 THR B O 1
ATOM 2909 N N . GLY B 1 152 ? -1.438 11.828 16.578 1 90.38 152 GLY B N 1
ATOM 2910 C CA . GLY B 1 152 ? -0.469 12.578 15.781 1 90.38 152 GLY B CA 1
ATOM 2911 C C . GLY B 1 152 ? 0.952 12.07 15.953 1 90.38 152 GLY B C 1
ATOM 2912 O O . GLY B 1 152 ? 1.862 12.523 15.258 1 90.38 152 GLY B O 1
ATOM 2913 N N . ASN B 1 153 ? 1.188 11.133 16.781 1 89.25 153 ASN B N 1
ATOM 2914 C CA . ASN B 1 153 ? 2.527 10.648 17.125 1 89.25 153 ASN B CA 1
ATOM 2915 C C . ASN B 1 153 ? 3.199 9.992 15.914 1 89.25 153 ASN B C 1
ATOM 2917 O O . ASN B 1 153 ? 4.383 10.219 15.664 1 89.25 153 ASN B O 1
ATOM 2921 N N . THR B 1 154 ? 2.43 9.195 15.219 1 90.38 154 THR B N 1
ATOM 2922 C CA . THR B 1 154 ? 2.988 8.523 14.047 1 90.38 154 THR B CA 1
ATOM 2923 C C . THR B 1 154 ? 3.436 9.539 13 1 90.38 154 THR B C 1
ATOM 2925 O O . THR B 1 154 ? 4.562 9.469 12.508 1 90.38 154 THR B O 1
ATOM 2928 N N . MET B 1 155 ? 2.633 10.469 12.727 1 94.44 155 MET B N 1
ATOM 2929 C CA . MET B 1 155 ? 2.951 11.484 11.734 1 94.44 155 MET B CA 1
ATOM 2930 C C . MET B 1 155 ? 4.133 12.336 12.18 1 94.44 155 MET B C 1
ATOM 2932 O O . MET B 1 155 ? 5.016 12.656 11.375 1 94.44 155 MET B O 1
ATOM 2936 N N . ASP B 1 156 ? 4.082 12.648 13.43 1 93.5 156 A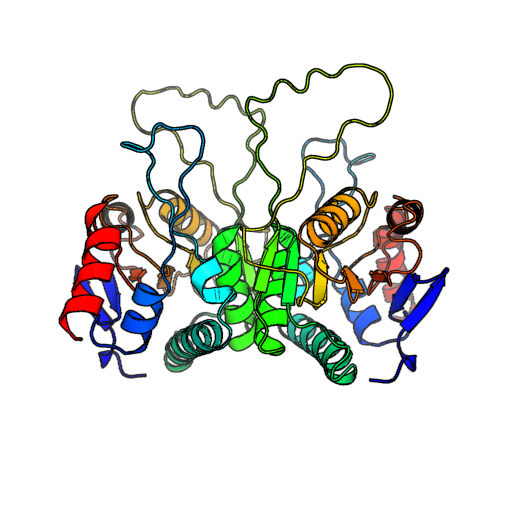SP B N 1
ATOM 2937 C CA . ASP B 1 156 ? 5.188 13.422 13.984 1 93.5 156 ASP B CA 1
ATOM 2938 C C . ASP B 1 156 ? 6.52 12.711 13.766 1 93.5 156 ASP B C 1
ATOM 2940 O O . ASP B 1 156 ? 7.488 13.32 13.32 1 93.5 156 ASP B O 1
ATOM 2944 N N . SER B 1 157 ? 6.57 11.469 14.039 1 92.31 157 SER B N 1
ATOM 2945 C CA . SER B 1 157 ? 7.77 10.656 13.852 1 92.31 157 SER B CA 1
ATOM 2946 C C . SER B 1 157 ? 8.164 10.57 12.383 1 92.31 157 SER B C 1
ATOM 2948 O O . SER B 1 157 ? 9.344 10.617 12.047 1 92.31 157 SER B O 1
ATOM 2950 N N . ALA B 1 158 ? 7.184 10.453 11.539 1 94.75 158 ALA B N 1
ATOM 2951 C CA . ALA B 1 158 ? 7.434 10.398 10.102 1 94.75 158 ALA B CA 1
ATOM 2952 C C . ALA B 1 158 ? 8.047 11.703 9.602 1 94.75 158 ALA B C 1
ATOM 2954 O O . ALA B 1 158 ? 9 11.688 8.812 1 94.75 158 ALA B O 1
ATOM 2955 N N . MET B 1 159 ? 7.52 12.766 10.078 1 96.56 159 MET B N 1
ATOM 2956 C CA . MET B 1 159 ? 8.023 14.078 9.695 1 96.56 159 MET B CA 1
ATOM 2957 C C . MET B 1 159 ? 9.461 14.273 10.188 1 96.56 159 MET B C 1
ATOM 2959 O O . MET B 1 159 ? 10.305 14.789 9.461 1 96.56 159 MET B O 1
ATOM 2963 N N . ASP B 1 160 ? 9.656 13.812 11.398 1 93.94 160 ASP B N 1
ATOM 2964 C CA . ASP B 1 160 ? 11.008 13.875 11.945 1 93.94 160 ASP B CA 1
ATOM 2965 C C . ASP B 1 160 ? 11.992 13.102 11.062 1 93.94 160 ASP B C 1
ATOM 2967 O O . ASP B 1 160 ? 13.086 13.594 10.773 1 93.94 160 ASP B O 1
ATOM 2971 N N . CYS B 1 161 ? 11.594 11.961 10.672 1 92.94 161 CYS B N 1
ATOM 2972 C CA . CYS B 1 161 ? 12.414 11.117 9.805 1 92.94 161 CYS B CA 1
ATOM 2973 C C . CYS B 1 161 ? 12.773 11.852 8.516 1 92.94 161 CYS B C 1
ATOM 2975 O O . CYS B 1 161 ? 13.93 11.836 8.086 1 92.94 161 CYS B O 1
ATOM 2977 N N . ALA B 1 162 ? 11.82 12.523 7.906 1 95.56 162 ALA B N 1
ATOM 2978 C CA . ALA B 1 162 ? 12.039 13.242 6.652 1 95.56 162 ALA B CA 1
ATOM 2979 C C . ALA B 1 162 ? 13.016 14.391 6.844 1 95.56 162 ALA B C 1
ATOM 2981 O O . ALA B 1 162 ? 13.922 14.586 6.031 1 95.56 162 ALA B O 1
ATOM 2982 N N . VAL B 1 163 ? 12.867 15.078 7.957 1 95.19 163 VAL B N 1
ATOM 2983 C CA . VAL B 1 163 ? 13.719 16.234 8.242 1 95.19 163 VAL B CA 1
ATOM 2984 C C . VAL B 1 163 ? 15.148 15.758 8.516 1 95.19 163 VAL B C 1
ATOM 2986 O O . VAL B 1 163 ? 16.109 16.359 8.031 1 95.19 163 VAL B O 1
ATOM 2989 N N . ILE B 1 164 ? 15.242 14.664 9.227 1 93.12 164 ILE B N 1
ATOM 2990 C CA . ILE B 1 164 ? 16.547 14.109 9.555 1 93.12 164 ILE B CA 1
ATOM 2991 C C . ILE B 1 164 ? 17.25 13.648 8.273 1 93.12 164 ILE B C 1
ATOM 2993 O O . ILE B 1 164 ? 18.469 13.797 8.141 1 93.12 164 ILE B O 1
ATOM 2997 N N . ALA B 1 165 ? 16.484 13.188 7.32 1 93 165 ALA B N 1
ATOM 2998 C CA . ALA B 1 165 ? 17.047 12.742 6.043 1 93 165 ALA B CA 1
ATOM 2999 C C . ALA B 1 165 ? 17.422 13.938 5.168 1 93 165 ALA B C 1
ATOM 3001 O O . ALA B 1 165 ? 18.016 13.773 4.102 1 93 165 ALA B O 1
ATOM 3002 N N . GLY B 1 166 ? 17.016 15.148 5.539 1 95.94 166 GLY B N 1
ATOM 3003 C CA . GLY B 1 166 ? 17.391 16.375 4.855 1 95.94 166 GLY B CA 1
ATOM 3004 C C . GLY B 1 166 ? 16.328 16.875 3.889 1 95.94 166 GLY B C 1
ATOM 3005 O O . GLY B 1 166 ? 16.531 17.891 3.211 1 95.94 166 GLY B O 1
ATOM 3006 N N . ALA B 1 167 ? 15.219 16.219 3.852 1 98 167 ALA B N 1
ATOM 3007 C CA . ALA B 1 167 ? 14.18 16.562 2.875 1 98 167 ALA B CA 1
ATOM 3008 C C . ALA B 1 167 ? 13.352 17.75 3.346 1 98 167 ALA B C 1
ATOM 3010 O O . ALA B 1 167 ? 13.32 18.062 4.539 1 98 167 ALA B O 1
ATOM 3011 N N . THR B 1 168 ? 12.695 18.391 2.389 1 98.38 168 THR B N 1
ATOM 3012 C CA . THR B 1 168 ? 11.711 19.422 2.664 1 98.38 168 THR B CA 1
ATOM 3013 C C . THR B 1 168 ? 10.297 18.859 2.592 1 98.38 168 THR B C 1
ATOM 3015 O O . THR B 1 168 ? 9.922 18.234 1.596 1 98.38 168 THR B O 1
ATOM 3018 N N . ILE B 1 169 ? 9.562 19.094 3.637 1 98.62 169 ILE B N 1
ATOM 3019 C CA . ILE B 1 169 ? 8.188 18.609 3.65 1 98.62 169 ILE B CA 1
ATOM 3020 C C . ILE B 1 169 ? 7.281 19.641 2.979 1 98.62 169 ILE B C 1
ATOM 3022 O O . ILE B 1 169 ? 7.148 20.766 3.455 1 98.62 169 ILE B O 1
ATOM 3026 N N . VAL B 1 170 ? 6.664 19.219 1.868 1 98.62 170 VAL B N 1
ATOM 3027 C CA . VAL B 1 170 ? 5.715 20.062 1.163 1 98.62 170 VAL B CA 1
ATOM 3028 C C . VAL B 1 170 ? 4.402 20.141 1.937 1 98.62 170 VAL B C 1
ATOM 3030 O O . VAL B 1 170 ? 3.822 21.203 2.105 1 98.62 170 VAL B O 1
ATOM 3033 N N . GLU B 1 171 ? 3.965 18.969 2.34 1 98.12 171 GLU B N 1
ATOM 3034 C CA . GLU B 1 171 ? 2.674 18.812 3.004 1 98.12 171 GLU B CA 1
ATOM 3035 C C . GLU B 1 171 ? 2.52 17.406 3.572 1 98.12 171 GLU B C 1
ATOM 3037 O O . GLU B 1 171 ? 3.168 16.469 3.107 1 98.12 171 GLU B O 1
ATOM 3042 N N . VAL B 1 172 ? 1.747 17.344 4.652 1 98.31 172 VAL B N 1
ATOM 3043 C CA . VAL B 1 172 ? 1.307 16.031 5.094 1 98.31 172 VAL B CA 1
ATOM 3044 C C . VAL B 1 172 ? -0.204 15.898 4.914 1 98.31 172 VAL B C 1
ATOM 3046 O O . VAL B 1 172 ? -0.947 16.859 5.145 1 98.31 172 VAL B O 1
ATOM 3049 N N . VAL B 1 173 ? -0.606 14.711 4.43 1 98.06 173 VAL B N 1
ATOM 3050 C CA . VAL B 1 173 ? -2.027 14.523 4.152 1 98.06 173 VAL B CA 1
ATOM 3051 C C . VAL B 1 173 ? -2.502 13.195 4.746 1 98.06 173 VAL B C 1
ATOM 3053 O O . VAL B 1 173 ? -1.783 12.195 4.699 1 98.06 173 VAL B O 1
ATOM 3056 N N . ALA B 1 174 ? -3.639 13.211 5.348 1 96.62 174 ALA B N 1
ATOM 3057 C CA . ALA B 1 174 ? -4.355 12.031 5.828 1 96.62 174 ALA B CA 1
ATOM 3058 C C . ALA B 1 174 ? -5.832 12.094 5.438 1 96.62 174 ALA B C 1
ATOM 3060 O O . ALA B 1 174 ? -6.379 13.18 5.219 1 96.62 174 ALA B O 1
ATOM 3061 N N . MET B 1 175 ? -6.43 10.898 5.293 1 95.06 175 MET B N 1
ATOM 3062 C CA . MET B 1 175 ? -7.832 10.875 4.883 1 95.06 175 MET B CA 1
ATOM 3063 C C . MET B 1 175 ? -8.734 11.414 5.992 1 95.06 175 MET B C 1
ATOM 3065 O O . MET B 1 175 ? -9.672 12.164 5.73 1 95.06 175 MET B O 1
ATOM 3069 N N . CYS B 1 176 ? -8.336 11.086 7.172 1 90.31 176 CYS B N 1
ATOM 3070 C CA . CYS B 1 176 ? -9.25 11.375 8.273 1 90.31 176 CYS B CA 1
ATOM 3071 C C . CYS B 1 176 ? -8.492 11.93 9.477 1 90.31 176 CYS B C 1
ATOM 3073 O O . CYS B 1 176 ? -7.402 11.461 9.797 1 90.31 176 CYS B O 1
ATOM 3075 N N . ASP B 1 177 ? -9.102 12.93 10.078 1 86.19 177 ASP B N 1
ATOM 3076 C CA . ASP B 1 177 ? -8.719 13.398 11.406 1 86.19 177 ASP B CA 1
ATOM 3077 C C . ASP B 1 177 ? -9.719 12.93 12.469 1 86.19 177 ASP B C 1
ATOM 3079 O O . ASP B 1 177 ? -10.891 13.297 12.438 1 86.19 177 ASP B O 1
ATOM 3083 N N . THR B 1 178 ? -9.289 12.133 13.398 1 75.5 178 THR B N 1
ATOM 3084 C CA . THR B 1 178 ? -10.242 11.641 14.391 1 75.5 178 THR B CA 1
ATOM 3085 C C . THR B 1 178 ? -10.406 12.641 15.531 1 75.5 178 THR B C 1
ATOM 3087 O O . THR B 1 178 ? -11.188 12.406 16.453 1 75.5 178 THR B O 1
ATOM 3090 N N . SER B 1 179 ? -9.938 13.906 15.414 1 64.06 179 SER B N 1
ATOM 3091 C CA . SER B 1 179 ? -10.062 15.102 16.234 1 64.06 179 SER B CA 1
ATOM 3092 C C . SER B 1 179 ? -9.875 14.781 17.719 1 64.06 179 SER B C 1
ATOM 3094 O O . SER B 1 179 ? -9.234 15.547 18.438 1 64.06 179 SER B O 1
ATOM 3096 N N . ALA B 1 180 ? -10.484 13.672 18.141 1 64.31 180 ALA B N 1
ATOM 3097 C CA . ALA B 1 180 ? -10.453 13.32 19.547 1 64.31 180 ALA B CA 1
ATOM 3098 C C . ALA B 1 180 ? -9.023 13.133 20.047 1 64.31 180 ALA B C 1
ATOM 3100 O O . ALA B 1 180 ? -8.742 13.266 21.234 1 64.31 180 ALA B O 1
ATOM 3101 N N . GLY B 1 181 ? -8.18 13.117 19.172 1 66.06 181 GLY B N 1
ATOM 3102 C CA . GLY B 1 181 ? -6.82 12.797 19.578 1 66.06 181 GLY B CA 1
ATOM 3103 C C . GLY B 1 181 ? -5.918 14.008 19.641 1 66.06 181 GLY B C 1
ATOM 3104 O O . GLY B 1 181 ? -4.809 13.938 20.188 1 66.06 181 GLY B O 1
ATOM 3105 N N . GLY B 1 182 ? -6.434 15.086 19.062 1 80.31 182 GLY B N 1
ATOM 3106 C CA . GLY B 1 182 ? -5.629 16.297 19.031 1 80.31 182 GLY B CA 1
ATOM 3107 C C . GLY B 1 182 ? -4.352 16.141 18.234 1 80.31 182 GLY B C 1
ATOM 3108 O O . GLY B 1 182 ? -3.336 16.766 18.547 1 80.31 182 GLY B O 1
ATOM 3109 N N . GLY B 1 183 ? -4.355 15.289 17.312 1 88.44 183 GLY B N 1
ATOM 3110 C CA . GLY B 1 183 ? -3.145 14.883 16.625 1 88.44 183 GLY B CA 1
ATOM 3111 C C . GLY B 1 183 ? -2.504 16 15.836 1 88.44 183 GLY B C 1
ATOM 3112 O O . GLY B 1 183 ? -1.282 16.172 15.867 1 88.44 183 GLY B O 1
ATOM 3113 N N . VAL B 1 184 ? -3.279 16.859 15.195 1 90.5 184 VAL B N 1
ATOM 3114 C CA . VAL B 1 184 ? -2.744 17.922 14.367 1 90.5 184 VAL B CA 1
ATOM 3115 C C . VAL B 1 184 ? -2.102 19 15.25 1 90.5 184 VAL B C 1
ATOM 3117 O O . VAL B 1 184 ? -1.038 19.516 14.922 1 90.5 184 VAL B O 1
ATOM 3120 N N . GLU B 1 185 ? -2.715 19.25 16.375 1 91.06 185 GLU B N 1
ATOM 3121 C CA . GLU B 1 185 ? -2.146 20.188 17.328 1 91.06 185 GLU B CA 1
ATOM 3122 C C . GLU B 1 185 ? -0.803 19.703 17.859 1 91.06 185 GLU B C 1
ATOM 3124 O O . GLU B 1 185 ? 0.136 20.484 18.016 1 91.06 185 GLU B O 1
ATOM 3129 N N . LEU B 1 186 ? -0.807 18.484 18.141 1 90.69 186 LEU B N 1
ATOM 3130 C CA . LEU B 1 186 ? 0.431 17.891 18.641 1 90.69 186 LEU B CA 1
ATOM 3131 C C . LEU B 1 186 ? 1.556 18.047 17.625 1 90.69 186 LEU B C 1
ATOM 3133 O O . LEU B 1 186 ? 2.686 18.391 17.984 1 90.69 186 LEU B O 1
ATOM 3137 N N . ILE B 1 187 ? 1.273 17.812 16.406 1 93.44 187 ILE B N 1
ATOM 3138 C CA . ILE B 1 187 ? 2.248 17.922 15.32 1 93.44 187 ILE B CA 1
ATOM 3139 C C . ILE B 1 187 ? 2.799 19.344 15.266 1 93.44 187 ILE B C 1
ATOM 3141 O O . ILE B 1 187 ? 4.012 19.547 15.188 1 93.44 187 ILE B O 1
ATOM 3145 N N . HIS B 1 188 ? 1.952 20.328 15.453 1 94.19 188 HIS B N 1
ATOM 3146 C CA . HIS B 1 188 ? 2.33 21.719 15.273 1 94.19 188 HIS B CA 1
ATOM 3147 C C . HIS B 1 188 ? 2.992 22.281 16.531 1 94.19 188 HIS B C 1
ATOM 3149 O O . HIS B 1 188 ? 3.49 23.406 16.516 1 94.19 188 HIS B O 1
ATOM 3155 N N . LYS B 1 189 ? 2.984 21.5 17.594 1 91.62 189 LYS B N 1
ATOM 3156 C CA . LYS B 1 189 ? 3.701 21.922 18.797 1 91.62 189 LYS B CA 1
ATOM 3157 C C . LYS B 1 189 ? 5.211 21.906 18.562 1 91.62 189 LYS B C 1
ATOM 3159 O O . LYS B 1 189 ? 5.941 22.688 19.203 1 91.62 189 LYS B O 1
ATOM 3164 N N . GLU B 1 190 ? 5.547 21 17.719 1 89 190 GLU B N 1
ATOM 3165 C CA . GLU B 1 190 ? 6.965 20.984 17.375 1 89 190 GLU B CA 1
ATOM 3166 C C . GLU B 1 190 ? 7.332 22.172 16.5 1 89 190 GLU B C 1
ATOM 3168 O O . GLU B 1 190 ? 6.746 22.375 15.43 1 89 190 GLU B O 1
ATOM 3173 N N . LYS B 1 191 ? 8.344 22.906 16.891 1 85.62 191 LYS B N 1
ATOM 3174 C CA . LYS B 1 191 ? 8.734 24.141 16.203 1 85.62 191 LYS B CA 1
ATOM 3175 C C . LYS B 1 191 ? 9.055 23.875 14.742 1 85.62 191 LYS B C 1
ATOM 3177 O O . LYS B 1 191 ? 8.719 24.688 13.875 1 85.62 191 LYS B O 1
ATOM 3182 N N . THR B 1 192 ? 9.633 22.812 14.5 1 91.44 192 THR B N 1
ATOM 3183 C CA . THR B 1 192 ? 10.062 22.469 13.156 1 91.44 192 THR B CA 1
ATOM 3184 C C . THR B 1 192 ? 8.859 22.25 12.242 1 91.44 192 THR B C 1
ATOM 3186 O O . THR B 1 192 ? 8.969 22.375 11.023 1 91.44 192 THR B O 1
ATOM 3189 N N . PHE B 1 193 ? 7.68 21.984 12.883 1 96.06 193 PHE B N 1
ATOM 3190 C CA . PHE B 1 193 ? 6.547 21.562 12.07 1 96.06 193 PHE B CA 1
ATOM 3191 C C . PHE B 1 193 ? 5.426 22.594 12.125 1 96.06 193 PHE B C 1
ATOM 3193 O O . PHE B 1 193 ? 4.387 22.438 11.477 1 96.06 193 PHE B O 1
ATOM 3200 N N . THR B 1 194 ? 5.633 23.703 12.828 1 94.62 194 THR B N 1
ATOM 3201 C CA . THR B 1 194 ? 4.594 24.688 13.094 1 94.62 194 THR B CA 1
ATOM 3202 C C . THR B 1 194 ? 4.047 25.266 11.789 1 94.62 194 THR B C 1
ATOM 3204 O O . THR B 1 194 ? 2.854 25.562 11.688 1 94.62 194 THR B O 1
ATOM 3207 N N . ASN B 1 195 ? 4.875 25.344 10.773 1 95.88 195 ASN B N 1
ATOM 3208 C CA . ASN B 1 195 ? 4.469 26 9.539 1 95.88 195 ASN B CA 1
ATOM 3209 C C . ASN B 1 195 ? 4.215 24.984 8.422 1 95.88 195 ASN B C 1
ATOM 3211 O O . ASN B 1 195 ? 4.09 25.359 7.258 1 95.88 195 ASN B O 1
ATOM 3215 N N . ILE B 1 196 ? 4.199 23.75 8.734 1 97.56 196 ILE B N 1
ATOM 3216 C CA . ILE B 1 196 ? 3.928 22.719 7.734 1 97.56 196 ILE B CA 1
ATOM 3217 C C . ILE B 1 196 ? 2.422 22.484 7.625 1 97.56 196 ILE B C 1
ATOM 3219 O O . ILE B 1 196 ? 1.741 22.312 8.641 1 97.56 196 ILE B O 1
ATOM 3223 N N . ASN B 1 197 ? 1.946 22.5 6.398 1 97.12 197 ASN B N 1
ATOM 3224 C CA . ASN B 1 197 ? 0.52 22.281 6.18 1 97.12 197 ASN B CA 1
ATOM 3225 C C . ASN B 1 197 ? 0.125 20.828 6.449 1 97.12 197 ASN B C 1
ATOM 3227 O O . ASN B 1 197 ? 0.747 19.906 5.922 1 97.12 197 ASN B O 1
ATOM 3231 N N . VAL B 1 198 ? -0.845 20.703 7.297 1 97.06 198 VAL B N 1
ATOM 3232 C CA . VAL B 1 198 ? -1.511 19.422 7.527 1 97.06 198 VAL B CA 1
ATOM 3233 C C . VAL B 1 198 ? -2.9 19.438 6.895 1 97.06 198 VAL B C 1
ATOM 3235 O O . VAL B 1 198 ? -3.727 20.297 7.219 1 97.06 198 VAL B O 1
ATOM 3238 N N . VAL B 1 199 ? -3.125 18.484 5.98 1 96.44 199 VAL B N 1
ATOM 3239 C CA . VAL B 1 199 ? -4.402 18.406 5.277 1 96.44 199 VAL B CA 1
ATOM 3240 C C . VAL B 1 199 ? -5.125 17.109 5.652 1 96.44 199 VAL B C 1
ATOM 3242 O O . VAL B 1 199 ? -4.535 16.031 5.613 1 96.44 199 VAL B O 1
ATOM 3245 N N . THR 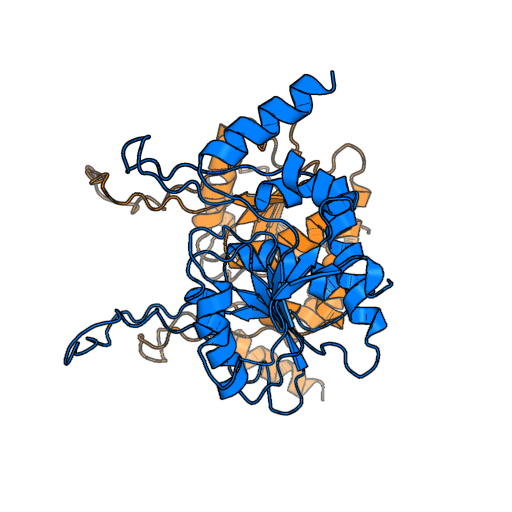B 1 200 ? -6.305 17.219 6.074 1 94.12 200 THR B N 1
ATOM 3246 C CA . THR B 1 200 ? -7.199 16.078 6.27 1 94.12 200 THR B CA 1
ATOM 3247 C C . THR B 1 200 ? -8.453 16.219 5.41 1 94.12 200 THR B C 1
ATOM 3249 O O . THR B 1 200 ? -8.922 17.344 5.176 1 94.12 200 THR B O 1
ATOM 3252 N N . LEU B 1 201 ? -8.969 15.18 4.906 1 94 201 LEU B N 1
ATOM 3253 C CA . LEU B 1 201 ? -10.047 15.266 3.93 1 94 201 LEU B CA 1
ATOM 3254 C C . LEU B 1 201 ? -11.406 15.242 4.621 1 94 201 LEU B C 1
ATOM 3256 O O . LEU B 1 201 ? -12.383 15.789 4.098 1 94 201 LEU B O 1
ATOM 3260 N N . PHE B 1 202 ? -11.516 14.562 5.723 1 88.31 202 PHE B N 1
ATOM 3261 C CA . PHE B 1 202 ? -12.727 14.656 6.531 1 88.31 202 PHE B CA 1
ATOM 3262 C C . PHE B 1 202 ? -12.422 14.375 7.996 1 88.31 202 PHE B C 1
ATOM 3264 O O . PHE B 1 202 ? -11.289 14.031 8.344 1 88.31 202 PHE B O 1
ATOM 3271 N N . ARG B 1 203 ? -13.297 14.688 8.867 1 82.25 203 ARG B N 1
ATOM 3272 C CA . ARG B 1 203 ? -13.125 14.531 10.312 1 82.25 203 ARG B CA 1
ATOM 3273 C C . ARG B 1 203 ? -14.164 13.578 10.883 1 82.25 203 ARG B C 1
ATOM 3275 O O . ARG B 1 203 ? -15.312 13.555 10.438 1 82.25 203 ARG B O 1
ATOM 3282 N N . LEU B 1 204 ? -13.594 12.664 11.641 1 70.12 204 LEU B N 1
ATOM 3283 C CA . LEU B 1 204 ? -14.508 11.828 12.398 1 70.12 204 LEU B CA 1
ATOM 3284 C C . LEU B 1 204 ? -14.609 12.297 13.844 1 70.12 204 LEU B C 1
ATOM 3286 O O . LEU B 1 204 ? -13.586 12.562 14.484 1 70.12 204 LEU B O 1
ATOM 3290 N N . ARG B 1 205 ? -15.516 12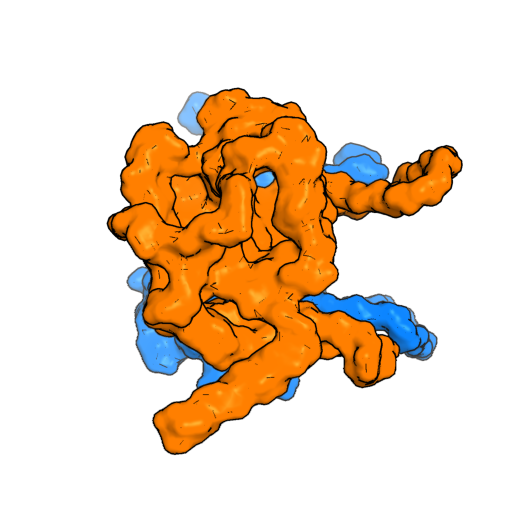.953 14.164 1 53.66 205 ARG B N 1
ATOM 3291 C CA . ARG B 1 205 ? -15.695 13.367 15.547 1 53.66 205 ARG B CA 1
ATOM 3292 C C . ARG B 1 205 ? -16.094 12.188 16.422 1 53.66 205 ARG B C 1
ATOM 3294 O O . ARG B 1 205 ? -16.531 11.156 15.922 1 53.66 205 ARG B O 1
ATOM 3301 N N . ASN B 1 206 ? -16.281 12.219 17.766 1 47.16 206 ASN B N 1
ATOM 3302 C CA . ASN B 1 206 ? -16.625 11.242 18.797 1 47.16 206 ASN B CA 1
ATOM 3303 C C . ASN B 1 206 ? -17.484 10.117 18.219 1 47.16 206 ASN B C 1
ATOM 3305 O O . ASN B 1 206 ? -17.969 10.211 17.094 1 47.16 206 ASN B O 1
ATOM 3309 N N . ALA B 1 207 ? -17.672 8.969 19.016 1 40.62 207 ALA B N 1
ATOM 3310 C CA . ALA B 1 207 ? -18.516 7.785 18.844 1 40.62 207 ALA B CA 1
ATOM 3311 C C . ALA B 1 207 ? -19.781 8.125 18.062 1 40.62 207 ALA B C 1
ATOM 3313 O O . ALA B 1 207 ? -20.312 7.289 17.328 1 40.62 207 ALA B O 1
ATOM 3314 N N . LEU B 1 208 ? -20.375 9.133 18.391 1 39.62 208 LEU B N 1
ATOM 3315 C CA . LEU B 1 208 ? -21.719 9.539 17.969 1 39.62 208 LEU B CA 1
ATOM 3316 C C . LEU B 1 208 ? -21.734 9.984 16.516 1 39.62 208 LEU B C 1
ATOM 3318 O O . LEU B 1 208 ? -22.781 10.016 15.883 1 39.62 208 LEU B O 1
ATOM 3322 N N . ASP B 1 209 ? -20.75 10.516 16.078 1 43.06 209 ASP B N 1
ATOM 3323 C CA . ASP B 1 209 ? -20.828 11.008 14.703 1 43.06 209 ASP B CA 1
ATOM 3324 C C . ASP B 1 209 ? -20.906 9.844 13.711 1 43.06 209 ASP B C 1
ATOM 3326 O O . ASP B 1 209 ? -21.5 9.984 12.641 1 43.06 209 ASP B O 1
ATOM 3330 N N . VAL B 1 210 ? -20.234 8.781 13.891 1 39.16 210 VAL B N 1
ATOM 3331 C CA . VAL B 1 210 ? -20.547 7.602 13.094 1 39.16 210 VAL B CA 1
ATOM 3332 C C . VAL B 1 210 ? -22.031 7.246 13.25 1 39.16 210 VAL B C 1
ATOM 3334 O O . VAL B 1 210 ? -22.688 6.863 12.281 1 39.16 210 VAL B O 1
ATOM 3337 N N . LEU B 1 211 ? -22.562 7.332 14.43 1 35.28 211 LEU B N 1
ATOM 3338 C CA . LEU B 1 211 ? -23.984 7.117 14.672 1 35.28 211 LEU B CA 1
ATOM 3339 C C . LEU B 1 211 ? -24.812 8.25 14.094 1 35.28 211 LEU B C 1
ATOM 3341 O O . LEU B 1 211 ? -25.922 8.031 13.594 1 35.28 211 LEU B O 1
ATOM 3345 N N . GLU B 1 212 ? -24.531 9.516 14.281 1 35.53 212 GLU B N 1
ATOM 3346 C CA . GLU B 1 212 ? -25.312 10.641 13.773 1 35.53 212 GLU B CA 1
ATOM 3347 C C . GLU B 1 212 ? -25.141 10.797 12.266 1 35.53 212 GLU B C 1
ATOM 3349 O O . GLU B 1 212 ? -26.062 11.227 11.57 1 35.53 212 GLU B O 1
ATOM 3354 N N . TYR B 1 213 ? -24.031 10.602 11.727 1 35.22 213 TYR B N 1
ATOM 3355 C CA . TYR B 1 213 ? -23.953 10.672 10.273 1 35.22 213 TYR B CA 1
ATOM 3356 C C . TYR B 1 213 ? -24.969 9.734 9.625 1 35.22 213 TYR B C 1
ATOM 3358 O O . TYR B 1 213 ? -25.594 10.094 8.617 1 35.22 213 TYR B O 1
ATOM 3366 N N . LYS B 1 214 ? -25.188 8.609 10.094 1 33.72 214 LYS B N 1
ATOM 3367 C CA . LYS B 1 214 ? -26.312 7.852 9.57 1 33.72 214 LYS B CA 1
ATOM 3368 C C . LYS B 1 214 ? -27.641 8.586 9.82 1 33.72 214 LYS B C 1
ATOM 3370 O O . LYS B 1 214 ? -28.578 8.477 9.031 1 33.72 214 LYS B O 1
ATOM 3375 N N . ARG B 1 215 ? -27.781 9.219 10.883 1 32.5 215 ARG B N 1
ATOM 3376 C CA . ARG B 1 215 ? -29.047 9.922 11.094 1 32.5 215 ARG B CA 1
ATOM 3377 C C . ARG B 1 215 ? -29.188 11.094 10.125 1 32.5 215 ARG B C 1
ATOM 3379 O O . ARG B 1 215 ? -30.297 11.398 9.664 1 32.5 215 ARG B O 1
ATOM 3386 N N . LEU B 1 216 ? -28.156 11.836 9.836 1 32.12 216 LEU B N 1
ATOM 3387 C CA . LEU B 1 216 ? -28.359 12.969 8.938 1 32.12 216 LEU B CA 1
ATOM 3388 C C . LEU B 1 216 ? -28.656 12.492 7.52 1 32.12 216 LEU B C 1
ATOM 3390 O O . LEU B 1 216 ? -29.344 13.172 6.758 1 32.12 216 LEU B O 1
ATOM 3394 N N . LEU B 1 217 ? -28.016 11.453 7.129 1 31.83 217 LEU B N 1
ATOM 3395 C CA . LEU B 1 217 ? -28.484 11.016 5.824 1 31.83 217 LEU B CA 1
ATOM 3396 C C . LEU B 1 217 ? -29.953 10.617 5.891 1 31.83 217 LEU B C 1
ATOM 3398 O O . LEU B 1 217 ? -30.656 10.617 4.871 1 31.83 217 LEU B O 1
ATOM 3402 N N . LYS B 1 218 ? -30.453 10.18 7.035 1 30.14 218 LYS B N 1
ATOM 3403 C CA . LYS B 1 218 ? -31.891 9.883 7.043 1 30.14 218 LYS B CA 1
ATOM 3404 C C . LYS B 1 218 ? -32.719 11.156 6.996 1 30.14 218 LYS B C 1
ATOM 3406 O O . LYS B 1 218 ? -33.875 11.133 6.574 1 30.14 218 LYS B O 1
ATOM 3411 N N . SER B 1 219 ? -32.219 12.156 7.613 1 30.91 219 SER B N 1
ATOM 3412 C CA . SER B 1 219 ? -33.188 13.266 7.633 1 30.91 219 SER B CA 1
ATOM 3413 C C . SER B 1 219 ? -33.344 13.883 6.246 1 30.91 219 SER B C 1
ATOM 3415 O O . SER B 1 219 ? -34.281 14.648 6 1 30.91 219 SER B O 1
ATOM 3417 N N . ASN B 1 220 ? -32.25 13.812 5.453 1 27.47 220 ASN B N 1
ATOM 3418 C CA . ASN B 1 220 ? -32.625 14.461 4.195 1 27.47 220 ASN B CA 1
ATOM 3419 C C . ASN B 1 220 ? -33.375 13.508 3.264 1 27.47 220 ASN B C 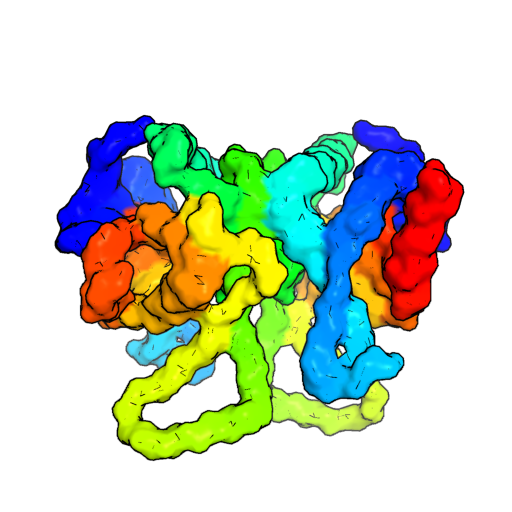1
ATOM 3421 O O . ASN B 1 220 ? -33.562 13.812 2.088 1 27.47 220 ASN B O 1
ATOM 3425 N N . TYR B 1 221 ? -33.625 12.227 3.697 1 23.05 221 TYR B N 1
ATOM 3426 C CA . TYR B 1 221 ? -34.844 11.766 3.047 1 23.05 221 TYR B CA 1
ATOM 3427 C C . TYR B 1 221 ? -36.062 12.125 3.869 1 23.05 221 TYR B C 1
ATOM 3429 O O . TYR B 1 221 ? -36 12.156 5.102 1 23.05 221 TYR B O 1
#

Organism: Leptomonas pyrrhocoris (NCBI:txid157538)

pLDDT: mean 80.34, std 23.78, range [23.05, 98.94]

Solvent-accessible surface area (backbone atoms only — not comparable to full-atom values): 23342 Å² total; per-residue (Å²): 119,64,77,76,52,49,37,77,80,46,86,44,27,33,28,38,30,72,83,38,68,64,27,44,51,51,62,72,44,61,39,64,42,66,53,78,85,48,61,84,91,72,34,68,61,42,78,38,65,54,44,39,38,50,32,36,68,58,34,50,51,50,46,51,54,53,43,46,51,44,58,72,44,54,90,72,25,57,58,31,24,30,10,37,62,57,64,7,25,57,53,21,31,33,39,11,60,74,62,63,23,24,23,44,65,31,38,67,55,81,73,72,76,67,69,67,73,71,59,88,90,85,77,78,78,72,70,55,35,42,62,62,87,80,74,56,30,70,85,32,26,28,30,42,26,35,42,56,36,40,56,19,59,69,58,41,35,44,50,48,38,42,48,73,49,39,29,42,74,59,34,35,38,23,50,27,30,38,60,81,41,45,10,69,60,52,37,40,66,39,77,91,35,41,81,43,37,37,36,25,36,40,70,44,56,64,82,57,42,70,59,44,50,56,48,55,62,47,65,76,94,118,66,81,76,51,49,39,78,80,47,86,45,29,33,28,38,32,74,83,38,66,66,27,44,52,50,62,72,44,60,41,66,43,66,54,77,86,49,62,84,91,73,35,68,61,42,76,37,64,54,44,38,36,52,31,36,69,57,34,50,53,50,43,50,54,53,42,46,50,44,57,72,43,55,90,72,24,56,60,30,25,30,10,37,62,58,64,8,25,56,53,21,31,33,41,11,59,73,62,62,24,24,22,43,64,30,37,67,55,80,73,74,76,69,70,68,73,70,70,83,91,84,78,79,78,71,70,56,35,42,61,62,86,79,74,57,30,70,85,32,25,27,30,40,27,35,42,59,36,39,58,20,59,68,57,40,36,45,52,48,38,41,49,72,49,40,29,41,75,59,34,37,40,25,50,29,29,38,60,81,40,44,10,68,60,53,37,39,66,40,76,91,36,40,79,43,37,37,38,25,38,41,71,43,56,66,84,54,42,71,57,42,51,58,48,54,62,48,63,76,93

Nearest PDB structures (foldseek):
  5vn4-assembly1_B  TM=8.329E-01  e=3.927E-18  Trypanosoma brucei brucei TREU927
  6fci-assembly1_A  TM=7.946E-01  e=9.342E-12  Homo sapiens
  5yw5-assembly1_D  TM=8.025E-01  e=3.693E-11  Francisella tularensis
  1y0b-assembly2_C  TM=7.415E-01  e=1.568E-09  Bacillus subtilis
  1vch-assembly2_C  TM=7.231E-01  e=1.842E-05  Thermus thermophilus

Foldseek 3Di:
DPVVQWDAPDFLEIEGDCPDPLVVVLLVLWDFDFPVPDDPVPGPTDIDLVSQVVDVVSLVVVLVVVLVVQVVCPPLHFQEEEAEPDQSCSRRVVSCVVNVHHYWYKYQDPPPPPPPPPDDDDDDQDRAIETPQPPDALPGEYEYTYAEFAQQNSVLRVVVRCVVRNYHYQAYEHAEYQCNNCNVVVSLVDVVCVNHRYYYHYYNYPPCSSVVVVVVVVVVD/DPVVQWDAPDFLEIEGDCPDPLVVVLLVLWDFDFPPPDDPVPGPTDIDLVSQVVDVVSLVVVLVVVLVVQVVCPPLHFQEEEAEPDQSCSRRVVSCVVNVHHYWYKYQDPPPPPPPPPDDDDDDPDRAIETPQPPDALPGEYEYTYAEFAQQNSVLRVVVRCVVRNYHYQAYEHAEYQCNNCNVVVSLVDVVCVNHRYYYHYYNYPPCCNVCVVVVVVVVD

Sequence (442 aa):
MSYRDLIEMGPHHYMLSPRHPLSKGLTNAAQFTCLTAAQPKQIPRLYDVSSITMNPKLFHTLMHFLANRYLSMGKKGPTHVLGIETRGCFIAAPLAFLLDLPFVPMRREDISEIEFVSDGEDKPPSRPIGVKEGSIDKNSRVLIVDDYISTGNTMDSAMDCAVIAGATIVEVVAMCDTSAGGGVELIHKEKTFTNINVVTLFRLRNALDVLEYKRLLKSNYMSYRDLIEMGPHHYMLSPRHPLSKGLTNAAQFTCLTAAQPKQIPRLYDVSSITMNPKLFHTLMHFLANRYLSMGKKGPTHVLGIETRGCFIAAPLAFLLDLPFVPMRREDISEIEFVSDGEDKPPSRPIGVKEGSIDKNSRVLIVDDYISTGNTMDSAMDCAVIAGATIVEVVAMCDTSAGGGVELIHKEKTFTNINVVTLFRLRNALDVLEYKRLLKSNY

Radius of gyration: 22.26 Å; Cα contacts (8 Å, |Δi|>4): 843; chains: 2; bounding box: 66×60×59 Å

InterPro domains:
  IPR000836 Phosphoribosyltransferase domain [PF00156] (49-196)
  IPR000836 Phosphoribosyltransferase domain [cd06223] (62-202)
  IPR029057 Phosphoribosyltransferase-like [G3DSA:3.40.50.2020] (2-218)
  IPR029057 Phosphoribosyltransferase-like [SSF53271] (27-191)
  IPR050120 Adenine phosphoribosyltransferase [PTHR11776] (39-188)

Secondary structure (DSSP, 8-state):
--GGGEEEEETTEEEE-TTSHHHHHHHHH--EEE-TTS-TTT--EEE-THHHHT-HHHHHHHHHHHHHHHHTTGGGS-SEEEEETTTTHHHHHHHHHHHT--EEEEEE----S------SSS----PPEEE-TTSS-TT-EEEEEEEEESSSHHHHHHHHHHHHTTPEEEEEEEEEE-STT-HHHHHHHSGGGTTS-EEEEEE--SHHHHHHHHHHHHHT-/--GGGEEEEETTEEEE-TTSHHHHHHHHH--EEE-TTS-TTT--EEE-THHHHT-HHHHHHHHHH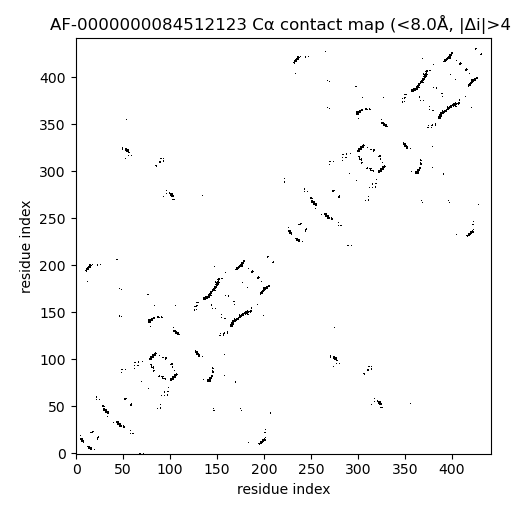HHHHHHTTGGGS-SEEEEETTTTHHHHHHHHHHHT--EEEEEE----S------SSS----PPEE--TTSS-TT-EEEEEEEEESSSHHHHHHHHHHHHTTPEEEEEEEEEE-STT-HHHHHHHSGGGTTS-EEEEEE--SHHHHHHHHHHHHHT-